Protein AF-0000000083939572 (afdb_homodimer)

pLDDT: mean 73.79, std 24.19, range [16.55, 97.94]

Nearest PDB structures (foldseek):
  4jj7-assembly1_A  TM=8.232E-01  e=5.568E-21  Homo sapiens
  6px9-assembly3_E  TM=8.839E-01  e=2.374E-19  Homo sapiens
  6px9-assembly3_F  TM=8.823E-01  e=1.414E-18  Homo sapiens
  7wr5-assembly1_C  TM=8.223E-01  e=2.100E-12  Homo sapiens
  2p2c-assembly1_A  TM=7.354E-01  e=4.714E-10  Homo sapiens

Organism: Seriola dumerili (NCBI:txid41447)

Solvent-accessible surface area (backbone atoms only — not comparable to full-atom values): 28724 Å² total; per-residue (Å²): 131,83,71,68,81,64,87,84,85,88,82,78,86,68,83,70,71,80,78,74,59,64,48,72,47,68,61,90,84,69,85,72,48,48,11,30,30,41,35,39,43,38,36,62,27,75,87,69,51,67,47,68,27,48,65,56,38,51,49,49,49,50,50,50,42,22,59,41,38,19,38,26,37,34,38,56,48,36,36,36,66,52,48,52,50,53,51,46,58,72,35,47,58,46,67,81,85,72,42,78,68,47,50,62,29,40,36,40,34,41,39,31,40,20,52,87,53,28,37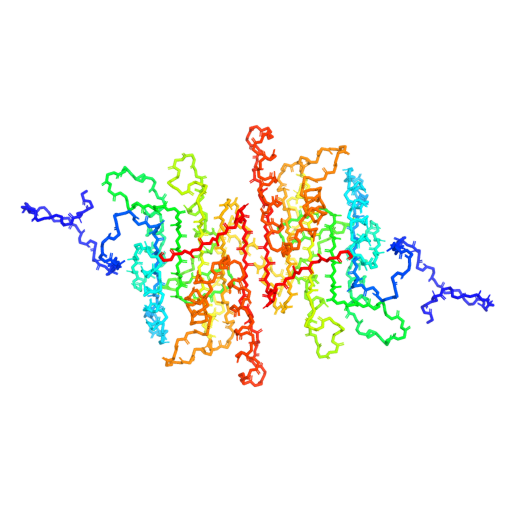,32,17,25,72,66,37,74,41,44,48,54,58,57,56,52,55,55,40,64,40,100,66,28,73,49,49,96,29,44,36,40,34,46,35,44,24,28,28,54,82,72,67,62,88,71,72,64,71,73,74,45,49,82,94,52,45,52,47,42,68,60,71,69,35,72,24,30,36,41,38,38,39,52,29,55,70,50,67,53,70,36,43,63,77,74,16,42,55,61,56,53,35,46,49,51,34,48,62,53,29,29,76,68,65,36,35,55,69,60,36,50,17,48,30,29,38,52,44,46,53,54,49,68,72,37,69,89,85,57,83,67,61,51,40,33,38,34,32,30,34,40,59,89,48,66,58,58,103,132,83,71,68,81,67,86,90,82,88,82,78,87,69,83,74,72,80,79,74,60,62,47,72,46,68,62,90,83,69,86,72,47,49,11,30,29,41,35,38,43,38,36,63,27,75,86,69,51,66,46,70,26,50,63,55,38,51,50,50,50,50,51,52,43,23,59,41,38,18,39,26,38,32,39,55,49,38,36,37,67,52,48,52,49,52,51,47,57,72,36,48,57,46,66,81,86,74,43,79,68,46,50,63,29,39,36,40,34,41,39,31,42,20,53,87,54,28,38,32,17,25,72,67,37,74,41,44,50,54,59,57,58,52,55,55,38,63,40,100,65,28,75,50,50,97,26,44,35,40,35,44,35,44,24,28,28,54,83,71,68,63,87,70,73,64,72,73,74,45,50,82,95,51,46,51,46,42,68,62,71,69,36,73,25,29,35,40,38,37,38,52,29,55,70,49,65,53,73,37,44,63,78,74,16,44,56,60,58,51,35,45,49,51,35,48,63,54,30,29,75,68,64,37,36,56,69,60,36,50,17,48,30,28,37,52,43,46,53,54,47,70,72,39,68,88,84,58,81,68,60,52,40,34,37,35,33,28,32,40,60,89,50,66,58,56,104

Radius of gyration: 24.6 Å; Cα contacts (8 Å, |Δi|>4): 1109; chains: 2; bounding box: 53×97×61 Å

Foldseek 3Di:
DPCPVDDDDDDDCPPDPPCQDFDKDADPPDPAAQFAEEEEAEAAAPVGHGDFPSVVLSVLVNVLVNVLRHTYTYGYQFAPVRVLVVLLLQFDLPDVPDHRQRHQEYEYEYHAADDQQWGGGSPRDTDGPLNSLVSNADDVRTSQVVGAYEYEYEHENPLCPPPPPCPVPLPPVRPSPPRARPHARYKYKYDYQYNDPQVPVSHHHHLLSVQLSVLSVVQLVVQHFSVVSVVVSQVRLQVVQVPPDPPRPRDGIDMHHNYPDTHHGHD/DPCPVDDDDDDDCPPDPPCQDFDKDADPPDPAAQFAEEEEAEAQAPVGHGDFPSVVLSVLVNVLVNVLRHTYTYGYQFAPVRVLVVLLLQFDLPDPPDHRQRHQEYEYEYHAADDQQWGGGSPRDTDGPLNSLVSNADDVRTSQVVGAYEYEYEHENPLCPPPPPPPVPLPPVRPSPPRARPHARYKYKYDYQYNDPLVPVSHHHHLLSVQLSVLLVVVLVVQHFSVVSLVVSQVRLQVVQVPPDPPRDRDGIDMHHNYPDTHHGHD

Sequence (534 aa):
LLAFSQTEDASGERRRMTSRTVQSFRKPGFLSPVGLCLIINNENFTDGTKRSGTNKDAGILAEVFSWLGFRVLMCTDQTQDQMDQVLKYLASPRDHSQAPIHGDAFVCCILSHGKQGVVLGIDRKPLSIKQITRTFKATDKSALTGKPKLFLIQACQGKQIQHGVLLKDLEDDDSPSPFIPEEADVLVAIATVEDYAAIRHKIDGSWFIQSVCQQLKEGCQRHEDITTILQRVNDEVSQKEASSKPGAKKQMPEVRFTLRKRLVLSPLLAFSQTEDASGERRRMTSRTVQSFRKPGFLSPVGLCLIINNENFTDGTKRSGTNKDAGILAEVFSWLGFRVLMCTDQTQDQMDQVLKYLASPRDHSQAPIHGDAFVCCILSHGKQGVVLGIDRKPLSIKQITRTFKATDKSALTGKPKLFLIQACQGKQIQHGVLLKDLEDDDSPSPFIPEEADVLVAIATVEDYAAIRHKIDGSWFIQSVCQQLKEGCQRHEDITTILQRVNDEVSQKEASSKPGAKKQMPEVRFTLRKRLVLSP

InterPro domains:
  IPR001309 Peptidase C14, p20 domain [PS50208] (33-160)
  IPR002138 Peptidase C14, caspase non-catalytic subunit p10 [PS50207] (176-267)
  IPR011600 Peptidase C14, caspase domain [PF00656] (35-263)
  IPR015917 Peptidase C14A, caspase catalytic domain [PR00376] (33-46)
  IPR015917 Peptidase C14A, caspase catalytic domain [PR00376] (51-69)
  IPR015917 Peptidase C14A, caspase catalytic domain [PR00376] (69-87)
  IPR015917 Peptidase C14A, caspase catalytic domain [PR00376] (141-159)
  IPR015917 Peptidase C14A, caspase catalytic domain [PR00376] (198-209)
  IPR015917 Peptidase C14A, caspase catalytic domain [SM00115] (32-267)
  IPR015917 Peptidase C14A, caspase catalytic domain [cd00032] (32-265)
  IPR029030 Caspase-like domain superfamily [SSF52129] (32-267)
  IPR033139 Peptidase family C14A, cysteine active site [PS01122] (147-158)

Secondary structure (DSSP, 8-state):
------S--------------EEEE--TT-SS-SEEEEEEE--B-TTS-B-TTHHHHHHHHHHHHHHTTEEEEEEES--HHHHHHHHHHHHS---TTTS---BTEEEEEEEEEEETTEEE-TT--EEEHHHHHHHT---TT-TTTTS-EEEEEEEE--S---TT--GGGS-GGGS-------SSSEEEEEEEE-SS----BTTTB-HHHHHHHHHHHHHHHTT-BHHHHHHHHHHHHHHHHHHS-TT------EEEE---S--B---/------S--------------EEEE--TT-SS-SEEEEEEE--B-TTS-B-TTHHHHHHHHHHHHHHTTEEEEEEES--HHHHHHHHHHHHS---TTTS---BTEEEEEEEEEEETTEEE-TT--EEEHHHHHHTT---TT-TTTTS-EEEEEEEE--S---TT--GGGS-GGGSS------SSSEEEEEEEE-SS----BTTTB-HHHHHHHHHHHHHHHTT-BHHHHHHHHHHHHHHHHHHS-TT------EEEE---S--B---

Structure (mmCIF, N/CA/C/O backbone):
data_AF-0000000083939572-model_v1
#
loop_
_entity.id
_entity.type
_entity.pdbx_description
1 polymer Caspase-8
#
loop_
_atom_site.group_PDB
_atom_site.id
_atom_site.type_symbol
_atom_site.label_atom_id
_atom_site.label_alt_id
_atom_site.label_comp_id
_atom_site.label_asym_id
_atom_site.label_entity_id
_atom_site.label_seq_id
_atom_site.pdbx_PDB_ins_code
_atom_site.Cartn_x
_atom_site.Cartn_y
_atom_site.Cartn_z
_atom_site.occupancy
_atom_site.B_iso_or_equiv
_atom_site.auth_seq_id
_atom_site.auth_comp_id
_atom_site.auth_asym_id
_atom_site.auth_atom_id
_atom_site.pdbx_PDB_model_num
ATOM 1 N N . LEU A 1 1 ? 9.898 39.75 3.891 1 16.55 1 LEU A N 1
ATOM 2 C CA . LEU A 1 1 ? 9.492 40.031 5.262 1 16.55 1 LEU A CA 1
ATOM 3 C C . LEU A 1 1 ? 8.203 39.312 5.613 1 16.55 1 LEU A C 1
ATOM 5 O O . LEU A 1 1 ? 7.121 39.656 5.145 1 16.55 1 LEU A O 1
ATOM 9 N N . LEU A 1 2 ? 8.141 37.938 5.359 1 18.78 2 LEU A N 1
ATOM 10 C CA . LEU A 1 2 ? 7.137 37 5.855 1 18.78 2 LEU A CA 1
ATOM 11 C C . LEU A 1 2 ? 6.906 37.188 7.348 1 18.78 2 LEU A C 1
ATOM 13 O O . LEU A 1 2 ? 7.816 37 8.156 1 18.78 2 LEU A O 1
ATOM 17 N N . ALA A 1 3 ? 6.203 38.188 7.711 1 22.11 3 ALA A N 1
ATOM 18 C CA . ALA A 1 3 ? 6.105 38.781 9.055 1 22.11 3 ALA A CA 1
ATOM 19 C C . ALA A 1 3 ? 5.594 37.75 10.055 1 22.11 3 ALA A C 1
ATOM 21 O O . ALA A 1 3 ? 4.473 37.25 9.93 1 22.11 3 ALA A O 1
ATOM 22 N N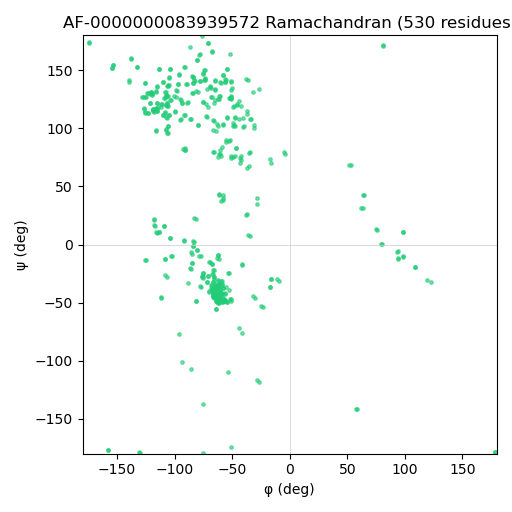 . PHE A 1 4 ? 6.48 36.875 10.414 1 23.61 4 PHE A N 1
ATOM 23 C CA . PHE A 1 4 ? 6.367 36.375 11.781 1 23.61 4 PHE A CA 1
ATOM 24 C C . PHE A 1 4 ? 6.086 37.531 12.75 1 23.61 4 PHE A C 1
ATOM 26 O O . PHE A 1 4 ? 6.875 38.469 12.844 1 23.61 4 PHE A O 1
ATOM 33 N N . SER A 1 5 ? 4.766 38 12.672 1 25.67 5 SER A N 1
ATOM 34 C CA . SER A 1 5 ? 4.492 39.125 13.539 1 25.67 5 SER A CA 1
ATOM 35 C C . SER A 1 5 ? 5.23 39 14.875 1 25.67 5 SER A C 1
ATOM 37 O O . SER A 1 5 ? 4.902 38.125 15.68 1 25.67 5 SER A O 1
ATOM 39 N N . GLN A 1 6 ? 6.559 39.062 14.852 1 22.52 6 GLN A N 1
ATOM 40 C CA . GLN A 1 6 ? 7.094 39.656 16.062 1 22.52 6 GLN A CA 1
ATOM 41 C C . GLN A 1 6 ? 6.426 41 16.375 1 22.52 6 GLN A C 1
ATOM 43 O O . GLN A 1 6 ? 5.848 41.625 15.477 1 22.52 6 GLN A O 1
ATOM 48 N N . THR A 1 7 ? 6.449 41.688 17.578 1 24.14 7 THR A N 1
ATOM 49 C CA . THR A 1 7 ? 5.906 42.906 18.172 1 24.14 7 THR A CA 1
ATOM 50 C C . THR A 1 7 ? 6.191 44.094 17.266 1 24.14 7 THR A C 1
ATOM 52 O O . THR A 1 7 ? 5.395 45.031 17.203 1 24.14 7 THR A O 1
ATOM 55 N N . GLU A 1 8 ? 7.426 44.406 16.703 1 23.33 8 GLU A N 1
ATOM 56 C CA . GLU A 1 8 ? 7.688 45.844 16.844 1 23.33 8 GLU A CA 1
ATOM 57 C C . GLU A 1 8 ? 6.863 46.656 15.844 1 23.33 8 GLU A C 1
ATOM 59 O O . GLU A 1 8 ? 6.246 46.094 14.938 1 23.33 8 GLU A O 1
ATOM 64 N N . ASP A 1 9 ? 7.48 47.781 15.117 1 23.2 9 ASP A N 1
ATOM 65 C CA . ASP A 1 9 ? 7.281 49.188 14.781 1 23.2 9 ASP A CA 1
ATOM 66 C C . ASP A 1 9 ? 6.586 49.312 13.43 1 23.2 9 ASP A C 1
ATOM 68 O O . ASP A 1 9 ? 5.605 50.062 13.305 1 23.2 9 ASP A O 1
ATOM 72 N N . ALA A 1 10 ? 7.316 49.625 12.234 1 25.12 10 ALA A N 1
ATOM 73 C CA . ALA A 1 10 ? 7.141 50.719 11.273 1 25.12 10 ALA A CA 1
ATOM 74 C C . ALA A 1 10 ? 6.125 50.344 10.203 1 25.12 10 ALA A C 1
ATOM 76 O O . ALA A 1 10 ? 5.879 49.156 9.953 1 25.12 10 ALA A O 1
ATOM 77 N N . SER A 1 11 ? 5.492 51.156 9.188 1 26.2 11 SER A N 1
ATOM 78 C CA . SER A 1 11 ? 4.379 51.656 8.383 1 26.2 11 SER A CA 1
ATOM 79 C C . SER A 1 11 ? 4.18 50.812 7.133 1 26.2 11 SER A C 1
ATOM 81 O O . SER A 1 11 ? 3.238 51.031 6.367 1 26.2 11 SER A O 1
ATOM 83 N N . GLY A 1 12 ? 5.215 50.219 6.488 1 27.27 12 GLY A N 1
ATOM 84 C CA . GLY A 1 12 ? 5.055 50.062 5.051 1 27.27 12 GLY A CA 1
ATOM 85 C C . GLY A 1 12 ? 3.992 49.062 4.68 1 27.27 12 GLY A C 1
ATOM 86 O O . GLY A 1 12 ? 3.744 48.094 5.426 1 27.27 12 GLY A O 1
ATOM 87 N N . GLU A 1 13 ? 2.984 49.188 3.721 1 27.08 13 GLU A N 1
ATOM 88 C CA . GLU A 1 13 ? 1.725 48.625 3.268 1 27.08 13 GLU A CA 1
ATOM 89 C C . GLU A 1 13 ? 1.901 47.156 2.873 1 27.08 13 GLU A C 1
ATOM 91 O O . GLU A 1 13 ? 2.334 46.844 1.758 1 27.08 13 GLU A O 1
ATOM 96 N N . ARG A 1 14 ? 2.699 46.281 3.516 1 28.69 14 ARG A N 1
ATOM 97 C CA . ARG A 1 14 ? 2.92 44.906 3.072 1 28.69 14 ARG A CA 1
ATOM 98 C C . ARG A 1 14 ? 1.603 44.125 2.979 1 28.69 14 ARG A C 1
ATOM 100 O O . ARG A 1 14 ? 0.815 44.125 3.926 1 28.69 14 ARG A O 1
ATOM 107 N N . ARG A 1 15 ? 1.094 43.906 1.805 1 29.92 15 ARG A N 1
ATOM 108 C CA . ARG A 1 15 ? -0.158 43.25 1.446 1 29.92 15 ARG A CA 1
ATOM 109 C C . ARG A 1 15 ? -0.391 42.031 2.311 1 29.92 15 ARG A C 1
ATOM 111 O O . ARG A 1 15 ? 0.493 41.156 2.438 1 29.92 15 ARG A O 1
ATOM 118 N N . ARG A 1 16 ? -1.293 41.969 3.236 1 27.81 16 ARG A N 1
ATOM 119 C CA . ARG A 1 16 ? -1.884 41.156 4.297 1 27.81 16 ARG A CA 1
ATOM 120 C C . ARG A 1 16 ? -2.229 39.781 3.795 1 27.81 16 ARG A C 1
ATOM 122 O O . ARG A 1 16 ? -3.043 39.625 2.881 1 27.81 16 ARG A O 1
ATOM 129 N N . MET A 1 17 ? -1.285 38.875 3.602 1 29.48 17 MET A N 1
ATOM 130 C CA . MET A 1 17 ? -1.686 37.5 3.549 1 29.48 17 MET A CA 1
ATOM 131 C C . MET A 1 17 ? -2.842 37.219 4.508 1 29.48 17 MET A C 1
ATOM 133 O O . MET A 1 17 ? -2.715 37.438 5.715 1 29.48 17 MET A O 1
ATOM 137 N N . THR A 1 18 ? -4.062 37.5 4.297 1 30.31 18 THR A N 1
ATOM 138 C CA . THR A 1 18 ? -5.188 37.156 5.16 1 30.31 18 THR A CA 1
ATOM 139 C C . THR A 1 18 ? -4.914 35.844 5.895 1 30.31 18 THR A C 1
ATOM 141 O O . THR A 1 18 ? -4.586 34.812 5.273 1 30.31 18 THR A O 1
ATOM 144 N N . SER A 1 19 ? -4.512 35.656 7.113 1 33.56 19 SER A N 1
ATOM 145 C CA . SER A 1 19 ? -3.941 34.844 8.188 1 33.56 19 SER A CA 1
ATOM 146 C C . SER A 1 19 ? -4.77 33.594 8.422 1 33.56 19 SER A C 1
ATOM 148 O O . SER A 1 19 ? -5.723 33.625 9.203 1 33.56 19 SER A O 1
ATOM 150 N N . ARG A 1 20 ? -5.379 32.781 7.312 1 39.62 20 ARG A N 1
ATOM 151 C CA . ARG A 1 20 ? -6.094 31.547 7.602 1 39.62 20 ARG A CA 1
ATOM 152 C C . ARG A 1 20 ? -5.34 30.703 8.617 1 39.62 20 ARG A C 1
ATOM 154 O O . ARG A 1 20 ? -4.109 30.625 8.586 1 39.62 20 ARG A O 1
ATOM 161 N N . THR A 1 21 ? -6.039 30.344 9.797 1 40.44 21 THR A N 1
ATOM 162 C CA . THR A 1 21 ? -5.73 29.969 11.172 1 40.44 21 THR A CA 1
ATOM 163 C C . THR A 1 21 ? -4.906 28.688 11.211 1 40.44 21 THR A C 1
ATOM 165 O O . THR A 1 21 ? -5.348 27.641 10.734 1 40.44 21 THR A O 1
ATOM 168 N N . VAL A 1 22 ? -3.723 28.703 10.969 1 42.25 22 VAL A N 1
ATOM 169 C CA . VAL A 1 22 ? -2.854 27.609 11.398 1 42.25 22 VAL A CA 1
ATOM 170 C C . VAL A 1 22 ? -2.77 27.578 12.922 1 42.25 22 VAL A C 1
ATOM 172 O O . VAL A 1 22 ? -2.4 28.578 13.547 1 42.25 22 VAL A O 1
ATOM 175 N N . GLN A 1 23 ? -3.541 26.719 13.539 1 43.25 23 GLN A N 1
ATOM 176 C CA . GLN A 1 23 ? -3.414 26.531 14.977 1 43.25 23 GLN A CA 1
ATOM 177 C C . GLN A 1 23 ? -2.383 25.453 15.297 1 43.25 23 GLN A C 1
ATOM 179 O O . GLN A 1 23 ? -2.309 24.438 14.609 1 43.25 23 GLN A O 1
ATOM 184 N N . SER A 1 24 ? -1.363 25.781 16.047 1 45.66 24 SER A N 1
ATOM 185 C CA . SER A 1 24 ? -0.373 24.828 16.531 1 45.66 24 SER A CA 1
ATOM 186 C C . SER A 1 24 ? -0.741 24.312 17.922 1 45.66 24 SER A C 1
ATOM 188 O O . SER A 1 24 ? -1.226 25.062 18.766 1 45.66 24 SER A O 1
ATOM 190 N N . PHE A 1 25 ? -0.915 23.047 18.141 1 44.25 25 PHE A N 1
ATOM 191 C CA . PHE A 1 25 ? -1.184 22.422 19.438 1 44.25 25 PHE A CA 1
ATOM 192 C C . PHE A 1 25 ? 0.03 21.641 19.922 1 44.25 25 PHE A C 1
ATOM 194 O O . PHE A 1 25 ? 0.664 20.922 19.141 1 44.25 25 PHE A O 1
ATOM 201 N N . ARG A 1 26 ? 0.679 22.156 21.109 1 45.16 26 ARG A N 1
ATOM 202 C CA . ARG A 1 26 ? 1.783 21.438 21.734 1 45.16 26 ARG A CA 1
ATOM 203 C C . ARG A 1 26 ? 1.453 21.078 23.188 1 45.16 26 ARG A C 1
ATOM 205 O O . ARG A 1 26 ? 0.783 21.844 23.875 1 45.16 26 ARG A O 1
ATOM 212 N N . LYS A 1 27 ? 1.647 19.781 23.562 1 46.62 27 LYS A N 1
ATOM 213 C CA . LYS A 1 27 ? 1.607 19.531 25 1 46.62 27 LYS A CA 1
ATOM 214 C C . LYS A 1 27 ? 2.688 20.328 25.734 1 46.62 27 LYS A C 1
ATOM 216 O O . LYS A 1 27 ? 3.838 20.359 25.281 1 46.62 27 LYS A O 1
ATOM 221 N N . PRO A 1 28 ? 2.408 20.906 26.875 1 46.59 28 PRO A N 1
ATOM 222 C CA . PRO A 1 28 ? 3.379 21.594 27.734 1 46.59 28 PRO A CA 1
ATOM 223 C C . PRO A 1 28 ? 4.438 20.641 28.297 1 46.59 28 PRO A C 1
ATOM 225 O O . PRO A 1 28 ? 4.137 19.5 28.625 1 46.59 28 PRO A O 1
ATOM 228 N N . GLY A 1 29 ? 5.832 20.891 28.094 1 45.78 29 GLY A N 1
ATOM 229 C CA . GLY A 1 29 ? 6.961 20.281 28.781 1 45.78 29 GLY A CA 1
A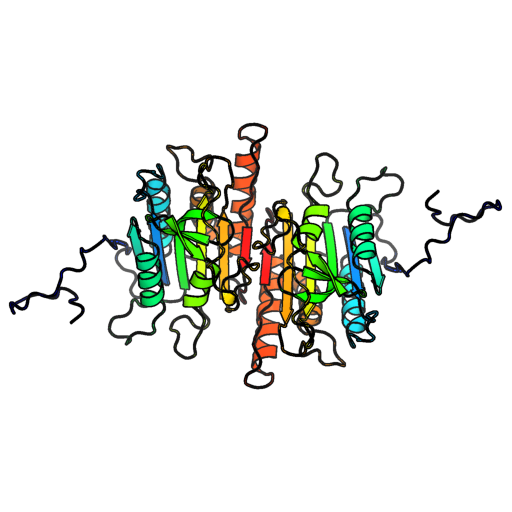TOM 230 C C . GLY A 1 29 ? 7.895 19.531 27.844 1 45.78 29 GLY A C 1
ATOM 231 O O . GLY A 1 29 ? 8.875 18.938 28.281 1 45.78 29 GLY A O 1
ATOM 232 N N . PHE A 1 30 ? 7.367 18.969 26.75 1 47.62 30 PHE A N 1
ATOM 233 C CA . PHE A 1 30 ? 8.305 18.188 25.969 1 47.62 30 PHE A CA 1
ATOM 234 C C . PHE A 1 30 ? 9.281 19.094 25.219 1 47.62 30 PHE A C 1
ATOM 236 O O . PHE A 1 30 ? 8.875 20.078 24.594 1 47.62 30 PHE A O 1
ATOM 243 N N . LEU A 1 31 ? 10.594 19.172 25.531 1 51 31 LEU A N 1
ATOM 244 C CA . LEU A 1 31 ? 11.664 19.953 24.922 1 51 31 LEU A CA 1
ATOM 245 C C . LEU A 1 31 ? 11.586 19.891 23.406 1 51 31 LEU A C 1
ATOM 247 O O . LEU A 1 31 ? 11.539 20.922 22.734 1 51 31 LEU A O 1
ATOM 251 N N . SER A 1 32 ? 11.938 18.672 22.703 1 63.97 32 SER A N 1
ATOM 252 C CA . SER A 1 32 ? 11.984 18.672 21.25 1 63.97 32 SER A CA 1
ATOM 253 C C . SER A 1 32 ? 10.914 17.766 20.656 1 63.97 32 SER A C 1
ATOM 255 O O . SER A 1 32 ? 10.75 16.625 21.094 1 63.97 32 SER A O 1
ATOM 257 N N . PRO A 1 33 ? 10.031 18.375 19.906 1 69.38 33 PRO A N 1
ATOM 258 C CA . PRO A 1 33 ? 8.953 17.562 19.344 1 69.38 33 PRO A CA 1
ATOM 259 C C . PRO A 1 33 ? 9.469 16.312 18.625 1 69.38 33 PRO A C 1
ATOM 261 O O . PRO A 1 33 ? 10.586 16.328 18.094 1 69.38 33 PRO A O 1
ATOM 264 N N . VAL A 1 34 ? 8.664 15.234 18.891 1 83.31 34 VAL A N 1
ATOM 265 C CA . VAL A 1 34 ? 8.922 13.969 18.203 1 83.31 34 VAL A CA 1
ATOM 266 C C . VAL A 1 34 ? 8.828 14.172 16.688 1 83.31 34 VAL A C 1
ATOM 268 O O . VAL A 1 34 ? 9.562 13.531 15.93 1 83.31 34 VAL A O 1
ATOM 271 N N . GLY A 1 35 ? 7.934 15.125 16.312 1 89.25 35 GLY A N 1
ATOM 272 C CA . GLY A 1 35 ? 7.734 15.391 14.891 1 89.25 35 GLY A CA 1
ATOM 273 C C . GLY A 1 35 ? 6.688 16.453 14.625 1 89.25 35 GLY A C 1
ATOM 274 O O . GLY A 1 35 ? 6.262 17.156 15.539 1 89.25 35 GLY A O 1
ATOM 275 N N . LEU A 1 36 ? 6.465 16.688 13.438 1 91.81 36 LEU A N 1
ATOM 276 C CA . LEU A 1 36 ? 5.473 17.656 12.977 1 91.81 36 LEU A CA 1
ATOM 277 C C . LEU A 1 36 ? 4.258 16.938 12.383 1 91.81 36 LEU A C 1
ATOM 279 O O . LEU A 1 36 ? 4.398 15.961 11.648 1 91.81 36 LEU A O 1
ATOM 283 N N . CYS A 1 37 ? 3.029 17.375 12.836 1 95.06 37 CYS A N 1
ATOM 284 C CA . CYS A 1 37 ? 1.781 16.859 12.273 1 95.06 37 CYS A CA 1
ATOM 285 C C . CYS A 1 37 ? 0.979 17.984 11.625 1 95.06 37 CYS A C 1
ATOM 287 O O . CYS A 1 37 ? 0.558 18.922 12.312 1 95.06 37 CYS A O 1
ATOM 289 N N . LEU A 1 38 ? 0.817 17.938 10.328 1 96.06 38 LEU A N 1
ATOM 290 C CA . LEU A 1 38 ? -0.029 18.859 9.586 1 96.06 38 LEU A CA 1
ATOM 291 C C . LEU A 1 38 ? -1.423 18.281 9.375 1 96.06 38 LEU A C 1
ATOM 293 O O . LEU A 1 38 ? -1.562 17.156 8.898 1 96.06 38 LEU A O 1
ATOM 297 N N . ILE A 1 39 ? -2.449 19 9.789 1 97.81 39 ILE A N 1
ATOM 298 C CA . ILE A 1 39 ? -3.832 18.625 9.516 1 97.81 39 ILE A CA 1
ATOM 299 C C . ILE A 1 39 ? -4.484 19.672 8.617 1 97.81 39 ILE A C 1
ATOM 301 O O . ILE A 1 39 ? -4.598 20.844 8.992 1 97.81 39 ILE A O 1
ATOM 305 N N . ILE A 1 40 ? -4.84 19.297 7.43 1 97.69 40 ILE A N 1
ATOM 306 C CA . ILE A 1 40 ? -5.637 20.125 6.543 1 97.69 40 ILE A CA 1
ATOM 307 C C . ILE A 1 40 ? -7.098 19.688 6.594 1 97.69 40 ILE A C 1
ATOM 309 O O . ILE A 1 40 ? -7.434 18.578 6.207 1 97.69 40 ILE A O 1
ATOM 313 N N . ASN A 1 41 ? -7.965 20.531 7.094 1 96.75 41 ASN A N 1
ATOM 314 C CA . ASN A 1 41 ? -9.391 20.25 7.25 1 96.75 41 ASN A CA 1
ATOM 315 C C . ASN A 1 41 ? -10.242 21.172 6.383 1 96.75 41 ASN A C 1
ATOM 317 O O . ASN A 1 41 ? -10.531 22.312 6.773 1 96.75 41 ASN A O 1
ATOM 321 N N . ASN A 1 42 ? -10.641 20.656 5.215 1 95.62 42 ASN A N 1
ATOM 322 C CA . ASN A 1 42 ? -11.516 21.422 4.328 1 95.62 42 ASN A CA 1
ATOM 323 C C . ASN A 1 42 ? -12.992 21.125 4.605 1 95.62 42 ASN A C 1
ATOM 325 O O . ASN A 1 42 ? -13.469 20.016 4.328 1 95.62 42 ASN A O 1
ATOM 329 N N . GLU A 1 43 ? -13.703 22.047 5.113 1 93.38 43 GLU A N 1
ATOM 330 C CA . GLU A 1 43 ? -15.102 21.859 5.496 1 93.38 43 GLU A CA 1
ATOM 331 C C . GLU A 1 43 ? -16.031 22.672 4.59 1 93.38 43 GLU A C 1
ATOM 333 O O . GLU A 1 43 ? -17.031 22.156 4.098 1 93.38 43 GLU A O 1
ATOM 338 N N . ASN A 1 44 ? -15.656 23.906 4.367 1 94.75 44 ASN A N 1
ATOM 339 C CA . ASN A 1 44 ? -16.516 24.797 3.605 1 94.75 44 ASN A CA 1
ATOM 340 C C . ASN A 1 44 ? -15.969 25.062 2.205 1 94.75 44 ASN A C 1
ATOM 342 O O . ASN A 1 44 ? -15.016 25.828 2.035 1 94.75 44 ASN A O 1
ATOM 346 N N . PHE A 1 45 ? -16.641 24.516 1.21 1 93.38 45 PHE A N 1
ATOM 347 C CA . PHE A 1 45 ? -16.188 24.656 -0.168 1 93.38 45 PHE A CA 1
ATOM 348 C C . PHE A 1 45 ? -16.812 25.891 -0.816 1 93.38 45 PHE A C 1
ATOM 350 O O . PHE A 1 45 ? -17.891 26.328 -0.411 1 93.38 45 PHE A O 1
ATOM 357 N N . THR A 1 46 ? -16.156 26.438 -1.744 1 95.75 46 THR A N 1
ATOM 358 C CA . THR A 1 46 ? -16.562 27.703 -2.352 1 95.75 46 THR A CA 1
ATOM 359 C C . THR A 1 46 ? -17.875 27.547 -3.111 1 95.75 46 THR A C 1
ATOM 361 O O . THR A 1 46 ? -18.578 28.531 -3.346 1 95.75 46 THR A O 1
ATOM 364 N N . ASP A 1 47 ? -18.188 26.328 -3.49 1 91.44 47 ASP A N 1
ATOM 365 C CA . ASP A 1 47 ? -19.438 26.094 -4.215 1 91.44 47 ASP A CA 1
ATOM 366 C C . ASP A 1 47 ? -20.625 25.969 -3.256 1 91.44 47 ASP A C 1
ATOM 368 O O . ASP A 1 47 ? -21.734 25.656 -3.676 1 91.44 47 ASP A O 1
ATOM 372 N N . GLY A 1 48 ? -20.391 26.125 -1.979 1 90 48 GLY A N 1
ATOM 373 C CA . GLY A 1 48 ? -21.453 26.109 -0.988 1 90 48 GLY A CA 1
ATOM 374 C C . GLY A 1 48 ? -21.609 24.766 -0.294 1 90 48 GLY A C 1
ATOM 375 O O . GLY A 1 48 ? -22.312 24.656 0.705 1 90 48 GLY A O 1
ATOM 376 N N . THR A 1 49 ? -20.938 23.75 -0.794 1 87.44 49 THR A N 1
ATOM 377 C CA . THR A 1 49 ? -21.016 22.453 -0.151 1 87.44 49 THR A CA 1
ATOM 378 C C . THR A 1 49 ? -20.219 22.438 1.151 1 87.44 49 THR A C 1
ATOM 380 O O . THR A 1 49 ? -19.188 23.109 1.264 1 87.44 49 THR A O 1
ATOM 383 N N . LYS A 1 50 ? -20.812 21.703 2.121 1 88.06 50 LYS A N 1
ATOM 384 C CA . LYS A 1 50 ? -20.203 21.609 3.441 1 88.06 50 LYS A CA 1
ATOM 385 C C . LYS A 1 50 ? -19.953 20.156 3.83 1 88.06 50 LYS A C 1
ATOM 387 O O . LYS A 1 50 ? -20.812 19.297 3.646 1 88.06 50 LYS A O 1
ATOM 392 N N . ARG A 1 51 ? -18.766 19.875 4.262 1 87.75 51 ARG A N 1
ATOM 393 C CA . ARG A 1 51 ? -18.438 18.547 4.797 1 87.75 51 ARG A CA 1
ATOM 394 C C . ARG A 1 51 ? -18.672 18.5 6.305 1 87.75 51 ARG A C 1
ATOM 396 O O . ARG A 1 51 ? -17.719 18.531 7.086 1 87.75 51 ARG A O 1
ATOM 403 N N . SER A 1 52 ? -19.844 18.312 6.664 1 84.06 52 SER A N 1
ATOM 404 C CA . SER A 1 52 ? -20.234 18.328 8.07 1 84.06 52 SER A CA 1
ATOM 405 C C . SER A 1 52 ? -19.578 17.172 8.836 1 84.06 52 SER A C 1
ATOM 407 O O . SER A 1 52 ? -19.453 16.062 8.312 1 84.06 52 SER A O 1
ATOM 409 N N . GLY A 1 53 ? -19.156 17.375 10.023 1 84.69 53 GLY A N 1
ATOM 410 C CA . GLY A 1 53 ? -18.609 16.359 10.898 1 84.69 53 GLY A CA 1
ATOM 411 C C . GLY A 1 53 ? -17.094 16.266 10.82 1 84.69 53 GLY A C 1
ATOM 412 O O . GLY A 1 53 ? -16.469 15.633 11.672 1 84.69 53 GLY A O 1
ATOM 413 N N . THR A 1 54 ? -16.531 16.938 9.805 1 90.19 54 THR A N 1
ATOM 414 C CA . THR A 1 54 ? -15.086 16.812 9.586 1 90.19 54 THR A CA 1
ATOM 415 C C . THR A 1 54 ? -14.312 17.469 10.742 1 90.19 54 THR A C 1
ATOM 417 O O . THR A 1 54 ? -13.195 17.062 11.047 1 90.19 54 THR A O 1
ATOM 420 N N . ASN A 1 55 ? -14.945 18.438 11.422 1 92.12 55 ASN A N 1
ATOM 421 C CA . ASN A 1 55 ? -14.289 19.094 12.547 1 92.12 55 ASN A CA 1
ATOM 422 C C . ASN A 1 55 ? -14.047 18.125 13.695 1 92.12 55 ASN A C 1
ATOM 424 O O . ASN A 1 55 ? -13.062 18.25 14.43 1 92.12 55 ASN A O 1
ATOM 428 N N . LYS A 1 56 ? -14.969 17.203 13.852 1 91.94 56 LYS A N 1
ATOM 429 C CA . LYS A 1 56 ? -14.75 16.188 14.875 1 91.94 56 LYS A CA 1
ATOM 430 C C . LYS A 1 56 ? -13.508 15.352 14.562 1 91.94 56 LYS A C 1
ATOM 432 O O . LYS A 1 56 ? -12.695 15.094 15.453 1 91.94 56 LYS A O 1
ATOM 437 N N . ASP A 1 57 ? -13.367 14.977 13.328 1 93.62 57 ASP A N 1
ATOM 438 C CA . ASP A 1 57 ? -12.203 14.219 12.883 1 93.62 57 ASP A CA 1
ATOM 439 C C . ASP A 1 57 ? -10.922 15.031 13.078 1 93.62 57 ASP A C 1
ATOM 441 O O . ASP A 1 57 ? -9.93 14.516 13.609 1 93.62 57 ASP A O 1
ATOM 445 N N . ALA A 1 58 ? -10.992 16.25 12.648 1 95.56 58 ALA A N 1
ATOM 446 C CA . ALA A 1 58 ? -9.82 17.125 12.789 1 95.56 58 ALA A CA 1
ATOM 447 C C . ALA A 1 58 ? -9.43 17.281 14.258 1 95.56 58 ALA A C 1
ATOM 449 O O . ALA A 1 58 ? -8.242 17.234 14.602 1 95.56 58 ALA A O 1
ATOM 450 N N . GLY A 1 59 ? -10.406 17.453 15.086 1 95.5 59 GLY A N 1
ATOM 451 C CA . GLY A 1 59 ? -10.164 17.625 16.516 1 95.5 59 GLY A CA 1
ATOM 452 C C . GLY A 1 59 ? -9.523 16.422 17.156 1 95.5 59 GLY A C 1
ATOM 453 O O . GLY A 1 59 ? -8.562 16.547 17.922 1 95.5 59 GLY A O 1
ATOM 454 N N . ILE A 1 60 ? -10.055 15.281 16.906 1 95.88 60 ILE A N 1
ATOM 455 C CA . ILE A 1 60 ? -9.539 14.078 17.547 1 95.88 60 ILE A CA 1
ATOM 456 C C . ILE A 1 60 ? -8.141 13.773 17.016 1 95.88 60 ILE A C 1
ATOM 458 O O . ILE A 1 60 ? -7.277 13.297 17.766 1 95.88 60 ILE A O 1
ATOM 462 N N . LEU A 1 61 ? -7.891 14 15.734 1 97.38 61 LEU A N 1
ATOM 463 C CA . LEU A 1 61 ? -6.543 13.859 15.195 1 97.38 61 LEU A CA 1
ATOM 464 C C . LEU A 1 61 ? -5.559 14.75 15.938 1 97.38 61 LEU A C 1
ATOM 466 O O . LEU A 1 61 ? -4.473 14.305 16.312 1 97.38 61 LEU A O 1
ATOM 470 N N . ALA A 1 62 ? -5.945 16 16.109 1 96.81 62 ALA A N 1
ATOM 471 C CA . ALA A 1 62 ? -5.086 16.953 16.812 1 96.81 62 ALA A CA 1
ATOM 472 C C . ALA A 1 62 ? -4.789 16.469 18.234 1 96.81 62 ALA A C 1
ATOM 474 O O . ALA A 1 62 ? -3.645 16.531 18.688 1 96.81 62 ALA A O 1
ATOM 475 N N . GLU A 1 63 ? -5.754 15.984 18.844 1 96.69 63 GLU A N 1
ATOM 476 C CA . GLU A 1 63 ? -5.602 15.484 20.203 1 96.69 63 GLU A CA 1
ATOM 477 C C . GLU A 1 63 ? -4.629 14.305 20.266 1 96.69 63 GLU A C 1
ATOM 479 O O . GLU A 1 63 ? -3.707 14.297 21.078 1 96.69 63 GLU A O 1
ATOM 484 N N . VAL A 1 64 ? -4.82 13.344 19.422 1 97.19 64 VAL A N 1
ATOM 485 C CA . VAL A 1 64 ? -4.051 12.109 19.453 1 97.19 64 VAL A CA 1
ATOM 486 C C . VAL A 1 64 ? -2.596 12.398 19.094 1 97.19 64 VAL A C 1
ATOM 488 O O . VAL A 1 64 ? -1.675 11.93 19.766 1 97.19 64 VAL A O 1
ATOM 491 N N . PHE A 1 65 ? -2.35 13.195 18.062 1 96.38 65 PHE A N 1
ATOM 492 C CA . PHE A 1 65 ? -0.972 13.422 17.656 1 96.38 65 PHE A CA 1
ATOM 493 C C . PHE A 1 65 ? -0.267 14.375 18.609 1 96.38 65 PHE A C 1
ATOM 495 O O . PHE A 1 65 ? 0.951 14.305 18.781 1 96.38 65 PHE A O 1
ATOM 502 N N . SER A 1 66 ? -1.024 15.273 19.266 1 94.38 66 SER A N 1
ATOM 503 C CA . SER A 1 66 ? -0.429 16.016 20.359 1 94.38 66 SER A CA 1
ATOM 504 C C . SER A 1 66 ? -0.019 15.094 21.5 1 94.38 66 SER A C 1
ATOM 506 O O . SER A 1 66 ? 1.069 15.234 22.062 1 94.38 66 SER A O 1
ATOM 508 N N . TRP A 1 67 ? -0.898 14.18 21.812 1 94.56 67 TRP A N 1
ATOM 509 C CA . TRP A 1 67 ? -0.627 13.188 22.844 1 94.56 67 TRP A CA 1
ATOM 510 C C . TRP A 1 67 ? 0.615 12.375 22.5 1 94.56 67 TRP A C 1
ATOM 512 O O . TRP A 1 67 ? 1.393 12.016 23.391 1 94.56 67 TRP A O 1
ATOM 522 N N . LEU A 1 68 ? 0.857 12.125 21.234 1 93.44 68 LEU A N 1
ATOM 523 C CA . LEU A 1 68 ? 1.999 11.352 20.766 1 93.44 68 LEU A CA 1
ATOM 524 C C . LEU A 1 68 ? 3.26 12.211 20.719 1 93.44 68 LEU A C 1
ATOM 526 O O . LEU A 1 68 ? 4.332 11.727 20.344 1 93.44 68 LEU A O 1
ATOM 530 N N . GLY A 1 69 ? 3.164 13.539 21 1 90.94 69 GLY A N 1
ATOM 531 C CA . GLY A 1 69 ? 4.332 14.398 21.125 1 90.94 69 GLY A CA 1
ATOM 532 C C . GLY A 1 69 ? 4.633 15.195 19.875 1 90.94 69 GLY A C 1
ATOM 533 O O . GLY A 1 69 ? 5.691 15.805 19.766 1 90.94 69 GLY A O 1
ATOM 534 N N . PHE A 1 70 ? 3.709 15.195 18.922 1 92.06 70 PHE A N 1
ATOM 535 C CA . PHE A 1 70 ? 3.904 15.969 17.703 1 92.06 70 PHE A CA 1
ATOM 536 C C . PHE A 1 70 ? 3.486 17.422 17.906 1 92.06 70 PHE A C 1
ATOM 538 O O . PHE A 1 70 ? 2.559 17.703 18.672 1 92.06 70 PHE A O 1
ATOM 545 N N . ARG A 1 71 ? 4.215 18.297 17.266 1 91.06 71 ARG A N 1
ATOM 546 C CA . ARG A 1 71 ? 3.666 19.641 17.062 1 91.06 71 ARG A CA 1
ATOM 547 C C . ARG A 1 71 ? 2.604 19.625 15.969 1 91.06 71 ARG A C 1
ATOM 549 O O . ARG A 1 71 ? 2.887 19.266 14.82 1 91.06 71 ARG A O 1
ATOM 556 N N . VAL A 1 72 ? 1.398 20.062 16.328 1 93.81 72 VAL A N 1
ATOM 557 C CA . VAL A 1 72 ? 0.282 19.938 15.391 1 93.81 72 VAL A CA 1
ATOM 558 C C . VAL A 1 72 ? -0.013 21.297 14.758 1 93.81 72 VAL A C 1
ATOM 560 O O . VAL A 1 72 ? -0.185 22.297 15.461 1 93.81 72 VAL A O 1
ATOM 563 N N . LEU A 1 73 ? 0.002 21.344 13.43 1 93.25 73 LEU A N 1
ATOM 564 C CA . LEU A 1 73 ? -0.417 22.5 12.641 1 93.25 73 LEU A CA 1
ATOM 565 C C . LEU A 1 73 ? -1.753 22.234 11.953 1 93.25 73 LEU A C 1
ATOM 567 O O . LEU A 1 73 ? -1.886 21.266 11.203 1 93.25 73 LEU A O 1
ATOM 571 N N . MET A 1 74 ? -2.754 23.047 12.258 1 95.94 74 MET A N 1
ATOM 572 C CA . MET A 1 74 ? -4.09 22.891 11.688 1 95.94 74 MET A CA 1
ATOM 573 C C . MET A 1 74 ? -4.363 23.953 10.641 1 95.94 74 MET A C 1
ATOM 575 O O . MET A 1 74 ? -4.254 25.156 10.914 1 95.94 74 MET A O 1
ATOM 579 N N . CYS A 1 75 ? -4.609 23.562 9.406 1 96 75 CYS A N 1
ATOM 580 C CA . CYS A 1 75 ? -5.027 24.453 8.328 1 96 75 CYS A CA 1
ATOM 581 C C . CYS A 1 75 ? -6.469 24.172 7.922 1 96 75 CYS A C 1
ATOM 583 O O . CYS A 1 75 ? -6.793 23.062 7.496 1 96 75 CYS A O 1
ATOM 585 N N . THR A 1 76 ? -7.316 25.156 8.031 1 96.94 76 THR A N 1
ATOM 586 C CA . THR A 1 76 ? -8.734 24.969 7.73 1 96.94 76 THR A CA 1
ATOM 587 C C . THR A 1 76 ? -9.094 25.625 6.398 1 96.94 76 THR A C 1
ATOM 589 O O . THR A 1 76 ? -8.625 26.734 6.102 1 96.94 76 THR A O 1
ATOM 592 N N . ASP A 1 77 ? -9.859 24.938 5.613 1 97.38 77 ASP A N 1
ATOM 593 C CA . ASP A 1 77 ? -10.445 25.469 4.383 1 97.38 77 ASP A CA 1
ATOM 594 C C . ASP A 1 77 ? -9.383 26.078 3.482 1 97.38 77 ASP A C 1
ATOM 596 O O . ASP A 1 77 ? -9.406 27.281 3.215 1 97.38 77 ASP A O 1
ATOM 600 N N . GLN A 1 78 ? -8.555 25.188 2.977 1 97.88 78 GLN A N 1
ATOM 601 C CA . GLN A 1 78 ? -7.449 25.547 2.094 1 97.88 78 GLN A CA 1
ATOM 602 C C . GLN A 1 78 ? -7.82 25.344 0.629 1 97.88 78 GLN A C 1
ATOM 604 O O . GLN A 1 78 ? -8.414 24.312 0.277 1 97.88 78 GLN A O 1
ATOM 609 N N . THR A 1 79 ? -7.547 26.328 -0.227 1 97.44 79 THR A N 1
ATOM 610 C CA . THR A 1 79 ? -7.602 26.109 -1.667 1 97.44 79 THR A CA 1
ATOM 611 C C . THR A 1 79 ? -6.492 25.156 -2.107 1 97.44 79 THR A C 1
ATOM 613 O O . THR A 1 79 ? -5.602 24.828 -1.32 1 97.44 79 THR A O 1
ATOM 616 N N . GLN A 1 80 ? -6.629 24.672 -3.334 1 97 80 GLN A N 1
ATOM 617 C CA . GLN A 1 80 ? -5.574 23.812 -3.871 1 97 80 GLN A CA 1
ATOM 618 C C . GLN A 1 80 ? -4.207 24.484 -3.74 1 97 80 GLN A C 1
ATOM 620 O O . GLN A 1 80 ? -3.246 23.859 -3.291 1 97 80 GLN A O 1
ATOM 625 N N . ASP A 1 81 ? -4.137 25.781 -4.129 1 97.38 81 ASP A N 1
ATOM 626 C CA . ASP A 1 81 ? -2.881 26.531 -4.082 1 97.38 81 ASP A CA 1
ATOM 627 C C . ASP A 1 81 ? -2.385 26.672 -2.646 1 97.38 81 ASP A C 1
ATOM 629 O O . ASP A 1 81 ? -1.187 26.547 -2.383 1 97.38 81 ASP A O 1
ATOM 633 N N . GLN A 1 82 ? -3.219 26.953 -1.738 1 96.31 82 GLN A N 1
ATOM 634 C CA . GLN A 1 82 ? -2.848 27.109 -0.336 1 96.31 82 GLN A CA 1
ATOM 635 C C . GLN A 1 82 ? -2.334 25.797 0.244 1 96.31 82 GLN A C 1
ATOM 637 O O . GLN A 1 82 ? -1.367 25.781 1.007 1 96.31 82 GLN A O 1
ATOM 642 N N . MET A 1 83 ? -2.973 24.688 -0.083 1 97.38 83 MET A N 1
ATOM 643 C CA . MET A 1 83 ? -2.48 23.375 0.334 1 97.38 83 MET A CA 1
ATOM 644 C C . MET A 1 83 ? -1.062 23.141 -0.171 1 97.38 83 MET A C 1
ATOM 646 O O . MET A 1 83 ? -0.182 22.75 0.596 1 97.38 83 MET A O 1
ATOM 650 N N . ASP A 1 84 ? -0.929 23.422 -1.435 1 95.56 84 ASP A N 1
ATOM 651 C CA . ASP A 1 84 ? 0.375 23.219 -2.059 1 95.56 84 ASP A CA 1
ATOM 652 C C . ASP A 1 84 ? 1.443 24.078 -1.395 1 95.56 84 ASP A C 1
ATOM 654 O O . ASP A 1 84 ? 2.561 23.625 -1.152 1 95.56 84 ASP A O 1
ATOM 658 N N . GLN A 1 85 ? 1.139 25.297 -1.062 1 93.88 85 GLN A N 1
ATOM 659 C CA . GLN A 1 85 ? 2.08 26.219 -0.449 1 93.88 85 GLN A CA 1
ATOM 660 C C . GLN A 1 85 ? 2.49 25.75 0.943 1 93.88 85 GLN A C 1
ATOM 662 O O . GLN A 1 85 ? 3.674 25.781 1.291 1 93.88 85 GLN A O 1
ATOM 667 N N . VAL A 1 86 ? 1.564 25.344 1.742 1 93.31 86 VAL A N 1
ATOM 668 C CA . VAL A 1 86 ? 1.885 24.906 3.1 1 93.31 86 VAL A CA 1
ATOM 669 C C . VAL A 1 86 ? 2.758 23.656 3.053 1 93.31 86 VAL A C 1
ATOM 671 O O . VAL A 1 86 ? 3.709 23.531 3.826 1 93.31 86 VAL A O 1
ATOM 674 N N . LEU A 1 87 ? 2.43 22.75 2.189 1 93.38 87 LEU A N 1
ATOM 675 C CA . LEU A 1 87 ? 3.223 21.547 2.037 1 93.38 87 LEU A CA 1
ATOM 676 C C . LEU A 1 87 ? 4.66 21.875 1.651 1 93.38 87 LEU A C 1
ATOM 678 O O . LEU A 1 87 ? 5.605 21.359 2.25 1 93.38 87 LEU A O 1
ATOM 682 N N . LYS A 1 88 ? 4.812 22.75 0.664 1 89.44 88 LYS A N 1
ATOM 683 C CA . LYS A 1 88 ? 6.141 23.156 0.22 1 89.44 88 LYS A CA 1
ATOM 684 C C . LYS A 1 88 ? 6.898 23.875 1.335 1 89.44 88 LYS A C 1
ATOM 686 O O . LYS A 1 88 ? 8.102 23.672 1.496 1 89.44 88 LYS A O 1
ATOM 691 N N . TYR A 1 89 ? 6.168 24.656 2.031 1 86.94 89 TYR A N 1
ATOM 692 C CA . TYR A 1 89 ? 6.762 25.391 3.148 1 86.94 89 TYR A CA 1
ATOM 693 C C . TYR A 1 89 ? 7.328 24.422 4.184 1 86.94 89 TYR A C 1
ATOM 695 O O . TYR A 1 89 ? 8.453 24.609 4.664 1 86.94 89 TYR A O 1
ATOM 703 N N . LEU A 1 90 ? 6.617 23.391 4.5 1 87.12 90 LEU A N 1
ATOM 704 C CA . LEU A 1 90 ? 7.027 22.438 5.535 1 87.12 90 LEU A CA 1
ATOM 705 C C . LEU A 1 90 ? 8.133 21.516 5.027 1 87.12 90 LEU A C 1
ATOM 707 O O . LEU A 1 90 ? 8.914 20.984 5.816 1 87.12 90 LEU A O 1
ATOM 711 N N . ALA A 1 91 ? 8.156 21.297 3.719 1 85.25 91 ALA A N 1
ATOM 712 C CA . ALA A 1 91 ? 9.172 20.422 3.129 1 85.25 91 ALA A CA 1
ATOM 713 C C . ALA A 1 91 ? 10.508 21.156 3.006 1 85.25 91 ALA A C 1
ATOM 715 O O . ALA A 1 91 ? 11.555 20.516 2.865 1 85.25 91 ALA A O 1
ATOM 716 N N . SER A 1 92 ? 10.531 22.453 2.715 1 76.19 92 SER A N 1
ATOM 717 C CA . SER A 1 92 ? 11.727 23.25 2.459 1 76.19 92 SER A CA 1
ATOM 718 C C . SER A 1 92 ? 12.633 23.297 3.686 1 76.19 92 SER A C 1
ATOM 720 O O . SER A 1 92 ? 12.156 23.453 4.812 1 76.19 92 SER A O 1
ATOM 722 N N . PRO A 1 93 ? 13.992 22.859 3.365 1 61.16 93 PRO A N 1
ATOM 723 C CA . PRO A 1 93 ? 14.977 22.969 4.445 1 61.16 93 PRO A CA 1
ATOM 724 C C . PRO A 1 93 ? 15.18 24.391 4.926 1 61.16 93 PRO A C 1
ATOM 726 O O . PRO A 1 93 ? 15.523 25.281 4.137 1 61.16 93 PRO A O 1
ATOM 729 N N . ARG A 1 94 ? 14.219 25.047 5.059 1 55.56 94 ARG A N 1
ATOM 730 C CA . ARG A 1 94 ? 14.609 26.422 5.348 1 55.56 94 ARG A CA 1
ATOM 731 C C . ARG A 1 94 ? 15.555 26.484 6.543 1 55.56 94 ARG A C 1
ATOM 733 O O . ARG A 1 94 ? 15.633 25.531 7.328 1 55.56 94 ARG A O 1
ATOM 740 N N . ASP A 1 95 ? 16.438 27.516 6.566 1 48.34 95 ASP A N 1
ATOM 741 C CA . ASP A 1 95 ? 17.422 27.875 7.582 1 48.34 95 ASP A CA 1
ATOM 742 C C . ASP A 1 95 ? 16.906 27.562 8.984 1 48.34 95 ASP A C 1
ATOM 744 O O . ASP A 1 95 ? 15.742 27.812 9.297 1 48.34 95 ASP A O 1
ATOM 748 N N . HIS A 1 96 ? 17.547 26.453 9.57 1 46.81 96 HIS A N 1
ATOM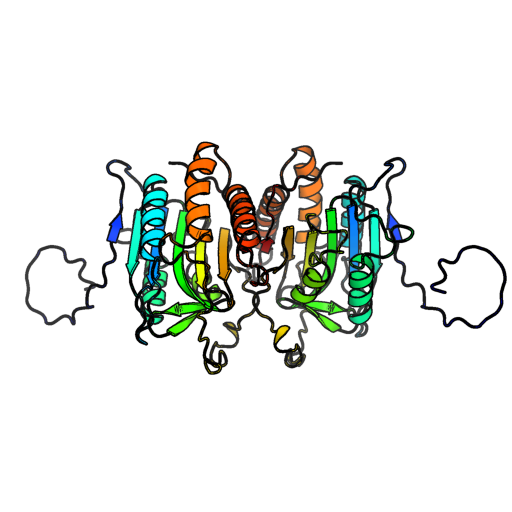 749 C CA . HIS A 1 96 ? 17.406 25.922 10.922 1 46.81 96 HIS A CA 1
ATOM 750 C C . HIS A 1 96 ? 16.734 26.938 11.852 1 46.81 96 HIS A C 1
ATOM 752 O O . HIS A 1 96 ? 16.25 26.562 12.922 1 46.81 96 HIS A O 1
ATOM 758 N N . SER A 1 97 ? 16.953 28.188 11.539 1 47.56 97 SER A N 1
ATOM 759 C CA . SER A 1 97 ? 16.609 29.109 12.609 1 47.56 97 SER A CA 1
ATOM 760 C C . SER A 1 97 ? 15.094 29.281 12.711 1 47.56 97 SER A C 1
ATOM 762 O O . SER A 1 97 ? 14.586 29.719 13.75 1 47.56 97 SER A O 1
ATOM 764 N N . GLN A 1 98 ? 14.352 29.016 11.539 1 47.72 98 GLN A N 1
ATOM 765 C CA . GLN A 1 98 ? 12.938 29.344 11.633 1 47.72 98 GLN A CA 1
ATOM 766 C C . GLN A 1 98 ? 12.07 28.141 11.281 1 47.72 98 GLN A C 1
ATOM 768 O O . GLN A 1 98 ? 10.844 28.188 11.43 1 47.72 98 GLN A O 1
ATOM 773 N N . ALA A 1 99 ? 12.578 27.094 10.703 1 50.75 99 ALA A N 1
ATOM 774 C CA . ALA A 1 99 ? 11.742 26.016 10.203 1 50.75 99 ALA A CA 1
ATOM 775 C C . ALA A 1 99 ? 11.305 25.078 11.336 1 50.75 99 ALA A C 1
ATOM 777 O O . ALA A 1 99 ? 12.039 24.906 12.312 1 50.75 99 ALA A O 1
ATOM 778 N N . PRO A 1 100 ? 9.992 24.844 11.305 1 57.41 100 PRO A N 1
ATOM 779 C CA . PRO A 1 100 ? 9.562 23.906 12.352 1 57.41 100 PRO A CA 1
ATOM 780 C C . PRO A 1 100 ? 10.438 22.656 12.406 1 57.41 100 PRO A C 1
ATOM 782 O O . PRO A 1 100 ? 10.891 22.172 11.367 1 57.41 100 PRO A O 1
ATOM 785 N N . ILE A 1 101 ? 11.055 22.438 13.461 1 61.53 101 ILE A N 1
ATOM 786 C CA . ILE A 1 101 ? 11.828 21.234 13.711 1 61.53 101 ILE A CA 1
ATOM 787 C C . ILE A 1 101 ? 11 20 13.352 1 61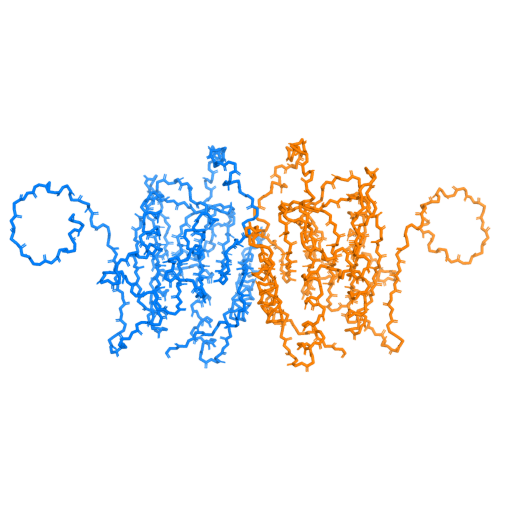.53 101 ILE A C 1
ATOM 789 O O . ILE A 1 101 ? 9.914 19.797 13.906 1 61.53 101 ILE A O 1
ATOM 793 N N . HIS A 1 102 ? 11.266 19.391 12.219 1 66.38 102 HIS A N 1
ATOM 794 C CA . HIS A 1 102 ? 10.523 18.234 11.719 1 66.38 102 HIS A CA 1
ATOM 795 C C . HIS A 1 102 ? 10.625 17.047 12.68 1 66.38 102 HIS A C 1
ATOM 797 O O . HIS A 1 102 ? 9.789 16.141 12.648 1 66.38 102 HIS A O 1
ATOM 803 N N . GLY A 1 103 ? 11.539 17.234 13.586 1 78.94 103 GLY A N 1
ATOM 804 C CA . GLY A 1 103 ? 11.695 16.109 14.5 1 78.94 103 GLY A CA 1
ATOM 805 C C . GLY A 1 103 ? 12.031 14.812 13.797 1 78.94 103 GLY A C 1
ATOM 806 O O . GLY A 1 103 ? 12.781 14.805 12.82 1 78.94 103 GLY A O 1
ATOM 807 N N . ASP A 1 104 ? 11.461 13.664 14.281 1 83.69 104 ASP A N 1
ATOM 808 C CA . ASP A 1 104 ? 11.875 12.344 13.828 1 83.69 104 ASP A CA 1
ATOM 809 C C . ASP A 1 104 ? 10.859 11.758 12.844 1 83.69 104 ASP A C 1
ATOM 811 O O . ASP A 1 104 ? 11.117 10.727 12.219 1 83.69 104 ASP A O 1
ATOM 815 N N . ALA A 1 105 ? 9.75 12.438 12.75 1 89.69 105 ALA A N 1
ATOM 816 C CA . ALA A 1 105 ? 8.711 11.938 11.852 1 89.69 105 ALA A CA 1
ATOM 817 C C . ALA A 1 105 ? 7.805 13.07 11.375 1 89.69 105 ALA A C 1
ATOM 819 O O . ALA A 1 105 ? 7.66 14.086 12.055 1 89.69 105 ALA A O 1
ATOM 820 N N . PHE A 1 106 ? 7.27 12.93 10.258 1 92.81 106 PHE A N 1
ATOM 821 C CA . PHE A 1 106 ? 6.297 13.859 9.703 1 92.81 106 PHE A CA 1
ATOM 822 C C . PHE A 1 106 ? 4.965 13.164 9.438 1 92.81 106 PHE A C 1
ATOM 824 O O . PHE A 1 106 ? 4.934 12.07 8.867 1 92.81 106 PHE A O 1
ATOM 831 N N . VAL A 1 107 ? 3.873 13.75 9.938 1 96.12 107 VAL A N 1
ATOM 832 C CA . VAL A 1 107 ? 2.525 13.242 9.695 1 96.12 107 VAL A CA 1
ATOM 833 C C . VAL A 1 107 ? 1.69 14.312 8.992 1 96.12 107 VAL A C 1
ATOM 835 O O . VAL A 1 107 ? 1.716 15.484 9.375 1 96.12 107 VAL A O 1
ATOM 838 N N . CYS A 1 108 ? 1.024 13.945 7.949 1 96.81 108 CYS A N 1
ATOM 839 C CA . CYS A 1 108 ? 0.131 14.836 7.219 1 96.81 108 CYS A CA 1
ATOM 840 C C . CYS A 1 108 ? -1.256 14.219 7.074 1 96.81 108 CYS A C 1
ATOM 842 O O . CYS A 1 108 ? -1.406 13.156 6.477 1 96.81 108 CYS A O 1
ATOM 844 N N . CYS A 1 109 ? -2.266 14.852 7.648 1 97.5 109 CYS A N 1
ATOM 845 C CA . CYS A 1 109 ? -3.658 14.43 7.539 1 97.5 109 CYS A CA 1
ATOM 846 C C . CYS A 1 109 ? -4.441 15.383 6.641 1 97.5 109 CYS A C 1
ATOM 848 O O . CYS A 1 109 ? -4.422 16.594 6.848 1 97.5 109 CYS A O 1
ATOM 850 N N . ILE A 1 110 ? -5.121 14.828 5.668 1 96.56 110 ILE A N 1
ATOM 851 C CA . ILE A 1 110 ? -5.926 15.656 4.773 1 96.56 110 ILE A CA 1
ATOM 852 C C . ILE A 1 110 ? -7.375 15.18 4.793 1 96.56 110 ILE A C 1
ATOM 854 O O . ILE A 1 110 ? -7.668 14.047 4.402 1 96.56 110 ILE A O 1
ATOM 858 N N . LEU A 1 111 ? -8.219 15.984 5.297 1 94.75 111 LEU A N 1
ATOM 859 C CA . LEU A 1 111 ? -9.664 15.773 5.328 1 94.75 111 LEU A CA 1
ATOM 860 C C . LEU A 1 111 ? -10.367 16.672 4.316 1 94.75 111 LEU A C 1
ATOM 862 O O . LEU A 1 111 ? -10.492 17.875 4.535 1 94.75 111 LEU A O 1
ATOM 866 N N . SER A 1 112 ? -10.773 16.109 3.17 1 93.31 112 SER A N 1
ATOM 867 C CA . SER A 1 112 ? -11.375 16.891 2.094 1 93.31 112 SER A CA 1
ATOM 868 C C . SER A 1 112 ? -12.227 16.016 1.183 1 93.31 112 SER A C 1
ATOM 870 O O . SER A 1 112 ? -12.602 14.898 1.558 1 93.31 112 SER A O 1
ATOM 872 N N . HIS A 1 113 ? -12.766 16.562 0.152 1 88.38 113 HIS A N 1
ATOM 873 C CA . HIS A 1 113 ? -13.281 15.773 -0.961 1 88.38 113 HIS A CA 1
ATOM 874 C C . HIS A 1 113 ? -12.164 15.336 -1.899 1 88.38 113 HIS A C 1
ATOM 876 O O . HIS A 1 113 ? -11.062 15.898 -1.865 1 88.38 113 HIS A O 1
ATOM 882 N N . GLY A 1 114 ? -12.492 14.328 -2.605 1 84.19 114 GLY A N 1
ATOM 883 C CA . GLY A 1 114 ? -11.484 13.82 -3.523 1 84.19 114 GLY A CA 1
ATOM 884 C C . GLY A 1 114 ? -11.992 12.711 -4.418 1 84.19 114 GLY A C 1
ATOM 885 O O . GLY A 1 114 ? -13.188 12.391 -4.402 1 84.19 114 GLY A O 1
ATOM 886 N N . LYS A 1 115 ? -11.117 12.359 -5.312 1 73.12 115 LYS A N 1
ATOM 887 C CA . LYS A 1 115 ? -11.289 11.203 -6.191 1 73.12 115 LYS A CA 1
ATOM 888 C C . LYS A 1 115 ? -10.039 10.32 -6.191 1 73.12 115 LYS A C 1
ATOM 890 O O . LYS A 1 115 ? -9.109 10.555 -5.422 1 73.12 115 LYS A O 1
ATOM 895 N N . GLN A 1 116 ? -10.172 9.336 -6.965 1 71.31 116 GLN A N 1
ATOM 896 C CA . GLN A 1 116 ? -9.047 8.414 -6.965 1 71.31 116 GLN A CA 1
ATOM 897 C C . GLN A 1 116 ? -7.738 9.141 -7.262 1 71.31 116 GLN A C 1
ATOM 899 O O . GLN A 1 116 ? -7.578 9.727 -8.336 1 71.31 116 GLN A O 1
ATOM 904 N N . GLY A 1 117 ? -6.879 9.266 -6.195 1 76.75 117 GLY A N 1
ATOM 905 C CA . GLY A 1 117 ? -5.504 9.727 -6.344 1 76.75 117 GLY A CA 1
ATOM 906 C C . GLY A 1 117 ? -5.355 11.219 -6.133 1 76.75 117 GLY A C 1
ATOM 907 O O . GLY A 1 117 ? -4.25 11.758 -6.227 1 76.75 117 GLY A O 1
ATOM 908 N N . VAL A 1 118 ? -6.527 11.898 -5.969 1 86.69 118 VAL A N 1
ATOM 909 C CA . VAL A 1 118 ? -6.41 13.336 -5.781 1 86.69 118 VAL A CA 1
ATOM 910 C C . VAL A 1 118 ? -7.277 13.773 -4.602 1 86.69 118 VAL A C 1
ATOM 912 O O . VAL A 1 118 ? -8.273 13.133 -4.281 1 86.69 118 VAL A O 1
ATOM 915 N N . VAL A 1 119 ? -6.887 14.852 -3.979 1 91.31 119 VAL A N 1
ATOM 916 C CA . VAL A 1 119 ? -7.699 15.562 -2.996 1 91.31 119 VAL A CA 1
ATOM 917 C C . VAL A 1 119 ? -8.07 16.938 -3.535 1 91.31 119 VAL A C 1
ATOM 919 O O . VAL A 1 119 ? -7.34 17.516 -4.34 1 91.31 119 VAL A O 1
ATOM 922 N N . LEU A 1 120 ? -9.172 17.406 -3.107 1 92.69 120 LEU A N 1
ATOM 923 C CA . LEU A 1 120 ? -9.648 18.688 -3.629 1 92.69 120 LEU A CA 1
ATOM 924 C C . LEU A 1 120 ? -9.461 19.797 -2.6 1 92.69 120 LEU A C 1
ATOM 926 O O . LEU A 1 120 ? -9.688 19.578 -1.405 1 92.69 120 LEU A O 1
ATOM 930 N N . GLY A 1 121 ? -8.992 20.969 -3.104 1 96 121 GLY A N 1
ATOM 931 C CA . GLY A 1 121 ? -9.148 22.156 -2.287 1 96 121 GLY A CA 1
ATOM 932 C C . GLY A 1 121 ? -10.586 22.625 -2.18 1 96 121 GLY A C 1
ATOM 933 O O . GLY A 1 121 ? -11.477 22.094 -2.85 1 96 121 GLY A O 1
ATOM 934 N N . ILE A 1 122 ? -10.805 23.625 -1.333 1 96.56 122 ILE A N 1
ATOM 935 C CA . ILE A 1 122 ? -12.164 24.109 -1.171 1 96.56 122 ILE A CA 1
ATOM 936 C C . ILE A 1 122 ? -12.633 24.781 -2.463 1 96.56 122 ILE A C 1
ATOM 938 O O . ILE A 1 122 ? -13.828 25.031 -2.643 1 96.56 122 ILE A O 1
ATOM 942 N N . ASP A 1 123 ? -11.766 25.141 -3.371 1 96.62 123 ASP A N 1
ATOM 943 C CA . ASP A 1 123 ? -12.078 25.688 -4.691 1 96.62 123 ASP A CA 1
ATOM 944 C C . ASP A 1 123 ? -12.359 24.562 -5.691 1 96.62 123 ASP A C 1
ATOM 946 O O . ASP A 1 123 ? -12.5 24.812 -6.891 1 96.62 123 ASP A O 1
ATOM 950 N N . ARG A 1 124 ? -12.289 23.344 -5.336 1 92.25 124 ARG A N 1
ATOM 951 C CA . ARG A 1 124 ? -12.594 22.125 -6.098 1 92.25 124 ARG A CA 1
ATOM 952 C C . ARG A 1 124 ? -11.492 21.828 -7.105 1 92.25 124 ARG A C 1
ATOM 954 O O . ARG A 1 124 ? -11.688 21.031 -8.031 1 92.25 124 ARG A O 1
ATOM 961 N N . LYS A 1 125 ? -10.445 22.484 -6.938 1 94 125 LYS A N 1
ATOM 962 C CA . LYS A 1 125 ? -9.305 22.141 -7.777 1 94 125 LYS A CA 1
ATOM 963 C C . LYS A 1 125 ? -8.523 20.969 -7.195 1 94 125 LYS A C 1
ATOM 965 O O . LYS A 1 125 ? -8.328 20.891 -5.98 1 94 125 LYS A O 1
ATOM 970 N N . PRO A 1 126 ? -8.102 20.062 -8.047 1 92.25 126 PRO A N 1
ATOM 971 C CA . PRO A 1 126 ? -7.461 18.828 -7.582 1 92.25 126 PRO A CA 1
ATOM 972 C C . PRO A 1 126 ? -5.977 19.016 -7.273 1 92.25 126 PRO A C 1
ATOM 974 O O . PRO A 1 126 ? -5.289 19.781 -7.965 1 92.25 126 PRO A O 1
ATOM 977 N N . LEU A 1 127 ? -5.477 18.406 -6.238 1 92.75 127 LEU A N 1
ATOM 978 C CA . LEU A 1 127 ? -4.074 18.172 -5.91 1 92.75 127 LEU A CA 1
ATOM 979 C C . LEU A 1 127 ? -3.787 16.672 -5.777 1 92.75 127 LEU A C 1
ATOM 981 O O . LEU A 1 127 ? -4.391 15.992 -4.945 1 92.75 127 LEU A O 1
ATOM 985 N N . SER A 1 128 ? -2.859 16.172 -6.586 1 89.19 128 SER A N 1
ATOM 986 C CA . SER A 1 128 ? -2.635 14.734 -6.594 1 89.19 128 SER A CA 1
ATOM 987 C C . SER A 1 128 ? -1.896 14.289 -5.34 1 89.19 128 SER A C 1
ATOM 989 O O . SER A 1 128 ? -1.002 14.984 -4.855 1 89.19 128 SER A O 1
ATOM 991 N N . ILE A 1 129 ? -2.27 13.172 -4.84 1 88.25 129 ILE A N 1
ATOM 992 C CA . ILE A 1 129 ? -1.61 12.578 -3.682 1 88.25 129 ILE A CA 1
ATOM 993 C C . ILE A 1 129 ? -0.146 12.297 -4.008 1 88.25 129 ILE A C 1
ATOM 995 O O . ILE A 1 129 ? 0.73 12.461 -3.158 1 88.25 129 ILE A O 1
ATOM 999 N N . LYS A 1 130 ? 0.062 11.938 -5.23 1 84.44 130 LYS A N 1
ATOM 1000 C CA . LYS A 1 130 ? 1.431 11.742 -5.699 1 84.44 130 LYS A CA 1
ATOM 1001 C C . LYS A 1 130 ? 2.258 13.016 -5.523 1 84.44 130 LYS A C 1
ATOM 1003 O O . LYS A 1 130 ? 3.379 12.969 -5.016 1 84.44 130 LYS A O 1
ATOM 1008 N N . GLN A 1 131 ? 1.713 14.109 -5.984 1 87 131 GLN A N 1
ATOM 1009 C CA . GLN A 1 131 ? 2.408 15.391 -5.844 1 87 131 GLN A CA 1
ATOM 1010 C C . GLN A 1 131 ? 2.629 15.734 -4.375 1 87 131 GLN A C 1
ATOM 1012 O O . GLN A 1 131 ? 3.686 16.25 -4.008 1 87 131 GLN A O 1
ATOM 1017 N N . ILE A 1 132 ? 1.725 15.453 -3.58 1 92 132 ILE A N 1
ATOM 1018 C CA . ILE A 1 132 ? 1.816 15.734 -2.152 1 92 132 ILE A CA 1
ATOM 1019 C C . ILE A 1 132 ? 2.986 14.969 -1.545 1 92 132 ILE A C 1
ATOM 1021 O O . ILE A 1 132 ? 3.834 15.547 -0.864 1 92 132 ILE A O 1
ATOM 1025 N N . THR A 1 133 ? 3.074 13.703 -1.786 1 89.75 133 THR A N 1
ATOM 1026 C CA . THR A 1 133 ? 4.133 12.883 -1.215 1 89.75 133 THR A CA 1
ATOM 1027 C C . THR A 1 133 ? 5.492 13.266 -1.796 1 89.75 133 THR A C 1
ATOM 1029 O O . THR A 1 133 ? 6.496 13.281 -1.082 1 89.75 133 THR A O 1
ATOM 1032 N N . ARG A 1 134 ? 5.477 13.633 -3.045 1 85.81 134 ARG A N 1
ATOM 1033 C CA . ARG A 1 134 ? 6.715 14.008 -3.721 1 85.81 134 ARG A CA 1
ATOM 1034 C C . ARG A 1 134 ? 7.293 15.289 -3.133 1 85.81 134 ARG A C 1
ATOM 1036 O O . ARG A 1 134 ? 8.508 15.5 -3.174 1 85.81 134 ARG A O 1
ATOM 1043 N N . THR A 1 135 ? 6.449 16.141 -2.697 1 88.06 135 THR A N 1
ATOM 1044 C CA . THR A 1 135 ? 6.891 17.391 -2.084 1 88.06 135 THR A CA 1
ATOM 1045 C C . THR A 1 135 ? 7.879 17.125 -0.952 1 88.06 135 THR A C 1
ATOM 1047 O O . THR A 1 135 ? 8.773 17.922 -0.692 1 88.06 135 THR A O 1
ATOM 1050 N N . PHE A 1 136 ? 7.824 15.953 -0.354 1 85.75 136 PHE A N 1
ATOM 1051 C CA . PHE A 1 136 ? 8.664 15.633 0.794 1 85.75 136 PHE A CA 1
ATOM 1052 C C . PHE A 1 136 ? 9.742 14.625 0.415 1 85.75 136 PHE A C 1
ATOM 1054 O O . PHE A 1 136 ? 10.297 13.945 1.281 1 85.75 136 PHE A O 1
ATOM 1061 N N . LYS A 1 137 ? 9.93 14.492 -0.821 1 77.81 137 LYS A N 1
ATOM 1062 C CA . LYS A 1 137 ? 11 13.617 -1.294 1 77.81 137 LYS A CA 1
ATOM 1063 C C . LYS A 1 137 ? 12.344 14.023 -0.708 1 77.81 137 LYS A C 1
ATOM 1065 O O . LYS A 1 137 ? 12.633 15.219 -0.562 1 77.81 137 LYS A O 1
ATOM 1070 N N . ALA A 1 138 ? 13.055 13.047 -0.374 1 61.56 138 ALA A N 1
ATOM 1071 C CA . ALA A 1 138 ? 14.391 13.266 0.184 1 61.56 138 ALA A CA 1
ATOM 1072 C C . ALA A 1 138 ? 15.32 13.883 -0.854 1 61.56 138 ALA A C 1
ATOM 1074 O O . ALA A 1 138 ? 15.422 13.391 -1.98 1 61.56 138 ALA A O 1
ATOM 1075 N N . THR A 1 139 ? 15.523 15.023 -0.633 1 60.5 139 THR A N 1
ATOM 1076 C CA . THR A 1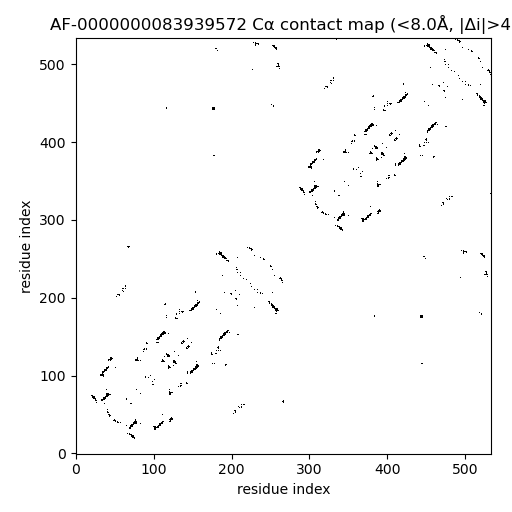 139 ? 16.656 15.617 -1.327 1 60.5 139 THR A CA 1
ATOM 1077 C C . THR A 1 139 ? 17.844 15.789 -0.379 1 60.5 139 THR A C 1
ATOM 1079 O O . THR A 1 139 ? 17.703 15.641 0.836 1 60.5 139 THR A O 1
ATOM 1082 N N . ASP A 1 140 ? 19.016 15.75 -0.906 1 58.94 140 ASP A N 1
ATOM 1083 C CA . ASP A 1 140 ? 20.219 15.898 -0.098 1 58.94 140 ASP A CA 1
ATOM 1084 C C . ASP A 1 140 ? 20.047 17 0.946 1 58.94 140 ASP A C 1
ATOM 1086 O O . ASP A 1 140 ? 20.734 17 1.977 1 58.94 140 ASP A O 1
ATOM 1090 N N . LYS A 1 141 ? 19.094 17.781 0.724 1 61.69 141 LYS A N 1
ATOM 1091 C CA . LYS A 1 141 ? 19 18.906 1.642 1 61.69 141 LYS A CA 1
ATOM 1092 C C . LYS A 1 141 ? 17.703 18.844 2.453 1 61.69 141 LYS A C 1
ATOM 1094 O O . LYS A 1 141 ? 17.422 19.734 3.248 1 61.69 141 LYS A O 1
ATOM 1099 N N . SER A 1 142 ? 17.047 17.625 2.295 1 72 142 SER A N 1
ATOM 1100 C CA . SER A 1 142 ? 15.742 17.594 2.947 1 72 142 SER A CA 1
ATOM 1101 C C . SER A 1 142 ? 15.867 17.234 4.422 1 72 142 SER A C 1
ATOM 1103 O O . SER A 1 142 ? 16.625 16.344 4.781 1 72 142 SER A O 1
ATOM 1105 N N . ALA A 1 143 ? 15.234 18.031 5.281 1 71.88 143 ALA A N 1
ATOM 1106 C CA . ALA A 1 143 ? 15.219 17.781 6.719 1 71.88 143 ALA A CA 1
ATOM 1107 C C . ALA A 1 143 ? 14.531 16.453 7.035 1 71.88 143 ALA A C 1
ATOM 1109 O O . ALA A 1 143 ? 14.688 15.922 8.141 1 71.88 143 ALA A O 1
ATOM 1110 N N . LEU A 1 144 ? 13.938 15.867 6.078 1 79.12 144 LEU A N 1
ATOM 1111 C CA . LEU A 1 144 ? 13.141 14.672 6.344 1 79.12 144 LEU A CA 1
ATOM 1112 C C . LEU A 1 144 ? 13.773 13.445 5.695 1 79.12 144 LEU A C 1
ATOM 1114 O O . LEU A 1 144 ? 13.172 12.367 5.668 1 79.12 144 LEU A O 1
ATOM 1118 N N . THR A 1 145 ? 14.953 13.633 5.246 1 77.44 145 THR A N 1
ATOM 1119 C CA . THR A 1 145 ? 15.641 12.477 4.676 1 77.44 145 THR A CA 1
ATOM 1120 C C . THR A 1 145 ? 15.82 11.383 5.723 1 77.44 145 THR A C 1
ATOM 1122 O O . THR A 1 145 ? 16.25 11.656 6.848 1 77.44 145 THR A O 1
ATOM 1125 N N . GLY A 1 146 ? 15.398 10.18 5.371 1 80.19 146 GLY A N 1
ATOM 1126 C CA . GLY A 1 146 ? 15.555 9.031 6.25 1 80.19 146 GLY A CA 1
ATOM 1127 C C . GLY A 1 146 ? 14.5 8.969 7.344 1 80.19 146 GLY A C 1
ATOM 1128 O O . GLY A 1 146 ? 14.531 8.078 8.195 1 80.19 146 GLY A O 1
ATOM 1129 N N . LYS A 1 147 ? 13.656 9.961 7.277 1 87.06 147 LYS A N 1
ATOM 1130 C CA . LYS A 1 147 ? 12.609 10 8.297 1 87.06 147 LYS A CA 1
ATOM 1131 C C . LYS A 1 147 ? 11.266 9.562 7.723 1 87.06 147 LYS A C 1
ATOM 1133 O O . LYS A 1 147 ? 10.938 9.883 6.578 1 87.06 147 LYS A O 1
ATOM 1138 N N . PRO A 1 148 ? 10.5 8.859 8.562 1 92.31 148 PRO A N 1
ATOM 1139 C CA . PRO A 1 148 ? 9.211 8.383 8.07 1 92.31 148 PRO A CA 1
ATOM 1140 C C . PRO A 1 148 ? 8.211 9.516 7.852 1 92.31 148 PRO A C 1
ATOM 1142 O O . PRO A 1 148 ? 8.164 10.469 8.641 1 92.31 148 PRO A O 1
ATOM 1145 N N . LYS A 1 149 ? 7.574 9.469 6.816 1 93.5 149 LYS A N 1
ATOM 1146 C CA . LYS A 1 149 ? 6.484 10.375 6.461 1 93.5 149 LYS A CA 1
ATOM 1147 C C . LYS A 1 149 ? 5.16 9.625 6.344 1 93.5 149 LYS A C 1
ATOM 1149 O O . LYS A 1 149 ? 5.016 8.734 5.496 1 93.5 149 LYS A O 1
ATOM 1154 N N . LEU A 1 150 ? 4.191 9.953 7.199 1 95.75 150 LEU A N 1
ATOM 1155 C CA . LEU A 1 150 ? 2.887 9.297 7.246 1 95.75 150 LEU A CA 1
ATOM 1156 C C . LEU A 1 150 ? 1.796 10.219 6.715 1 95.75 150 LEU A C 1
ATOM 1158 O O . LEU A 1 150 ? 1.654 11.352 7.18 1 95.75 150 LEU A O 1
ATOM 1162 N N . PHE A 1 151 ? 1.036 9.742 5.738 1 96 151 PHE A N 1
ATOM 1163 C CA . PHE A 1 151 ? -0.083 10.492 5.184 1 96 151 PHE A CA 1
ATOM 1164 C C . PHE A 1 151 ? -1.401 9.773 5.445 1 96 151 PHE A C 1
ATOM 1166 O O . PHE A 1 151 ? -1.588 8.633 5.023 1 96 151 PHE A O 1
ATOM 1173 N N . LEU A 1 152 ? -2.287 10.359 6.188 1 96.19 152 LEU A N 1
ATOM 1174 C CA . LEU A 1 152 ? -3.646 9.891 6.422 1 96.19 152 LEU A CA 1
ATOM 1175 C C . LEU A 1 152 ? -4.656 10.711 5.637 1 96.19 152 LEU A C 1
ATOM 1177 O O . LEU A 1 152 ? -4.879 11.891 5.945 1 96.19 152 LEU A O 1
ATOM 1181 N N . ILE A 1 153 ? -5.266 10.102 4.668 1 93.31 153 ILE A N 1
ATOM 1182 C CA . ILE A 1 153 ? -6.098 10.859 3.74 1 93.31 153 ILE A CA 1
ATOM 1183 C C . ILE A 1 153 ? -7.539 10.359 3.812 1 93.31 153 ILE A C 1
ATOM 1185 O O . ILE A 1 153 ? -7.812 9.188 3.557 1 93.31 153 ILE A O 1
ATOM 1189 N N . GLN A 1 154 ? -8.406 11.164 4.227 1 89.5 154 GLN A N 1
ATOM 1190 C CA . GLN A 1 154 ? -9.852 10.969 4.152 1 89.5 154 GLN A CA 1
ATOM 1191 C C . GLN A 1 154 ? -10.477 11.867 3.084 1 89.5 154 GLN A C 1
ATOM 1193 O O . GLN A 1 154 ? -10.633 13.07 3.295 1 89.5 154 GLN A O 1
ATOM 1198 N N . ALA A 1 155 ? -10.641 11.25 1.912 1 83.25 155 ALA A N 1
ATOM 1199 C CA . ALA A 1 155 ? -11.195 12.031 0.811 1 83.25 155 ALA A CA 1
ATOM 1200 C C . ALA A 1 155 ? -12.422 11.352 0.221 1 83.25 155 ALA A C 1
ATOM 1202 O O . ALA A 1 155 ? -12.391 10.156 -0.091 1 83.25 155 ALA A O 1
ATOM 1203 N N . CYS A 1 156 ? -13.555 11.812 0.294 1 67.88 156 CYS A N 1
ATOM 1204 C CA . CYS A 1 156 ? -14.82 11.242 -0.171 1 67.88 156 CYS A CA 1
ATOM 1205 C C . CYS A 1 156 ? -15.219 11.836 -1.518 1 67.88 156 CYS A C 1
ATOM 1207 O O . CYS A 1 156 ? -14.93 13 -1.799 1 67.88 156 CYS A O 1
ATOM 1209 N N . GLN A 1 157 ? -15.531 10.797 -2.633 1 55.81 157 GLN A N 1
ATOM 1210 C CA . GLN A 1 157 ? -16.062 11.297 -3.896 1 55.81 157 GLN A CA 1
ATOM 1211 C C . GLN A 1 157 ? -17.359 12.055 -3.688 1 55.81 157 GLN A C 1
ATOM 1213 O O . GLN A 1 157 ? -18.219 11.625 -2.908 1 55.81 157 GLN A O 1
ATOM 1218 N N . GLY A 1 158 ? -17.328 13.289 -3.352 1 47.56 158 GLY A N 1
ATOM 1219 C CA . GLY A 1 158 ? -18.625 13.945 -3.275 1 47.56 158 GLY A CA 1
ATOM 1220 C C . GLY A 1 158 ? -19.641 13.398 -4.262 1 47.56 158 GLY A C 1
ATOM 1221 O O . GLY A 1 158 ? -19.266 12.758 -5.25 1 47.56 158 GLY A O 1
ATOM 1222 N N . LYS A 1 159 ? -20.906 13.062 -3.785 1 44.72 159 LYS A N 1
ATOM 1223 C CA . LYS A 1 159 ? -22 12.711 -4.688 1 44.72 159 LYS A CA 1
ATOM 1224 C C . LYS A 1 159 ? -21.766 13.305 -6.074 1 44.72 159 LYS A C 1
ATOM 1226 O O . LYS A 1 159 ? -22.156 12.719 -7.082 1 44.72 159 LYS A O 1
ATOM 1231 N N . GLN A 1 160 ? -21.547 14.602 -6.184 1 39.81 160 GLN A N 1
ATOM 1232 C CA . GLN A 1 160 ? -21.609 15.438 -7.375 1 39.81 160 GLN A CA 1
ATOM 1233 C C . GLN A 1 160 ? -20.328 15.336 -8.195 1 39.81 160 GLN A C 1
ATOM 1235 O O . GLN A 1 160 ? -19.578 16.312 -8.312 1 39.81 160 GLN A O 1
ATOM 1240 N N . ILE A 1 161 ? -19.594 14.32 -8.039 1 39.72 161 ILE A N 1
ATOM 1241 C CA . ILE A 1 161 ? -18.531 14.5 -9.016 1 39.72 161 ILE A CA 1
ATOM 1242 C C . ILE A 1 161 ? -19.125 14.898 -10.359 1 39.72 161 ILE A C 1
ATOM 1244 O O . ILE A 1 161 ? -19.844 14.117 -10.984 1 39.72 161 ILE A O 1
ATOM 1248 N N . GLN A 1 162 ? -19.406 16.016 -10.617 1 36.78 162 GLN A N 1
ATOM 1249 C CA . GLN A 1 162 ? -19.641 16.578 -11.945 1 36.78 162 GLN A CA 1
ATOM 1250 C C . GLN A 1 162 ? -18.688 15.977 -12.977 1 36.78 162 GLN A C 1
ATOM 1252 O O . GLN A 1 162 ? -17.5 15.789 -12.703 1 36.78 162 GLN A O 1
ATOM 1257 N N . HIS A 1 163 ? -19.203 15.234 -13.961 1 35.16 163 HIS A N 1
ATOM 1258 C CA . HIS A 1 163 ? -18.703 14.734 -15.234 1 35.16 163 HIS A CA 1
ATOM 1259 C C . HIS A 1 163 ? -17.453 15.5 -15.672 1 35.16 163 HIS A C 1
ATOM 1261 O O . HIS A 1 163 ? -16.672 15 -16.484 1 35.16 163 HIS A O 1
ATOM 1267 N N . GLY A 1 164 ? -17.406 16.859 -15.391 1 33.03 164 GLY A N 1
ATOM 1268 C CA . GLY A 1 164 ? -16.562 17.766 -16.156 1 33.03 164 GLY A CA 1
ATOM 1269 C C . GLY A 1 164 ? -15.148 17.859 -15.633 1 33.03 164 GLY A C 1
ATOM 1270 O O . GLY A 1 164 ? -14.383 18.734 -16.047 1 33.03 164 GLY A O 1
ATOM 1271 N N . VAL A 1 165 ? -14.906 17.516 -14.469 1 35.88 165 VAL A N 1
ATOM 1272 C CA . VAL A 1 165 ? -13.508 17.828 -14.211 1 35.88 165 VAL A CA 1
ATOM 1273 C C . VAL A 1 165 ? -12.609 16.953 -15.094 1 35.88 165 VAL A C 1
ATOM 1275 O O . VAL A 1 165 ? -12.586 15.734 -14.945 1 35.88 165 VAL A O 1
ATOM 1278 N N . LEU A 1 166 ? -12.406 17.219 -16.266 1 34.53 166 LEU A N 1
ATOM 1279 C CA . LEU A 1 166 ? -11.422 16.703 -17.219 1 34.53 166 LEU A CA 1
ATOM 1280 C C . LEU A 1 166 ? -10.047 16.578 -16.562 1 34.53 166 LEU A C 1
ATOM 1282 O O . LEU A 1 166 ? -9.438 17.594 -16.203 1 34.53 166 LEU A O 1
ATOM 1286 N N . LEU A 1 167 ? -9.898 15.695 -15.711 1 38.16 167 LEU A N 1
ATOM 1287 C CA . LEU A 1 167 ? -8.555 15.312 -15.297 1 38.16 167 LEU A CA 1
ATOM 1288 C C . LEU A 1 167 ? -7.574 15.391 -16.469 1 38.16 167 LEU A C 1
ATOM 1290 O O . LEU A 1 167 ? -6.465 14.859 -16.391 1 38.16 167 LEU A O 1
ATOM 1294 N N . LYS A 1 168 ? -8.008 15.914 -17.594 1 37.62 168 LYS A N 1
ATOM 1295 C CA . LYS A 1 168 ? -7.141 16.031 -18.766 1 37.62 168 LYS A CA 1
ATOM 1296 C C . LYS A 1 168 ? -5.859 16.797 -18.422 1 37.62 168 LYS A C 1
ATOM 1298 O O . LYS A 1 168 ? -4.84 16.625 -19.094 1 37.62 168 LYS A O 1
ATOM 1303 N N . ASP A 1 169 ? -6.004 17.828 -17.531 1 35.53 169 ASP A N 1
ATOM 1304 C CA . ASP A 1 169 ? -4.891 18.766 -17.406 1 35.53 169 ASP A CA 1
ATOM 1305 C C . ASP A 1 169 ? -3.846 18.25 -16.422 1 35.53 169 ASP A C 1
ATOM 1307 O O . ASP A 1 169 ? -2.98 19.016 -15.977 1 35.53 169 ASP A O 1
ATOM 1311 N N . LEU A 1 170 ? -4.117 17.219 -15.734 1 40.66 170 LEU A N 1
ATOM 1312 C CA . LEU A 1 170 ? -2.969 16.781 -14.953 1 40.66 170 LEU A CA 1
ATOM 1313 C C . LEU A 1 170 ? -1.817 16.359 -15.859 1 40.66 170 LEU A C 1
ATOM 1315 O O . LEU A 1 170 ? -2.025 15.656 -16.844 1 40.66 170 LEU A O 1
ATOM 1319 N N . GLU A 1 171 ? -0.856 17.141 -15.984 1 39.38 171 GLU A N 1
ATOM 1320 C CA . GLU A 1 171 ? 0.314 16.906 -16.828 1 39.38 171 GLU A CA 1
ATOM 1321 C C . GLU A 1 171 ? 0.733 15.438 -16.781 1 39.38 171 GLU A C 1
ATOM 1323 O O . GLU A 1 171 ? 0.452 14.734 -15.805 1 39.38 171 GLU A O 1
ATOM 1328 N N . ASP A 1 172 ? 1.137 14.977 -17.875 1 40.44 172 ASP A N 1
ATOM 1329 C CA . ASP A 1 172 ? 1.6 13.625 -18.172 1 40.44 172 ASP A CA 1
ATOM 1330 C C . ASP A 1 172 ? 2.279 12.992 -16.969 1 40.44 172 ASP A C 1
ATOM 1332 O O . ASP A 1 172 ? 2.086 11.805 -16.688 1 40.44 172 ASP A O 1
ATOM 1336 N N . ASP A 1 173 ? 3.16 13.797 -16.297 1 39.69 173 ASP A N 1
ATOM 1337 C CA . ASP A 1 173 ? 3.861 13.336 -15.102 1 39.69 173 ASP A CA 1
ATOM 1338 C C . ASP A 1 173 ? 2.9 13.188 -13.93 1 39.69 173 ASP A C 1
ATOM 1340 O O . ASP A 1 173 ? 3.264 12.625 -12.891 1 39.69 173 ASP A O 1
ATOM 1344 N N . ASP A 1 174 ? 1.723 13.727 -13.977 1 38.72 174 ASP A N 1
ATOM 1345 C CA . ASP A 1 174 ? 0.684 13.773 -12.953 1 38.72 174 ASP A CA 1
ATOM 1346 C C . ASP A 1 174 ? -0.439 12.781 -13.266 1 38.72 174 ASP A C 1
ATOM 1348 O O . ASP A 1 174 ? -1.558 12.93 -12.773 1 38.72 174 ASP A O 1
ATOM 1352 N N . SER A 1 175 ? -0.302 12.023 -14.227 1 40.31 175 SER A N 1
ATOM 1353 C CA . SER A 1 175 ? -1.344 11.078 -14.602 1 40.31 175 SER A CA 1
ATOM 1354 C C . SER A 1 175 ? -1.762 10.219 -13.406 1 40.31 175 SER A C 1
ATOM 1356 O O . SER A 1 175 ? -0.96 9.969 -12.508 1 40.31 175 SER A O 1
ATOM 1358 N N . PRO A 1 176 ? -3.021 10.227 -13.164 1 40.97 176 PRO A N 1
ATOM 1359 C CA . PRO A 1 176 ? -3.549 9.359 -12.109 1 40.97 176 PRO A CA 1
ATOM 1360 C C . PRO A 1 176 ? -2.857 7.996 -12.062 1 40.97 176 PRO A C 1
ATOM 1362 O O . PRO A 1 176 ? -3.518 6.969 -11.883 1 40.97 176 PRO A O 1
ATOM 1365 N N . SER A 1 177 ? -1.586 7.941 -12.547 1 42.16 177 SER A N 1
ATOM 1366 C CA . SER A 1 177 ? -0.812 6.711 -12.445 1 42.16 177 SER A CA 1
ATOM 1367 C C . SER A 1 177 ? -0.839 6.16 -11.023 1 42.16 177 SER A C 1
ATOM 1369 O O . SER A 1 177 ? -1.006 6.914 -10.062 1 42.16 177 SER A O 1
ATOM 1371 N N . PRO A 1 178 ? -1.057 4.902 -10.969 1 47.44 178 PRO A N 1
ATOM 1372 C CA . PRO A 1 178 ? -0.958 4.285 -9.641 1 47.44 178 PRO A CA 1
ATOM 1373 C C . PRO A 1 178 ? 0.214 4.82 -8.828 1 47.44 178 PRO A C 1
ATOM 1375 O O . PRO A 1 178 ? 1.335 4.914 -9.336 1 47.44 178 PRO A O 1
ATOM 1378 N N . PHE A 1 179 ? -0.208 5.746 -7.902 1 51.28 179 PHE A N 1
ATOM 1379 C CA . PHE A 1 179 ? 0.74 6.469 -7.062 1 51.28 179 PHE A CA 1
ATOM 1380 C C . PHE A 1 179 ? 1.635 5.504 -6.297 1 51.28 179 PHE A C 1
ATOM 1382 O O . PHE A 1 179 ? 1.148 4.691 -5.508 1 51.28 179 PHE A O 1
ATOM 1389 N N . ILE A 1 180 ? 2.812 5.051 -6.848 1 55.81 180 ILE A N 1
ATOM 1390 C CA . ILE A 1 180 ? 3.863 4.445 -6.039 1 55.81 180 ILE A CA 1
ATOM 1391 C C . ILE A 1 180 ? 4.77 5.535 -5.469 1 55.81 180 ILE A C 1
ATOM 1393 O O . ILE A 1 180 ? 5.367 6.309 -6.219 1 55.81 180 ILE A O 1
ATOM 1397 N N . PRO A 1 181 ? 4.684 5.797 -4.168 1 57.44 181 PRO A N 1
ATOM 1398 C CA . PRO A 1 181 ? 5.688 6.73 -3.646 1 57.44 181 PRO A CA 1
ATOM 1399 C C . PRO A 1 181 ? 7.098 6.418 -4.145 1 57.44 181 PRO A C 1
ATOM 1401 O O . PRO A 1 181 ? 7.504 5.254 -4.172 1 57.44 181 PRO A O 1
ATOM 1404 N N . GLU A 1 182 ? 7.711 7.328 -4.824 1 66.44 182 GLU A N 1
ATOM 1405 C CA . GLU A 1 182 ? 9.094 7.191 -5.273 1 66.44 182 GLU A CA 1
ATOM 1406 C C . GLU A 1 182 ? 10.07 7.43 -4.129 1 66.44 182 GLU A C 1
ATOM 1408 O O . GLU A 1 182 ? 11.227 6.992 -4.191 1 66.44 182 GLU A O 1
ATOM 1413 N N . GLU A 1 183 ? 9.469 7.895 -3.09 1 72.94 183 GLU A N 1
ATOM 1414 C CA . GLU A 1 183 ? 10.297 8.305 -1.961 1 72.94 183 GLU A CA 1
ATOM 1415 C C . GLU A 1 183 ? 10.398 7.191 -0.922 1 72.94 183 GLU A C 1
ATOM 1417 O O . GLU A 1 183 ? 9.469 6.402 -0.753 1 72.94 183 GLU A O 1
ATOM 1422 N N . ALA A 1 184 ? 11.508 7.188 -0.359 1 81.75 184 ALA A N 1
ATOM 1423 C CA . ALA A 1 184 ? 11.727 6.23 0.723 1 81.75 184 ALA A CA 1
ATOM 1424 C C . ALA A 1 184 ? 10.992 6.66 1.989 1 81.75 184 ALA A C 1
ATOM 1426 O O . ALA A 1 184 ? 10.719 7.848 2.188 1 81.75 184 ALA A O 1
ATOM 1427 N N . ASP A 1 185 ? 10.578 5.727 2.814 1 89.94 185 ASP A N 1
ATOM 1428 C CA . ASP A 1 185 ? 10.055 5.91 4.164 1 89.94 185 ASP A CA 1
ATOM 1429 C C . ASP A 1 185 ? 8.75 6.703 4.148 1 89.94 185 ASP A C 1
ATOM 1431 O O . ASP A 1 185 ? 8.578 7.637 4.934 1 89.94 185 ASP A O 1
ATOM 1435 N N . VAL A 1 186 ? 7.926 6.359 3.223 1 92.69 186 VAL A N 1
ATOM 1436 C CA . VAL A 1 186 ? 6.609 6.977 3.096 1 92.69 186 VAL A CA 1
ATOM 1437 C C . VAL A 1 186 ? 5.523 5.934 3.338 1 92.69 186 VAL A C 1
ATOM 1439 O O . VAL A 1 186 ? 5.625 4.801 2.859 1 92.69 186 VAL A O 1
ATOM 1442 N N . LEU A 1 187 ? 4.508 6.27 4.098 1 94.88 187 LEU A N 1
ATOM 1443 C CA . LEU A 1 187 ? 3.289 5.48 4.246 1 94.88 187 LEU A CA 1
ATOM 1444 C C . LEU A 1 187 ? 2.055 6.336 3.986 1 94.88 187 LEU A C 1
ATOM 1446 O O . LEU A 1 187 ? 1.923 7.43 4.543 1 94.88 187 LEU A O 1
ATOM 1450 N N . VAL A 1 188 ? 1.21 5.871 3.102 1 93.56 188 VAL A N 1
ATOM 1451 C CA . VAL A 1 188 ? -0.039 6.555 2.779 1 93.56 188 VAL A CA 1
ATOM 1452 C C . VAL A 1 188 ? -1.223 5.648 3.105 1 93.56 188 VAL A C 1
ATOM 1454 O O . VAL A 1 188 ? -1.317 4.531 2.594 1 93.56 188 VAL A O 1
ATOM 1457 N N . ALA A 1 189 ? -2.059 6.027 4.016 1 93.94 189 ALA A N 1
ATOM 1458 C CA . ALA A 1 189 ? -3.334 5.371 4.281 1 93.94 189 ALA A CA 1
ATOM 1459 C C . ALA A 1 189 ? -4.5 6.207 3.771 1 93.94 189 ALA A C 1
ATOM 1461 O O . ALA A 1 189 ? -4.652 7.371 4.152 1 93.94 189 ALA A O 1
ATOM 1462 N N . ILE A 1 190 ? -5.289 5.621 2.885 1 89.25 190 ILE A N 1
ATOM 1463 C CA . ILE A 1 190 ? -6.32 6.398 2.207 1 89.25 190 ILE A CA 1
ATOM 1464 C C . ILE A 1 190 ? -7.68 5.734 2.406 1 89.25 190 ILE A C 1
ATOM 1466 O O . ILE A 1 190 ? -7.82 4.523 2.221 1 89.25 190 ILE A O 1
ATOM 1470 N N . ALA A 1 191 ? -8.586 6.41 2.84 1 82.81 191 ALA A N 1
ATOM 1471 C CA . ALA A 1 191 ? -9.992 6 2.812 1 82.81 191 ALA A CA 1
ATOM 1472 C C . ALA A 1 191 ? -10.773 6.797 1.774 1 82.81 191 ALA A C 1
ATOM 1474 O O . ALA A 1 191 ? -10.797 8.031 1.813 1 82.81 191 ALA A O 1
ATOM 1475 N N . THR A 1 192 ? -10.961 6.062 0.476 1 61.41 192 THR A N 1
ATOM 1476 C CA . THR A 1 192 ? -11.836 6.711 -0.492 1 61.41 192 THR A CA 1
ATOM 1477 C C . THR A 1 192 ? -13.266 6.172 -0.378 1 61.41 192 THR A C 1
ATOM 1479 O O . THR A 1 192 ? -13.461 4.98 -0.134 1 61.41 192 THR A O 1
ATOM 1482 N N . VAL A 1 193 ? -14.18 6.781 0.066 1 48.41 193 VAL A N 1
ATOM 1483 C CA . VAL A 1 193 ? -15.57 6.324 0.045 1 48.41 193 VAL A CA 1
ATOM 1484 C C . VAL A 1 193 ? -16.266 6.859 -1.204 1 48.41 193 VAL A C 1
ATOM 1486 O O . VAL A 1 193 ? -16.281 8.07 -1.442 1 48.41 193 VAL A O 1
ATOM 1489 N N . GLU A 1 194 ? -16.016 6.059 -2.434 1 45.72 194 GLU A N 1
ATOM 1490 C CA . GLU A 1 194 ? -16.672 6.57 -3.629 1 45.72 194 GLU A CA 1
ATOM 1491 C C . GLU A 1 194 ? -17.953 7.324 -3.271 1 45.72 194 GLU A C 1
ATOM 1493 O O . GLU A 1 194 ? -18.109 8.484 -3.645 1 45.72 194 GLU A O 1
ATOM 1498 N N . ASP A 1 195 ? -19.078 6.566 -3.883 1 40.88 195 ASP A N 1
ATOM 1499 C CA . ASP A 1 195 ? -20.438 7.078 -3.988 1 40.88 195 ASP A CA 1
ATOM 1500 C C . ASP A 1 195 ? -21.031 7.371 -2.609 1 40.88 195 ASP A C 1
ATOM 1502 O O . ASP A 1 195 ? -22.125 7.91 -2.5 1 40.88 195 ASP A O 1
ATOM 1506 N N . TYR A 1 196 ? -20.812 6.375 -1.828 1 37.25 196 TYR A N 1
ATOM 1507 C CA . TYR A 1 196 ? -21.703 6.48 -0.67 1 37.25 196 TYR A CA 1
ATOM 1508 C C . TYR A 1 196 ? -21.25 7.605 0.256 1 37.25 196 TYR A C 1
ATOM 1510 O O . TYR A 1 196 ? -20.047 7.883 0.368 1 37.25 196 TYR A O 1
ATOM 1518 N N . ALA A 1 197 ? -22.047 8.484 0.453 1 36.91 197 ALA A N 1
ATOM 1519 C CA . ALA A 1 197 ? -22.016 9.383 1.602 1 36.91 197 ALA A CA 1
ATOM 1520 C C . ALA A 1 197 ? -21.109 8.836 2.707 1 36.91 197 ALA A C 1
ATOM 1522 O O . ALA A 1 197 ? -21.312 7.719 3.188 1 36.91 197 ALA A O 1
ATOM 1523 N N . ALA A 1 198 ? -19.766 8.891 2.354 1 40.91 198 ALA A N 1
ATOM 1524 C CA . ALA A 1 198 ? -18.984 8.586 3.559 1 40.91 198 ALA A CA 1
ATOM 1525 C C . ALA A 1 198 ? -19.906 8.453 4.773 1 40.91 198 ALA A C 1
ATOM 1527 O O . ALA A 1 198 ? -20.656 9.375 5.105 1 40.91 198 ALA A O 1
ATOM 1528 N N . ILE A 1 199 ? -20.547 7.27 4.875 1 37.5 199 ILE A N 1
ATOM 1529 C CA . ILE A 1 199 ? -21.359 7.125 6.07 1 37.5 199 ILE A CA 1
ATOM 1530 C C . ILE A 1 199 ? -20.781 7.957 7.207 1 37.5 199 ILE A C 1
ATOM 1532 O O . ILE A 1 199 ? -19.844 7.52 7.883 1 37.5 199 ILE A O 1
ATOM 1536 N N . ARG A 1 200 ? -20.266 9.07 6.734 1 43.31 200 ARG A N 1
ATOM 1537 C CA . ARG A 1 200 ? -20.109 9.945 7.891 1 43.31 200 ARG A CA 1
ATOM 1538 C C . ARG A 1 200 ? -21.391 9.969 8.734 1 43.31 200 ARG A C 1
ATOM 1540 O O . ARG A 1 200 ? -22.484 9.977 8.188 1 43.31 200 ARG A O 1
ATOM 1547 N N . HIS A 1 201 ? -21.234 9.289 9.656 1 43.62 201 HIS A N 1
ATOM 1548 C CA . HIS A 1 201 ? -22.344 9.742 10.492 1 43.62 201 HIS A CA 1
ATOM 1549 C C . HIS A 1 201 ? -22.328 11.266 10.648 1 43.62 201 HIS A C 1
ATOM 1551 O O . HIS A 1 201 ? -21.359 11.82 11.164 1 43.62 201 HIS A O 1
ATOM 1557 N N . LYS A 1 202 ? -22.969 12.016 9.805 1 45.09 202 LYS A N 1
ATOM 1558 C CA . LYS A 1 202 ? -23.141 13.469 9.836 1 45.09 202 LYS A CA 1
ATOM 1559 C C . LYS A 1 202 ? -22.688 14.047 11.172 1 45.09 202 LYS A C 1
ATOM 1561 O O . LYS A 1 202 ? -22.156 15.164 11.219 1 45.09 202 LYS A O 1
ATOM 1566 N N . ILE A 1 203 ? -22.828 13.18 12.234 1 45.47 203 ILE A N 1
ATOM 1567 C CA . ILE A 1 203 ? -22.656 13.688 13.586 1 45.47 203 ILE A CA 1
ATOM 1568 C C . ILE A 1 203 ? -21.344 13.156 14.172 1 45.47 203 ILE A C 1
ATOM 1570 O O . ILE A 1 203 ? -20.609 13.898 14.828 1 45.47 203 ILE A O 1
ATOM 1574 N N . ASP A 1 204 ? -20.891 11.992 13.68 1 59.56 204 ASP A N 1
ATOM 1575 C CA . ASP A 1 204 ? -19.922 11.367 14.57 1 59.56 204 ASP A CA 1
ATOM 1576 C C . ASP A 1 204 ? -18.562 11.227 13.883 1 59.56 204 ASP A C 1
ATOM 1578 O O . ASP A 1 204 ? -17.641 10.594 14.422 1 59.56 204 ASP A O 1
ATOM 1582 N N . GLY A 1 205 ? -18.312 11.984 12.734 1 68.44 205 GLY A N 1
ATOM 1583 C CA . GLY A 1 205 ? -17.016 11.867 12.094 1 68.44 205 GLY A CA 1
ATOM 1584 C C . GLY A 1 205 ? -16.891 10.648 11.203 1 68.44 205 GLY A C 1
ATOM 1585 O O . GLY A 1 205 ? -17.812 9.836 11.117 1 68.44 205 GLY A O 1
ATOM 1586 N N . SER A 1 206 ? -15.844 10.539 10.461 1 83.81 206 SER A N 1
ATOM 1587 C CA . SER A 1 206 ? -15.625 9.43 9.539 1 83.81 206 SER A CA 1
ATOM 1588 C C . SER A 1 206 ? -15.156 8.18 10.273 1 83.81 206 SER A C 1
ATOM 1590 O O . SER A 1 206 ? -14.414 8.273 11.258 1 83.81 206 SER A O 1
ATOM 1592 N N . TRP A 1 207 ? -15.625 7.043 9.883 1 84.62 207 TRP A N 1
ATOM 1593 C CA . TRP A 1 207 ? -15.242 5.773 10.492 1 84.62 207 TRP A CA 1
ATOM 1594 C C . TRP A 1 207 ? -13.734 5.562 10.406 1 84.62 207 TRP A C 1
ATOM 1596 O O . TRP A 1 207 ? -13.117 5.074 11.359 1 84.62 207 TRP A O 1
ATOM 1606 N N . PHE A 1 208 ? -13.203 5.973 9.328 1 90.31 208 PHE A N 1
ATOM 1607 C CA . PHE A 1 208 ? -11.773 5.762 9.109 1 90.31 208 PHE A CA 1
ATOM 1608 C C . PHE A 1 208 ? -10.953 6.539 10.133 1 90.31 208 PHE A C 1
ATOM 1610 O O . PHE A 1 208 ? -10.18 5.953 10.883 1 90.31 208 PHE A O 1
ATOM 1617 N N . ILE A 1 209 ? -11.141 7.863 10.242 1 93.5 209 ILE A N 1
ATOM 1618 C CA . ILE A 1 209 ? -10.336 8.711 11.117 1 93.5 209 ILE A CA 1
ATOM 1619 C C . ILE A 1 209 ? -10.594 8.328 12.57 1 93.5 209 ILE A C 1
ATOM 1621 O O . ILE A 1 209 ? -9.656 8.266 13.375 1 93.5 209 ILE A O 1
ATOM 1625 N N . GLN A 1 210 ? -11.852 8.078 12.891 1 91.81 210 GLN A N 1
ATOM 1626 C CA . GLN A 1 210 ? -12.172 7.68 14.258 1 91.81 210 GLN A CA 1
ATOM 1627 C C . GLN A 1 210 ? -11.484 6.371 14.633 1 91.81 210 GLN A C 1
ATOM 1629 O O . GLN A 1 210 ? -10.938 6.234 15.727 1 91.81 210 GLN A O 1
ATOM 1634 N N . SER A 1 211 ? -11.508 5.465 13.727 1 93.5 211 SER A N 1
ATOM 1635 C CA . SER A 1 211 ? -10.844 4.188 13.969 1 93.5 211 SER A CA 1
ATOM 1636 C C . SER A 1 211 ? -9.328 4.359 14.07 1 93.5 211 SER A C 1
ATOM 1638 O O . SER A 1 211 ? -8.688 3.744 14.922 1 93.5 211 SER A O 1
ATOM 1640 N N . VAL A 1 212 ? -8.734 5.168 13.172 1 96.81 212 VAL A N 1
ATOM 1641 C CA . VAL A 1 212 ? -7.301 5.438 13.219 1 96.81 212 VAL A CA 1
ATOM 1642 C C . VAL A 1 212 ? -6.922 5.965 14.602 1 96.81 212 VAL A C 1
ATOM 1644 O O . VAL A 1 212 ? -6 5.449 15.234 1 96.81 212 VAL A O 1
ATOM 1647 N N . CYS A 1 213 ? -7.656 6.949 15.07 1 97 213 CYS A N 1
ATOM 1648 C CA . CYS A 1 213 ? -7.316 7.598 16.328 1 97 213 CYS A CA 1
ATOM 1649 C C . CYS A 1 213 ? -7.492 6.633 17.5 1 97 213 CYS A C 1
ATOM 1651 O O . CYS A 1 213 ? -6.648 6.578 18.406 1 97 213 CYS A O 1
ATOM 1653 N N . GLN A 1 214 ? -8.562 5.844 17.453 1 96.38 214 GLN A N 1
ATOM 1654 C CA . GLN A 1 214 ? -8.781 4.848 18.5 1 96.38 214 GLN A CA 1
ATOM 1655 C C . GLN A 1 214 ? -7.66 3.812 18.516 1 96.38 214 GLN A C 1
ATOM 1657 O O . GLN A 1 214 ? -7.113 3.492 19.578 1 96.38 214 GLN A O 1
ATOM 1662 N N . GLN A 1 215 ? -7.316 3.334 17.406 1 97.38 215 GLN A N 1
ATOM 1663 C CA . GLN A 1 215 ? -6.309 2.279 17.312 1 97.38 215 GLN A CA 1
ATOM 1664 C C . GLN A 1 215 ? -4.914 2.822 17.609 1 97.38 215 GLN A C 1
ATOM 1666 O O . GLN A 1 215 ? -4.07 2.113 18.156 1 97.38 215 GLN A O 1
ATOM 1671 N N . LEU A 1 216 ? -4.633 4.082 17.266 1 97.25 216 LEU A N 1
ATOM 1672 C CA . LEU A 1 216 ? -3.371 4.695 17.672 1 97.25 216 LEU A CA 1
ATOM 1673 C C . LEU A 1 216 ? -3.254 4.766 19.188 1 97.25 216 LEU A C 1
ATOM 1675 O O . LEU A 1 216 ? -2.23 4.379 19.75 1 97.25 216 LEU A O 1
ATOM 1679 N N . LYS A 1 217 ? -4.34 5.227 19.844 1 96.81 217 LYS A N 1
ATOM 1680 C CA . LYS A 1 217 ? -4.32 5.348 21.297 1 96.81 217 LYS A CA 1
ATOM 1681 C C . LYS A 1 217 ? -4.078 3.996 21.953 1 96.81 217 LYS A C 1
ATOM 1683 O O . LYS A 1 217 ? -3.268 3.885 22.875 1 96.81 217 LYS A O 1
ATOM 1688 N N . GLU A 1 218 ? -4.691 2.988 21.438 1 96.5 218 GLU A N 1
ATOM 1689 C CA . GLU A 1 218 ? -4.586 1.659 22.031 1 96.5 218 GLU A CA 1
ATOM 1690 C C . GLU A 1 218 ? -3.303 0.96 21.594 1 96.5 218 GLU A C 1
ATOM 1692 O O . GLU A 1 218 ? -2.566 0.419 22.422 1 96.5 218 GLU A O 1
ATOM 1697 N N . GLY A 1 219 ? -3.057 0.981 20.344 1 95 219 GLY A N 1
ATOM 1698 C CA . GLY A 1 219 ? -1.937 0.25 19.781 1 95 219 GLY A CA 1
ATOM 1699 C C . GLY A 1 219 ? -0.588 0.792 20.219 1 95 219 GLY A C 1
ATOM 1700 O O . GLY A 1 219 ? 0.352 0.026 20.438 1 95 219 GLY A O 1
ATOM 1701 N N . CYS A 1 220 ? -0.47 2.125 20.266 1 91.69 220 CYS A N 1
ATOM 1702 C CA . CYS A 1 220 ? 0.796 2.713 20.688 1 91.69 220 CYS A CA 1
ATOM 1703 C C . CYS A 1 220 ? 1.127 2.318 22.109 1 91.69 220 CYS A C 1
ATOM 1705 O O . CYS A 1 220 ? 2.293 2.115 22.453 1 91.69 220 CYS A O 1
ATOM 1707 N N . GLN A 1 221 ? 0.15 2.176 22.953 1 92.81 221 GLN A N 1
ATOM 1708 C CA . GLN A 1 221 ? 0.361 1.729 24.328 1 92.81 221 GLN A CA 1
ATOM 1709 C C . GLN A 1 221 ? 0.867 0.291 24.359 1 92.81 221 GLN A C 1
ATOM 1711 O O . GLN A 1 221 ? 1.611 -0.086 25.266 1 92.81 221 GLN A O 1
ATOM 1716 N N . ARG A 1 222 ? 0.519 -0.473 23.359 1 93.31 222 ARG A N 1
ATOM 1717 C CA . ARG A 1 222 ? 0.963 -1.859 23.25 1 93.31 222 ARG A CA 1
ATOM 1718 C C . ARG A 1 222 ? 2.254 -1.961 22.453 1 93.31 222 ARG A C 1
ATOM 1720 O O . ARG A 1 222 ? 2.662 -3.057 22.047 1 93.31 222 ARG A O 1
ATOM 1727 N N . HIS A 1 223 ? 2.797 -0.832 22.047 1 91.62 223 HIS A N 1
ATOM 1728 C CA . HIS A 1 223 ? 4.039 -0.729 21.297 1 91.62 223 HIS A CA 1
ATOM 1729 C C . HIS A 1 223 ? 3.916 -1.407 19.938 1 91.62 223 HIS A C 1
ATOM 1731 O O . HIS A 1 223 ? 4.871 -2.02 19.453 1 91.62 223 HIS A O 1
ATOM 1737 N N . GLU A 1 224 ? 2.732 -1.384 19.406 1 93.56 224 GLU A N 1
ATOM 1738 C CA . GLU A 1 224 ? 2.508 -1.911 18.062 1 93.56 224 GLU A CA 1
ATOM 1739 C C . GLU A 1 224 ? 3.035 -0.954 17 1 93.56 224 GLU A C 1
ATOM 1741 O O . GLU A 1 224 ? 3.018 0.264 17.188 1 93.56 224 GLU A O 1
ATOM 1746 N N . ASP A 1 225 ? 3.516 -1.55 15.875 1 92.44 225 ASP A N 1
ATOM 1747 C CA . ASP A 1 225 ? 3.971 -0.694 14.789 1 92.44 225 ASP A CA 1
ATOM 1748 C C . ASP A 1 225 ? 2.791 -0.151 13.984 1 92.44 225 ASP A C 1
ATOM 1750 O O . ASP A 1 225 ? 1.693 -0.71 14.031 1 92.44 225 ASP A O 1
ATOM 1754 N N . ILE A 1 226 ? 2.979 0.852 13.211 1 95.88 226 ILE A N 1
ATOM 1755 C CA . ILE A 1 226 ? 1.93 1.613 12.547 1 95.88 226 ILE A CA 1
ATOM 1756 C C . ILE A 1 226 ? 1.195 0.718 11.547 1 95.88 226 ILE A C 1
ATOM 1758 O O . ILE A 1 226 ? -0.017 0.848 11.367 1 95.88 226 ILE A O 1
ATOM 1762 N N . THR A 1 227 ? 1.895 -0.222 10.844 1 95.38 227 THR A N 1
ATOM 1763 C CA . THR A 1 227 ? 1.242 -1.087 9.867 1 95.38 227 THR A CA 1
ATOM 1764 C C . THR A 1 227 ? 0.265 -2.037 10.555 1 95.38 227 THR A C 1
ATOM 1766 O O . THR A 1 227 ? -0.825 -2.295 10.039 1 95.38 227 THR A O 1
ATOM 1769 N N . THR A 1 228 ? 0.635 -2.559 11.719 1 94.12 228 THR A N 1
ATOM 1770 C CA . THR A 1 228 ? -0.265 -3.391 12.508 1 94.12 228 THR A CA 1
ATOM 1771 C C . THR A 1 228 ? -1.497 -2.598 12.938 1 94.12 228 THR A C 1
ATOM 1773 O O . THR A 1 228 ? -2.623 -3.092 12.844 1 94.12 228 THR A O 1
ATOM 1776 N N . ILE A 1 229 ? -1.243 -1.438 13.398 1 96.5 229 ILE A N 1
ATOM 1777 C CA . ILE A 1 229 ? -2.334 -0.568 13.828 1 96.5 229 ILE A CA 1
ATOM 1778 C C . ILE A 1 229 ? -3.297 -0.335 12.672 1 96.5 229 ILE A C 1
ATOM 1780 O O . ILE A 1 229 ? -4.516 -0.426 12.836 1 96.5 229 ILE A O 1
ATOM 1784 N N . LEU A 1 230 ? -2.779 -0.042 11.484 1 96.81 230 LEU A N 1
ATOM 1785 C CA . LEU A 1 230 ? -3.611 0.267 10.328 1 96.81 230 LEU A CA 1
ATOM 1786 C C . LEU A 1 230 ? -4.328 -0.983 9.82 1 96.81 230 LEU A C 1
ATOM 1788 O O . LEU A 1 230 ? -5.414 -0.892 9.242 1 96.81 230 LEU A O 1
ATOM 1792 N N . GLN A 1 231 ? -3.775 -2.205 10.031 1 95 231 GLN A N 1
ATOM 1793 C CA . GLN A 1 231 ? -4.5 -3.439 9.75 1 95 231 GLN A CA 1
ATOM 1794 C C . GLN A 1 231 ? -5.738 -3.562 10.633 1 95 231 GLN A C 1
ATOM 1796 O O . GLN A 1 231 ? -6.809 -3.953 10.164 1 95 231 GLN A O 1
ATOM 1801 N N . ARG A 1 232 ? -5.613 -3.221 11.867 1 95.06 232 ARG A N 1
ATOM 1802 C CA . ARG A 1 232 ? -6.75 -3.242 12.773 1 95.06 232 ARG A CA 1
ATOM 1803 C C . ARG A 1 232 ? -7.809 -2.223 12.359 1 95.06 232 ARG A C 1
ATOM 1805 O O . ARG A 1 232 ? -9.008 -2.479 12.484 1 95.06 232 ARG A O 1
ATOM 1812 N N . VAL A 1 233 ? -7.34 -1.054 11.938 1 95.06 233 VAL A N 1
ATOM 1813 C CA . VAL A 1 233 ? -8.25 -0.042 11.414 1 95.06 233 VAL A CA 1
ATOM 1814 C C . VAL A 1 233 ? -9.055 -0.621 10.25 1 95.06 233 VAL A C 1
ATOM 1816 O O . VAL A 1 233 ? -10.273 -0.464 10.188 1 95.06 233 VAL A O 1
ATOM 1819 N N . ASN A 1 234 ? -8.367 -1.285 9.297 1 91.75 234 ASN A N 1
ATOM 1820 C CA . ASN A 1 234 ? -9.047 -1.922 8.164 1 91.75 234 ASN A CA 1
ATOM 1821 C C . ASN A 1 234 ? -10.102 -2.918 8.633 1 91.75 234 ASN A C 1
ATOM 1823 O O . ASN A 1 234 ? -11.195 -2.979 8.07 1 91.75 234 ASN A O 1
ATOM 1827 N N . ASP A 1 235 ? -9.789 -3.686 9.633 1 91.12 235 ASP A N 1
ATOM 1828 C CA . ASP A 1 235 ? -10.727 -4.664 10.18 1 91.12 235 ASP A CA 1
ATOM 1829 C C . ASP A 1 235 ? -11.961 -3.977 10.758 1 91.12 235 ASP A C 1
ATOM 1831 O O . ASP A 1 235 ? -13.094 -4.363 10.461 1 91.12 235 ASP A O 1
ATOM 1835 N N . GLU A 1 236 ? -11.742 -2.945 11.547 1 90.56 236 GLU A N 1
ATOM 1836 C CA . GLU A 1 236 ? -12.828 -2.215 12.188 1 90.56 236 GLU A CA 1
ATOM 1837 C C . GLU A 1 236 ? -13.727 -1.54 11.156 1 90.56 236 GLU A C 1
ATOM 1839 O O . GLU A 1 236 ? -14.953 -1.646 11.227 1 90.56 236 GLU A O 1
ATOM 1844 N N . VAL A 1 237 ? -13.125 -0.843 10.219 1 88.25 237 VAL A N 1
ATOM 1845 C CA . VAL A 1 237 ? -13.891 -0.125 9.203 1 88.25 237 VAL A CA 1
ATOM 1846 C C . VAL A 1 237 ? -14.68 -1.117 8.352 1 88.25 237 VAL A C 1
ATOM 1848 O O . VAL A 1 237 ? -15.828 -0.856 7.984 1 88.25 237 VAL A O 1
ATOM 1851 N N . SER A 1 238 ? -14.07 -2.291 8.023 1 84.19 238 SER A N 1
ATOM 1852 C CA . SER A 1 238 ? -14.75 -3.305 7.23 1 84.19 238 SER A CA 1
ATOM 1853 C C . SER A 1 238 ? -15.992 -3.832 7.949 1 84.19 238 SER A C 1
ATOM 1855 O O . SER A 1 238 ? -17.016 -4.117 7.316 1 84.19 238 SER A O 1
ATOM 1857 N N . GLN A 1 239 ? -15.922 -3.963 9.234 1 83.94 239 GLN A N 1
ATOM 1858 C CA . GLN A 1 239 ? -17.047 -4.441 10.031 1 83.94 239 GLN A CA 1
ATOM 1859 C C . GLN A 1 239 ? -18.172 -3.402 10.078 1 83.94 239 GLN A C 1
ATOM 1861 O O . GLN A 1 239 ? -19.344 -3.752 10.008 1 83.94 239 GLN A O 1
ATOM 1866 N N . LYS A 1 240 ? -17.812 -2.188 10.203 1 77.31 240 LYS A N 1
ATOM 1867 C CA . LYS A 1 240 ? -18.797 -1.112 10.242 1 77.31 240 LYS A CA 1
ATOM 1868 C C . LYS A 1 240 ? -19.5 -0.966 8.906 1 77.31 240 LYS A C 1
ATOM 1870 O O . LYS A 1 240 ? -20.719 -0.729 8.859 1 77.31 240 LYS A O 1
ATOM 1875 N N . GLU A 1 241 ? -18.766 -1.133 7.852 1 71.88 241 GLU A N 1
ATOM 1876 C CA . GLU A 1 241 ? -19.344 -1.065 6.516 1 71.88 241 GLU A CA 1
ATOM 1877 C C . GLU A 1 241 ? -20.297 -2.223 6.273 1 71.88 241 GLU A C 1
ATOM 1879 O O . GLU A 1 241 ? -21.344 -2.049 5.625 1 71.88 241 GLU A O 1
ATOM 1884 N N . ALA A 1 242 ? -19.969 -3.361 6.707 1 66 242 ALA A N 1
ATOM 1885 C CA . ALA A 1 242 ? -20.797 -4.551 6.527 1 66 242 ALA A CA 1
ATOM 1886 C C . ALA A 1 242 ? -22.141 -4.395 7.23 1 66 242 ALA A C 1
ATOM 1888 O O . ALA A 1 242 ? -23.141 -4.934 6.777 1 66 242 ALA A O 1
ATOM 1889 N N . SER A 1 243 ? -22.109 -3.641 8.32 1 65.31 243 SER A N 1
ATOM 1890 C CA . SER A 1 243 ? -23.328 -3.465 9.109 1 65.31 243 SER A CA 1
ATOM 1891 C C . SER A 1 243 ? -24.188 -2.334 8.555 1 65.31 243 SER A C 1
ATOM 1893 O O . SER A 1 243 ? -25.344 -2.186 8.93 1 65.31 243 SER A O 1
ATOM 1895 N N . SER A 1 244 ? -23.484 -1.601 7.742 1 60.03 244 SER A N 1
ATOM 1896 C CA . SER A 1 244 ? -24.234 -0.476 7.191 1 60.03 244 SER A CA 1
ATOM 1897 C C . SER A 1 244 ? -25.203 -0.936 6.105 1 60.03 244 SER A C 1
ATOM 1899 O O . SER A 1 244 ? -25.188 -2.102 5.707 1 60.03 244 SER A O 1
ATOM 1901 N N . LYS A 1 245 ? -25.984 -0.077 5.449 1 56.03 245 LYS A N 1
ATOM 1902 C CA . LYS A 1 245 ? -27.078 -0.37 4.535 1 56.03 245 LYS A CA 1
ATOM 1903 C C . LYS A 1 245 ? -26.656 -1.357 3.453 1 56.03 245 LYS A C 1
ATOM 1905 O O . LYS A 1 245 ? -25.594 -1.202 2.852 1 56.03 245 LYS A O 1
ATOM 1910 N N . PRO A 1 246 ? -27.469 -2.422 3.361 1 53.56 246 PRO A N 1
ATOM 1911 C CA . PRO A 1 246 ? -27.25 -3.416 2.305 1 53.56 246 PRO A CA 1
ATOM 1912 C C . PRO A 1 246 ? -27.125 -2.787 0.92 1 53.56 246 PRO A C 1
ATOM 1914 O O . PRO A 1 246 ? -27.875 -1.863 0.585 1 53.56 246 PRO A O 1
ATOM 1917 N N . GLY A 1 247 ? -25.984 -3.047 0.106 1 52.28 247 GLY A N 1
ATOM 1918 C CA . GLY A 1 247 ? -25.812 -2.576 -1.26 1 52.28 247 GLY A CA 1
ATOM 1919 C C . GLY A 1 247 ? -24.766 -1.494 -1.395 1 52.28 247 GLY A C 1
ATOM 1920 O O . GLY A 1 247 ? -24.406 -1.108 -2.508 1 52.28 247 GLY A O 1
ATOM 1921 N N . ALA A 1 248 ? -24.5 -0.879 -0.201 1 52.53 248 ALA A N 1
ATOM 1922 C CA . ALA A 1 248 ? -23.547 0.22 -0.315 1 52.53 248 ALA A CA 1
ATOM 1923 C C . ALA A 1 248 ? -22.156 -0.295 -0.673 1 52.53 248 ALA A C 1
ATOM 1925 O O . ALA A 1 248 ? -21.766 -1.397 -0.271 1 52.53 248 ALA A O 1
ATOM 1926 N N . LYS A 1 249 ? -21.688 0.31 -1.726 1 56.22 249 LYS A N 1
ATOM 1927 C CA . LYS A 1 249 ? -20.312 -0.043 -2.084 1 56.22 249 LYS A CA 1
ATOM 1928 C C . LYS A 1 249 ? -19.391 0 -0.863 1 56.22 249 LYS A C 1
ATOM 1930 O O . LYS A 1 249 ? -19.406 0.971 -0.103 1 56.22 249 LYS A O 1
ATOM 1935 N N . LYS A 1 250 ? -18.969 -1.199 -0.438 1 61.09 250 LYS A N 1
ATOM 1936 C CA . LYS A 1 250 ? -18.062 -1.374 0.695 1 61.09 250 LYS A CA 1
ATOM 1937 C C . LYS A 1 250 ? -16.609 -1.103 0.291 1 61.09 250 LYS A C 1
ATOM 1939 O O . LYS A 1 250 ? -16.141 -1.641 -0.708 1 61.09 250 LYS A O 1
ATOM 1944 N N . GLN A 1 251 ? -16.094 0.165 0.696 1 64.75 251 GLN A N 1
ATOM 1945 C CA . GLN A 1 251 ? -14.695 0.419 0.374 1 64.75 251 GLN A CA 1
ATOM 1946 C C . GLN A 1 251 ? -13.82 0.332 1.62 1 64.75 251 GLN A C 1
ATOM 1948 O O . GLN A 1 251 ? -14.188 0.837 2.682 1 64.75 251 GLN A O 1
ATOM 1953 N N . MET A 1 252 ? -12.797 -0.42 1.594 1 76.81 252 MET A N 1
ATOM 1954 C CA . MET A 1 252 ? -11.781 -0.569 2.627 1 76.81 252 MET A CA 1
ATOM 1955 C C . MET A 1 252 ? -10.648 0.43 2.422 1 76.81 252 MET A C 1
ATOM 1957 O O . MET A 1 252 ? -10.281 0.737 1.286 1 76.81 252 MET A O 1
ATOM 1961 N N . PRO A 1 253 ? -10.242 0.99 3.639 1 86.88 253 PRO A N 1
ATOM 1962 C CA . PRO A 1 253 ? -9.047 1.816 3.477 1 86.88 253 PRO A CA 1
ATOM 1963 C C . PRO A 1 253 ? -7.871 1.039 2.891 1 86.88 253 PRO A C 1
ATOM 1965 O O . PRO A 1 253 ? -7.746 -0.167 3.119 1 86.88 253 PRO A O 1
ATOM 1968 N N . GLU A 1 254 ? -7.117 1.682 2.148 1 89.25 254 GLU A N 1
ATOM 1969 C CA . GLU A 1 254 ? -5.898 1.107 1.582 1 89.25 254 GLU A CA 1
ATOM 1970 C C . GLU A 1 254 ? -4.652 1.736 2.197 1 89.25 254 GLU A C 1
ATOM 1972 O O . GLU A 1 254 ? -4.594 2.953 2.389 1 89.25 254 GLU A O 1
ATOM 1977 N N . VAL A 1 255 ? -3.666 0.879 2.445 1 92.69 255 VAL A N 1
ATOM 1978 C CA . VAL A 1 255 ? -2.383 1.353 2.953 1 92.69 255 VAL A CA 1
ATOM 1979 C C . VAL A 1 255 ? -1.284 1.062 1.933 1 92.69 255 VAL A C 1
ATOM 1981 O O . VAL A 1 255 ? -1.218 -0.037 1.379 1 92.69 255 VAL A O 1
ATOM 1984 N N . ARG A 1 256 ? -0.51 2.078 1.683 1 91.5 256 ARG A N 1
ATOM 1985 C CA . ARG A 1 256 ? 0.665 1.95 0.827 1 91.5 256 ARG A CA 1
ATOM 1986 C C . ARG A 1 256 ? 1.917 2.455 1.537 1 91.5 256 ARG A C 1
ATOM 1988 O O . ARG A 1 256 ? 1.879 3.479 2.221 1 91.5 256 ARG A O 1
ATOM 1995 N N . PHE A 1 257 ? 3.074 1.633 1.309 1 91.81 257 PHE A N 1
ATOM 1996 C CA . PHE A 1 257 ? 4.25 2.184 1.971 1 91.81 257 PHE A CA 1
ATOM 1997 C C . PHE A 1 257 ? 5.527 1.756 1.255 1 91.81 257 PHE A C 1
ATOM 1999 O O . PHE A 1 257 ? 5.531 0.762 0.525 1 91.81 257 PHE A O 1
ATOM 2006 N N . THR A 1 258 ? 6.535 2.578 1.433 1 92 258 THR A N 1
ATOM 2007 C CA . THR A 1 258 ? 7.926 2.283 1.091 1 92 258 THR A CA 1
ATOM 2008 C C . THR A 1 258 ? 8.805 2.297 2.338 1 92 258 THR A C 1
ATOM 2010 O O . THR A 1 258 ? 10.008 2.537 2.252 1 92 258 THR A O 1
ATOM 2013 N N . LEU A 1 259 ? 8.188 2.119 3.512 1 92.75 259 LEU A N 1
ATOM 2014 C CA . LEU A 1 259 ? 8.922 2.098 4.773 1 92.75 259 LEU A CA 1
ATOM 2015 C C . LEU A 1 259 ? 10.023 1.043 4.742 1 92.75 259 LEU A C 1
ATOM 2017 O O . LEU A 1 259 ? 9.82 -0.064 4.242 1 92.75 259 LEU A O 1
ATOM 2021 N N . ARG A 1 260 ? 11.094 1.401 5.316 1 91.56 260 ARG A N 1
ATOM 2022 C CA . ARG A 1 260 ? 12.227 0.483 5.348 1 91.56 260 ARG A CA 1
ATOM 2023 C C . ARG A 1 260 ? 12.438 -0.078 6.75 1 91.56 260 ARG A C 1
ATOM 2025 O O . ARG A 1 260 ? 13.219 -1.019 6.934 1 91.56 260 ARG A O 1
ATOM 2032 N N . LYS A 1 261 ? 11.758 0.556 7.672 1 90.19 261 LYS A N 1
ATOM 2033 C CA . LYS A 1 261 ? 11.836 0.12 9.062 1 90.19 261 LYS A CA 1
ATOM 2034 C C . LYS A 1 261 ? 10.461 0.141 9.719 1 90.19 261 LYS A C 1
ATOM 2036 O O . LYS A 1 261 ? 9.547 0.825 9.25 1 90.19 261 LYS A O 1
ATOM 2041 N N . ARG A 1 262 ? 10.445 -0.646 10.812 1 90.44 262 ARG A N 1
ATOM 2042 C CA . ARG A 1 262 ? 9.242 -0.598 11.633 1 90.44 262 ARG A CA 1
ATOM 2043 C C . ARG A 1 262 ? 9.062 0.781 12.258 1 90.44 262 ARG A C 1
ATOM 2045 O O . ARG A 1 262 ? 10.023 1.37 12.766 1 90.44 262 ARG A O 1
ATOM 2052 N N . LEU A 1 263 ? 7.879 1.297 12.18 1 92.56 263 LEU A N 1
ATOM 2053 C CA . LEU A 1 263 ? 7.57 2.59 12.781 1 92.56 263 LEU A CA 1
ATOM 2054 C C . LEU A 1 263 ? 6.656 2.422 13.984 1 92.56 263 LEU A C 1
ATOM 2056 O O . LEU A 1 263 ? 5.504 2.006 13.852 1 92.56 263 LEU A O 1
ATOM 2060 N N . VAL A 1 264 ? 7.223 2.693 15.102 1 92.62 264 VAL A N 1
ATOM 2061 C CA . VAL A 1 264 ? 6.473 2.639 16.344 1 92.62 264 VAL A CA 1
ATOM 2062 C C . VAL A 1 264 ? 6.379 4.035 16.953 1 92.62 264 VAL A C 1
ATOM 2064 O O . VAL A 1 264 ? 7.398 4.703 17.156 1 92.62 264 VAL A O 1
ATOM 2067 N N . LEU A 1 265 ? 5.164 4.496 17.156 1 91.62 265 LEU A N 1
ATOM 2068 C CA . LEU A 1 265 ? 4.938 5.777 17.828 1 91.62 265 LEU A CA 1
ATOM 2069 C C . LEU A 1 265 ? 4.637 5.578 19.297 1 91.62 265 LEU A C 1
ATOM 2071 O O . LEU A 1 265 ? 3.961 4.617 19.672 1 91.62 265 LEU A O 1
ATOM 2075 N N . SER A 1 266 ? 5.223 6.43 20.062 1 87.31 266 SER A N 1
ATOM 2076 C CA . SER A 1 266 ? 5.02 6.332 21.516 1 87.31 266 SER A CA 1
ATOM 2077 C C . SER A 1 266 ? 4.852 7.711 22.141 1 87.31 266 SER A C 1
ATOM 2079 O O . SER A 1 266 ? 5.512 8.672 21.734 1 87.31 266 SER A O 1
ATOM 2081 N N . PRO A 1 267 ? 3.912 7.828 23.109 1 84.81 267 PRO A N 1
ATOM 2082 C CA . PRO A 1 267 ? 3.709 9.102 23.797 1 84.81 267 PRO A CA 1
ATOM 2083 C C . PRO A 1 267 ? 4.895 9.492 24.688 1 84.81 267 PRO A C 1
ATOM 2085 O O . PRO A 1 267 ? 5.672 8.633 25.094 1 84.81 267 PRO A O 1
ATOM 2088 N N . LEU B 1 1 ? -15.281 -31.859 -21.859 1 16.55 1 LEU B N 1
ATOM 2089 C CA . LEU B 1 1 ? -14.375 -32.969 -21.578 1 16.55 1 LEU B CA 1
ATOM 2090 C C . LEU B 1 1 ? -12.945 -32.469 -21.406 1 16.55 1 LEU B C 1
ATOM 2092 O O . LEU B 1 1 ? -12.297 -32.094 -22.391 1 16.55 1 LEU B O 1
ATOM 2096 N N . LEU B 1 2 ? -12.719 -31.375 -20.609 1 18.44 2 LEU B N 1
ATOM 2097 C CA . LEU B 1 2 ? -11.43 -30.844 -20.203 1 18.44 2 LEU B CA 1
ATOM 2098 C C . LEU B 1 2 ? -10.523 -31.938 -19.656 1 18.44 2 LEU B C 1
ATOM 2100 O O . LEU B 1 2 ? -10.828 -32.531 -18.625 1 18.44 2 LEU B O 1
ATOM 2104 N N . ALA B 1 3 ? -10 -32.719 -20.516 1 21.84 3 ALA B N 1
ATOM 2105 C CA . ALA B 1 3 ? -9.398 -34.031 -20.281 1 21.84 3 ALA B CA 1
ATOM 2106 C C . ALA B 1 3 ? -8.211 -33.906 -19.328 1 21.84 3 ALA B C 1
ATOM 2108 O O . ALA B 1 3 ? -7.227 -33.219 -19.625 1 21.84 3 ALA B O 1
ATOM 2109 N N . PHE B 1 4 ? -8.547 -33.781 -18.078 1 23.45 4 PHE B N 1
ATOM 2110 C CA . PHE B 1 4 ? -7.625 -34.375 -17.125 1 23.45 4 PHE B CA 1
ATOM 2111 C C . PHE B 1 4 ? -7.156 -35.75 -17.609 1 23.45 4 PHE B C 1
ATOM 2113 O O . PHE B 1 4 ? -7.977 -36.625 -17.859 1 23.45 4 PHE B O 1
ATOM 2120 N N . SER B 1 5 ? -6.211 -35.688 -18.625 1 25.62 5 SER B N 1
ATOM 2121 C CA . SER B 1 5 ? -5.801 -37 -19.125 1 25.62 5 SER B CA 1
ATOM 2122 C C . SER B 1 5 ? -5.766 -38.031 -18 1 25.62 5 SER B C 1
ATOM 2124 O O . SER B 1 5 ? -4.918 -37.969 -17.109 1 25.62 5 SER B O 1
ATOM 2126 N N . GLN B 1 6 ? -6.965 -38.375 -17.453 1 22.34 6 GLN B N 1
ATOM 2127 C CA . GLN B 1 6 ? -6.992 -39.75 -16.984 1 22.34 6 GLN B CA 1
ATOM 2128 C C . GLN B 1 6 ? -6.516 -40.719 -18.078 1 22.34 6 GLN B C 1
ATOM 2130 O O . GLN B 1 6 ? -6.484 -40.375 -19.25 1 22.34 6 GLN B O 1
ATOM 2135 N N . THR B 1 7 ? -6.551 -42.125 -17.938 1 23.16 7 THR B N 1
ATOM 2136 C CA . THR B 1 7 ? -6.129 -43.281 -18.703 1 23.16 7 THR B CA 1
ATOM 2137 C C . THR B 1 7 ? -6.707 -43.219 -20.109 1 23.16 7 THR B C 1
ATOM 2139 O O . THR B 1 7 ? -5.977 -43.375 -21.094 1 23.16 7 THR B O 1
ATOM 2142 N N . GLU B 1 8 ? -7.734 -44.125 -20.547 1 22.33 8 GLU B N 1
ATOM 2143 C CA . GLU B 1 8 ? -7.738 -45.094 -21.625 1 22.33 8 GLU B CA 1
ATOM 2144 C C . GLU B 1 8 ? -8.141 -44.469 -22.953 1 22.33 8 GLU B C 1
ATOM 2146 O O . GLU B 1 8 ? -7.426 -44.625 -23.953 1 22.33 8 GLU B O 1
ATOM 2151 N N . ASP B 1 9 ? -9.438 -44.719 -23.578 1 22.69 9 ASP B N 1
ATOM 2152 C CA . ASP B 1 9 ? -9.82 -45.312 -24.859 1 22.69 9 ASP B CA 1
ATOM 2153 C C . ASP B 1 9 ? -10.055 -44.219 -25.906 1 22.69 9 ASP B C 1
ATOM 2155 O O . ASP B 1 9 ? -9.633 -44.344 -27.062 1 22.69 9 ASP B O 1
ATOM 2159 N N . ALA B 1 10 ? -11.227 -43.438 -25.938 1 26.39 10 ALA B N 1
ATOM 2160 C CA . ALA B 1 10 ? -11.984 -43.281 -27.188 1 26.39 10 ALA B CA 1
ATOM 2161 C C . ALA B 1 10 ? -11.422 -42.156 -28.047 1 26.39 10 ALA B C 1
ATOM 2163 O O . ALA B 1 10 ? -10.852 -41.188 -27.516 1 26.39 10 ALA B O 1
ATOM 2164 N N . SER B 1 11 ? -11.312 -42 -29.422 1 26.52 11 SER B N 1
ATOM 2165 C CA . SER B 1 11 ? -10.781 -41.5 -30.703 1 26.52 11 SER B CA 1
ATOM 2166 C C . SER B 1 11 ? -11 -40 -30.859 1 26.52 11 SER B C 1
ATOM 2168 O O . SER B 1 11 ? -10.578 -39.406 -31.859 1 26.52 11 SER B O 1
ATOM 2170 N N . GLY B 1 12 ? -12.055 -39.344 -30.281 1 27.94 12 GLY B N 1
ATOM 2171 C CA . GLY B 1 12 ? -12.531 -38.188 -31.016 1 27.94 12 GLY B CA 1
ATOM 2172 C C . GLY B 1 12 ? -11.562 -37 -30.953 1 27.94 12 GLY B C 1
ATOM 2173 O O . GLY B 1 12 ? -10.805 -36.875 -29.984 1 27.94 12 GLY B O 1
ATOM 2174 N N . GLU B 1 13 ? -11.125 -36.188 -32 1 26.77 13 GLU B N 1
ATOM 2175 C CA . GLU B 1 13 ? -10.109 -35.219 -32.406 1 26.77 13 GLU B CA 1
ATOM 2176 C C . GLU B 1 13 ? -10.117 -34.031 -31.469 1 26.77 13 GLU B C 1
ATOM 2178 O O . GLU B 1 13 ? -10.961 -33.125 -31.625 1 26.77 13 GLU B O 1
ATOM 2183 N N . ARG B 1 14 ? -10.227 -34.094 -30.125 1 28.64 14 ARG B N 1
ATOM 2184 C CA . ARG B 1 14 ? -10.289 -32.938 -29.219 1 28.64 14 ARG B CA 1
ATOM 2185 C C . ARG B 1 14 ? -9.055 -32.062 -29.375 1 28.64 14 ARG B C 1
ATOM 2187 O O . ARG B 1 14 ? -7.922 -32.531 -29.281 1 28.64 14 ARG B O 1
ATOM 2194 N N . ARG B 1 15 ? -9.133 -30.938 -30.047 1 29.59 15 ARG B N 1
ATOM 2195 C CA . ARG B 1 15 ? -8.086 -29.969 -30.359 1 29.59 15 ARG B CA 1
ATOM 2196 C C . ARG B 1 15 ? -7.207 -29.703 -29.141 1 29.59 15 ARG B C 1
ATOM 2198 O O . ARG B 1 15 ? -7.711 -29.422 -28.062 1 29.59 15 ARG B O 1
ATOM 2205 N N . ARG B 1 16 ? -5.98 -30.141 -29.047 1 27.5 16 ARG B N 1
ATOM 2206 C CA . ARG B 1 16 ? -4.801 -30.234 -28.188 1 27.5 16 ARG B CA 1
ATOM 2207 C C . ARG B 1 16 ? -4.43 -28.859 -27.625 1 27.5 16 ARG B C 1
ATOM 2209 O O . ARG B 1 16 ? -4.121 -27.938 -28.391 1 27.5 16 ARG B O 1
ATOM 2216 N N . MET B 1 17 ? -5.125 -28.312 -26.672 1 29.47 17 MET B N 1
ATOM 2217 C CA . MET B 1 17 ? -4.52 -27.234 -25.891 1 29.47 17 MET B CA 1
ATOM 2218 C C . MET B 1 17 ? -3.021 -27.469 -25.719 1 29.47 17 MET B C 1
ATOM 2220 O O . MET B 1 17 ? -2.607 -28.5 -25.172 1 29.47 17 MET B O 1
ATOM 2224 N N . THR B 1 18 ? -2.125 -27.234 -26.578 1 30.28 18 THR B N 1
ATOM 2225 C CA . THR B 1 18 ? -0.683 -27.359 -26.406 1 30.28 18 THR B CA 1
ATOM 2226 C C . THR B 1 18 ? -0.295 -27.062 -24.953 1 30.28 18 THR B C 1
ATOM 2228 O O . THR B 1 18 ? -0.692 -26.031 -24.406 1 30.28 18 THR B O 1
ATOM 2231 N N . SER B 1 19 ? 0.011 -27.891 -24.016 1 33.19 19 SER B N 1
ATOM 2232 C CA . SER B 1 19 ? 0.208 -28.234 -22.609 1 33.19 19 SER B CA 1
ATOM 2233 C C . SER B 1 19 ? 1.256 -27.328 -21.953 1 33.19 19 SER B C 1
ATOM 2235 O O . SER B 1 19 ? 2.457 -27.547 -22.109 1 33.19 19 SER B O 1
ATOM 2237 N N . ARG B 1 20 ? 1.388 -25.859 -22.25 1 38.97 20 ARG B N 1
ATOM 2238 C CA . ARG B 1 20 ? 2.336 -25.016 -21.531 1 38.97 20 ARG B CA 1
ATOM 2239 C C . ARG B 1 20 ? 2.346 -25.328 -20.047 1 38.97 20 ARG B C 1
ATOM 2241 O O . ARG B 1 20 ? 1.292 -25.547 -19.438 1 38.97 20 ARG B O 1
ATOM 2248 N N . THR B 1 21 ? 3.576 -25.781 -19.484 1 39.66 21 THR B N 1
ATOM 2249 C CA . THR B 1 21 ? 4.047 -26.578 -18.359 1 39.66 21 THR B CA 1
ATOM 2250 C C . THR B 1 21 ? 3.646 -25.938 -17.031 1 39.66 21 THR B C 1
ATOM 2252 O O . THR B 1 21 ? 4.035 -24.797 -16.75 1 39.66 21 THR B O 1
ATOM 2255 N N . VAL B 1 22 ? 2.531 -26 -16.625 1 41.5 22 VAL B N 1
ATOM 2256 C CA . VAL B 1 22 ? 2.227 -25.766 -15.211 1 41.5 22 VAL B CA 1
ATOM 2257 C C . VAL B 1 22 ? 2.887 -26.859 -14.352 1 41.5 22 VAL B C 1
ATOM 2259 O O . VAL B 1 22 ? 2.65 -28.047 -14.562 1 41.5 22 VAL B O 1
ATOM 2262 N N . GLN B 1 23 ? 4.023 -26.562 -13.812 1 42.03 23 GLN B N 1
ATOM 2263 C CA . GLN B 1 23 ? 4.645 -27.484 -12.867 1 42.03 23 GLN B CA 1
ATOM 2264 C C . GLN B 1 23 ? 4.168 -27.219 -11.445 1 42.03 23 GLN B C 1
ATOM 2266 O O . GLN B 1 23 ? 3.998 -26.062 -11.047 1 42.03 23 GLN B O 1
ATOM 2271 N N . SER B 1 24 ? 3.598 -28.188 -10.789 1 44.66 24 SER B N 1
ATOM 2272 C CA . SER B 1 24 ? 3.207 -28.125 -9.383 1 44.66 24 SER B CA 1
ATOM 2273 C C . SER B 1 24 ? 4.301 -28.688 -8.484 1 44.66 24 SER B C 1
ATOM 2275 O O . SER B 1 24 ? 4.938 -29.688 -8.82 1 44.66 24 SER B O 1
ATOM 2277 N N . PHE B 1 25 ? 4.844 -27.969 -7.555 1 42.56 25 PHE B N 1
ATOM 2278 C CA . PHE B 1 25 ? 5.828 -28.422 -6.578 1 42.56 25 PHE B CA 1
ATOM 2279 C C . PHE B 1 25 ? 5.207 -28.516 -5.191 1 42.56 25 PHE B C 1
ATOM 2281 O O . PHE B 1 25 ? 4.469 -27.625 -4.773 1 42.56 25 PHE B O 1
ATOM 2288 N N . ARG B 1 26 ? 5.086 -29.859 -4.648 1 43.94 26 ARG B N 1
ATOM 2289 C CA . ARG B 1 26 ? 4.617 -30.062 -3.283 1 43.94 26 ARG B CA 1
ATOM 2290 C C . ARG B 1 26 ? 5.668 -30.781 -2.447 1 43.94 26 ARG B C 1
ATOM 2292 O O . ARG B 1 26 ? 6.395 -31.641 -2.955 1 43.94 26 ARG B O 1
ATOM 2299 N N . LYS B 1 27 ? 5.996 -30.25 -1.227 1 45.72 27 LYS B N 1
ATOM 2300 C CA . LYS B 1 27 ? 6.773 -31.109 -0.334 1 45.72 27 LYS B CA 1
ATOM 2301 C C . LYS B 1 27 ? 6.012 -32.375 -0.006 1 45.72 27 LYS B C 1
ATOM 2303 O O . LYS B 1 27 ? 4.816 -32.344 0.29 1 45.72 27 LYS B O 1
ATOM 2308 N N . PRO B 1 28 ? 6.66 -33.531 0.05 1 45.59 28 PRO B N 1
ATOM 2309 C CA . PRO B 1 28 ? 6.086 -34.812 0.469 1 45.59 28 PRO B CA 1
ATOM 2310 C C . PRO B 1 28 ? 5.672 -34.844 1.938 1 45.59 28 PRO B C 1
ATOM 2312 O O . PRO B 1 28 ? 6.352 -34.219 2.777 1 45.59 28 PRO B O 1
ATOM 2315 N N . GLY B 1 29 ? 4.324 -35.125 2.338 1 45.41 29 GLY B N 1
ATOM 2316 C CA . GLY B 1 29 ? 3.816 -35.469 3.658 1 45.41 29 GLY B CA 1
ATOM 2317 C C . GLY B 1 29 ? 2.744 -34.531 4.148 1 45.41 29 GLY B C 1
ATOM 2318 O O . GLY B 1 29 ? 2.258 -34.656 5.273 1 45.41 29 GLY B O 1
ATOM 2319 N N . PHE B 1 30 ? 2.795 -33.219 3.77 1 46.84 30 PHE B N 1
ATOM 2320 C CA . PHE B 1 30 ? 1.802 -32.344 4.383 1 46.84 30 PHE B CA 1
ATOM 2321 C C . PHE B 1 30 ? 0.414 -32.625 3.814 1 46.84 30 PHE B C 1
ATOM 2323 O O . PHE B 1 30 ? 0.245 -32.75 2.6 1 46.84 30 PHE B O 1
ATOM 2330 N N . LEU B 1 31 ? -0.577 -33.219 4.543 1 50.53 31 LEU B N 1
ATOM 2331 C CA . LEU B 1 31 ? -1.956 -33.531 4.18 1 50.53 31 LEU B CA 1
ATOM 2332 C C . LEU B 1 31 ? -2.576 -32.375 3.387 1 50.53 31 LEU B C 1
ATOM 2334 O O . LEU B 1 31 ? -3.074 -32.594 2.277 1 50.53 31 LEU B O 1
ATOM 2338 N N . SER B 1 32 ? -3 -31.172 4.051 1 63.12 32 SER B N 1
ATOM 2339 C CA . SER B 1 32 ? -3.727 -30.141 3.311 1 63.12 32 SER B CA 1
ATOM 2340 C C . SER B 1 32 ? -2.889 -28.891 3.146 1 63.12 32 SER B C 1
ATOM 2342 O O . SER B 1 32 ? -2.289 -28.406 4.109 1 63.12 32 SER B O 1
ATOM 2344 N N . PRO B 1 33 ? -2.617 -28.562 1.897 1 68.5 33 PRO B N 1
ATOM 2345 C CA . PRO B 1 33 ? -1.783 -27.375 1.676 1 68.5 33 PRO B CA 1
ATOM 2346 C C . PRO B 1 33 ? -2.285 -26.141 2.434 1 68.5 33 PRO B C 1
ATOM 2348 O O . PRO B 1 33 ? -3.486 -26.016 2.68 1 68.5 33 PRO B O 1
ATOM 2351 N N . VAL B 1 34 ? -1.228 -25.422 2.949 1 83.12 34 VAL B N 1
ATOM 2352 C CA . VAL B 1 34 ? -1.487 -24.156 3.621 1 83.12 34 VAL B CA 1
ATOM 2353 C C . VAL B 1 34 ? -2.168 -23.188 2.654 1 83.12 34 VAL B C 1
ATOM 2355 O O . VAL B 1 34 ? -3.002 -22.375 3.061 1 83.12 34 VAL B O 1
ATOM 2358 N N . GLY B 1 35 ? -1.797 -23.375 1.331 1 89.25 35 GLY B N 1
ATOM 2359 C CA . GLY B 1 35 ? -2.357 -22.484 0.32 1 89.25 35 GLY B CA 1
ATOM 2360 C C . GLY B 1 35 ? -1.837 -22.766 -1.076 1 89.25 35 GLY B C 1
ATOM 2361 O O . GLY B 1 35 ? -1.204 -23.797 -1.309 1 89.25 35 GLY B O 1
ATOM 2362 N N . LEU B 1 36 ? -2.256 -22.031 -1.954 1 91.81 36 LEU B N 1
ATOM 2363 C CA . LEU B 1 36 ? -1.854 -22.125 -3.352 1 91.81 36 LEU B CA 1
ATOM 2364 C C . LEU B 1 36 ? -0.945 -20.953 -3.736 1 91.81 36 LEU B C 1
ATOM 2366 O O . LEU B 1 36 ? -1.199 -19.812 -3.355 1 91.81 36 LEU B O 1
ATOM 2370 N N . CYS B 1 37 ? 0.214 -21.281 -4.398 1 95.06 37 CYS B N 1
ATOM 2371 C CA . CYS B 1 37 ? 1.119 -20.266 -4.926 1 95.06 37 CYS B CA 1
ATOM 2372 C C . CYS B 1 37 ? 1.243 -20.391 -6.441 1 95.06 37 CYS B C 1
ATOM 2374 O O . CYS B 1 37 ? 1.717 -21.406 -6.953 1 95.06 37 CYS B O 1
ATOM 2376 N N . LEU B 1 38 ? 0.775 -19.391 -7.148 1 96.06 38 LEU B N 1
ATOM 2377 C CA . LEU B 1 38 ? 0.936 -19.297 -8.594 1 96.06 38 LEU B CA 1
ATOM 2378 C C . LEU B 1 38 ? 2.148 -18.453 -8.961 1 96.06 38 LEU B C 1
ATOM 2380 O O . LEU B 1 38 ? 2.291 -17.328 -8.469 1 96.06 38 LEU B O 1
ATOM 2384 N N . ILE B 1 39 ? 3.055 -18.984 -9.75 1 97.81 39 ILE B N 1
ATOM 2385 C CA . ILE B 1 39 ? 4.184 -18.234 -10.281 1 97.81 39 ILE B CA 1
ATOM 2386 C C . ILE B 1 39 ? 4.074 -18.141 -11.797 1 97.81 39 ILE B C 1
ATOM 2388 O O . ILE B 1 39 ? 4.082 -19.172 -12.492 1 97.81 39 ILE B O 1
ATOM 2392 N N . ILE B 1 40 ? 3.9 -16.969 -12.312 1 97.75 40 ILE B N 1
ATOM 2393 C CA . ILE B 1 40 ? 3.969 -16.719 -13.75 1 97.75 40 ILE B CA 1
ATOM 2394 C C . ILE B 1 40 ? 5.336 -16.141 -14.109 1 97.75 40 ILE B C 1
ATOM 2396 O O . ILE B 1 40 ? 5.688 -15.039 -13.664 1 97.75 40 ILE B O 1
ATOM 2400 N N . ASN B 1 41 ? 6.113 -16.859 -14.867 1 96.81 41 ASN B N 1
ATOM 2401 C CA . ASN B 1 41 ? 7.457 -16.453 -15.266 1 96.81 41 ASN B CA 1
ATOM 2402 C C . ASN B 1 41 ? 7.562 -16.266 -16.766 1 96.81 41 ASN B C 1
ATOM 2404 O O . ASN B 1 41 ? 7.727 -17.234 -17.516 1 96.81 41 ASN B O 1
ATOM 2408 N N . ASN B 1 42 ? 7.469 -15 -17.203 1 95.62 42 ASN B N 1
ATOM 2409 C CA . ASN B 1 42 ? 7.613 -14.68 -18.625 1 95.62 42 ASN B CA 1
ATOM 2410 C C . ASN B 1 42 ? 9.062 -14.352 -18.969 1 95.62 42 ASN B C 1
ATOM 2412 O O . ASN B 1 42 ? 9.578 -13.305 -18.562 1 95.62 42 ASN B O 1
ATOM 2416 N N . GLU B 1 43 ? 9.711 -15.172 -19.703 1 93.44 43 GLU B N 1
ATOM 2417 C CA . GLU B 1 43 ? 11.117 -15.016 -20.047 1 93.44 43 GLU B CA 1
ATOM 2418 C C . GLU B 1 43 ? 11.289 -14.703 -21.531 1 93.44 43 GLU B C 1
ATOM 2420 O O . GLU B 1 43 ? 12.023 -13.789 -21.906 1 93.44 43 GLU B O 1
ATOM 2425 N N . ASN B 1 44 ? 10.594 -15.453 -22.344 1 94.81 44 ASN B N 1
ATOM 2426 C CA . ASN B 1 44 ? 10.758 -15.328 -23.797 1 94.81 44 ASN B CA 1
ATOM 2427 C C . ASN B 1 44 ? 9.57 -14.625 -24.438 1 94.81 44 ASN B C 1
ATOM 2429 O O . ASN B 1 44 ? 8.508 -15.227 -24.609 1 94.81 44 ASN B O 1
ATOM 2433 N N . PHE B 1 45 ? 9.797 -13.391 -24.891 1 93.38 45 PHE B N 1
ATOM 2434 C CA . PHE B 1 45 ? 8.719 -12.609 -25.484 1 93.38 45 PHE B CA 1
ATOM 2435 C C . PHE B 1 45 ? 8.672 -12.828 -27 1 93.38 45 PHE B C 1
ATOM 2437 O O . PHE B 1 45 ? 9.68 -13.172 -27.609 1 93.38 45 PHE B O 1
ATOM 2444 N N . THR B 1 46 ? 7.555 -12.68 -27.547 1 95.81 46 THR B N 1
ATOM 2445 C CA . THR B 1 46 ? 7.316 -13.016 -28.953 1 95.81 46 THR B CA 1
ATOM 2446 C C . THR B 1 46 ? 8.102 -12.078 -29.859 1 95.81 46 THR B C 1
ATOM 2448 O O . THR B 1 46 ? 8.375 -12.414 -31.016 1 95.81 46 THR B O 1
ATOM 2451 N N . ASP B 1 47 ? 8.469 -10.93 -29.344 1 91.5 47 ASP B N 1
ATOM 2452 C CA . ASP B 1 47 ? 9.227 -9.984 -30.156 1 91.5 47 ASP B CA 1
ATOM 2453 C C . ASP B 1 47 ? 10.719 -10.312 -30.125 1 91.5 47 ASP B C 1
ATOM 2455 O O . ASP B 1 47 ? 11.539 -9.562 -30.656 1 91.5 47 ASP B O 1
ATOM 2459 N N . GLY B 1 48 ? 11.109 -11.383 -29.469 1 90 48 GLY B N 1
ATOM 2460 C CA . GLY B 1 48 ? 12.492 -11.836 -29.453 1 90 48 GLY B CA 1
ATOM 2461 C C . GLY B 1 48 ? 13.242 -11.398 -28.203 1 90 48 GLY B C 1
ATOM 2462 O O . GLY B 1 48 ? 14.352 -11.875 -27.953 1 90 48 GLY B O 1
ATOM 2463 N N . THR B 1 49 ? 12.656 -10.516 -27.422 1 87.5 49 THR B N 1
ATOM 2464 C CA . THR B 1 49 ? 13.32 -10.078 -26.203 1 87.5 49 THR B CA 1
ATOM 2465 C C . THR B 1 49 ? 13.273 -11.18 -25.141 1 87.5 49 THR B C 1
ATOM 2467 O 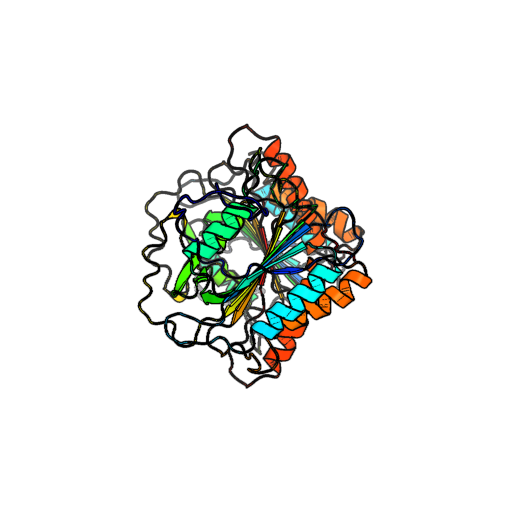O . THR B 1 49 ? 12.297 -11.93 -25.062 1 87.5 49 THR B O 1
ATOM 2470 N N . LYS B 1 50 ? 14.406 -11.242 -24.406 1 88.12 50 LYS B N 1
ATOM 2471 C CA . LYS B 1 50 ? 14.531 -12.258 -23.359 1 88.12 50 LYS B CA 1
ATOM 2472 C C . LYS B 1 50 ? 14.828 -11.617 -22 1 88.12 50 LYS B C 1
ATOM 2474 O O . LYS B 1 50 ? 15.672 -10.727 -21.906 1 88.12 50 LYS B O 1
ATOM 2479 N N . ARG B 1 51 ? 14.086 -12 -21.016 1 87.75 51 ARG B N 1
ATOM 2480 C CA . ARG B 1 51 ? 14.352 -11.57 -19.656 1 87.75 51 ARG B CA 1
ATOM 2481 C C . ARG B 1 51 ? 15.281 -12.562 -18.938 1 87.75 51 ARG B C 1
ATOM 2483 O O . ARG B 1 51 ? 14.836 -13.344 -18.109 1 87.75 51 ARG B O 1
ATOM 2490 N N . SER B 1 52 ? 16.484 -12.422 -19.188 1 84.06 52 SER B N 1
ATOM 2491 C CA . SER B 1 52 ? 17.484 -13.344 -18.656 1 84.06 52 SER B CA 1
ATOM 2492 C C . SER B 1 52 ? 17.562 -13.273 -17.125 1 84.06 52 SER B C 1
ATOM 2494 O O . SER B 1 52 ? 17.438 -12.195 -16.547 1 84.06 52 SER B O 1
ATOM 2496 N N . GLY B 1 53 ? 17.719 -14.352 -16.453 1 84.69 53 GLY B N 1
ATOM 2497 C CA . GLY B 1 53 ? 17.906 -14.414 -15.016 1 84.69 53 GLY B CA 1
ATOM 2498 C C . GLY B 1 53 ? 16.594 -14.633 -14.266 1 84.69 53 GLY B C 1
ATOM 2499 O O . GLY B 1 53 ? 16.609 -14.977 -13.078 1 84.69 53 GLY B O 1
ATOM 2500 N N . THR B 1 54 ? 15.484 -14.484 -14.984 1 90.12 54 THR B N 1
ATOM 2501 C CA . THR B 1 54 ? 14.18 -14.578 -14.328 1 90.12 54 THR B CA 1
ATOM 2502 C C . THR B 1 54 ? 13.93 -15.992 -13.82 1 90.12 54 THR B C 1
ATOM 2504 O O . THR B 1 54 ? 13.211 -16.188 -12.844 1 90.12 54 THR B O 1
ATOM 2507 N N . ASN B 1 55 ? 14.578 -16.984 -14.453 1 92.19 55 ASN B N 1
ATOM 2508 C CA . ASN B 1 55 ? 14.414 -18.375 -14.031 1 92.19 55 ASN B CA 1
ATOM 2509 C C . ASN B 1 55 ? 14.969 -18.594 -12.625 1 92.19 55 ASN B C 1
ATOM 2511 O O . ASN B 1 55 ? 14.453 -19.422 -11.875 1 92.19 55 ASN B O 1
ATOM 2515 N N . LYS B 1 56 ? 16.031 -17.891 -12.336 1 91.81 56 LYS B N 1
ATOM 2516 C CA . LYS B 1 56 ? 16.562 -17.969 -10.984 1 91.81 56 LYS B CA 1
ATOM 2517 C C . LYS B 1 56 ? 15.547 -17.484 -9.953 1 91.81 56 LYS B C 1
ATOM 2519 O O . LYS B 1 56 ? 15.336 -18.109 -8.922 1 91.81 56 LYS B O 1
ATOM 2524 N N . ASP B 1 57 ? 14.914 -16.375 -10.266 1 93.56 57 ASP B N 1
ATOM 2525 C CA . ASP B 1 57 ? 13.875 -15.82 -9.406 1 93.56 57 ASP B CA 1
ATOM 2526 C C . ASP B 1 57 ? 12.703 -16.781 -9.266 1 93.56 57 ASP B C 1
ATOM 2528 O O . ASP B 1 57 ? 12.234 -17.047 -8.148 1 93.56 57 ASP B O 1
ATOM 2532 N N . ALA B 1 58 ? 12.289 -17.281 -10.383 1 95.56 58 ALA B N 1
ATOM 2533 C CA . ALA B 1 58 ? 11.172 -18.219 -10.367 1 95.56 58 ALA B CA 1
ATOM 2534 C C . ALA B 1 58 ? 11.508 -19.453 -9.531 1 95.56 58 ALA B C 1
ATOM 2536 O O . ALA B 1 58 ? 10.68 -19.922 -8.758 1 95.56 58 ALA B O 1
ATOM 2537 N N . GLY B 1 59 ? 12.688 -19.938 -9.703 1 95.5 59 GLY B N 1
ATOM 2538 C CA . GLY B 1 59 ? 13.125 -21.125 -8.977 1 95.5 59 GLY B CA 1
ATOM 2539 C C . GLY B 1 59 ? 13.156 -20.922 -7.473 1 95.5 59 GLY B C 1
ATOM 2540 O O . GLY B 1 59 ? 12.68 -21.766 -6.715 1 95.5 59 GLY B O 1
ATOM 2541 N N . ILE B 1 60 ? 13.742 -19.875 -7.047 1 95.81 60 ILE B N 1
ATOM 2542 C CA . ILE B 1 60 ? 13.875 -19.641 -5.613 1 95.81 60 ILE B CA 1
ATOM 2543 C C . ILE B 1 60 ? 12.5 -19.375 -5.004 1 95.81 60 ILE B C 1
ATOM 2545 O O . ILE B 1 60 ? 12.227 -19.766 -3.869 1 95.81 60 ILE B O 1
ATOM 2549 N N . LEU B 1 61 ? 11.633 -18.656 -5.715 1 97.38 61 LEU B N 1
ATOM 2550 C CA . LEU B 1 61 ? 10.258 -18.484 -5.254 1 97.38 61 LEU B CA 1
ATOM 2551 C C . LEU B 1 61 ? 9.578 -19.828 -5.035 1 97.38 61 LEU B C 1
ATOM 2553 O O . LEU B 1 61 ? 8.938 -20.047 -4 1 97.38 61 LEU B O 1
ATOM 2557 N N . ALA B 1 62 ? 9.711 -20.688 -6.02 1 96.81 62 ALA B N 1
ATOM 2558 C CA . ALA B 1 62 ? 9.109 -22.016 -5.918 1 96.81 62 ALA B CA 1
ATOM 2559 C C . ALA B 1 62 ? 9.633 -22.766 -4.703 1 96.81 62 ALA B C 1
ATOM 2561 O O . ALA B 1 62 ? 8.867 -23.391 -3.963 1 96.81 62 ALA B O 1
ATOM 2562 N N . GLU B 1 63 ? 10.859 -22.672 -4.5 1 96.69 63 GLU B N 1
ATOM 2563 C CA . GLU B 1 63 ? 11.492 -23.344 -3.367 1 96.69 63 GLU B CA 1
ATOM 2564 C C . GLU B 1 63 ? 10.945 -22.812 -2.041 1 96.69 63 GLU B C 1
ATOM 2566 O O . GLU B 1 63 ? 10.562 -23.594 -1.17 1 96.69 63 GLU B O 1
ATOM 2571 N N . VAL B 1 64 ? 10.922 -21.531 -1.88 1 97.12 64 VAL B N 1
ATOM 2572 C CA . VAL B 1 64 ? 10.555 -20.906 -0.615 1 97.12 64 VAL B CA 1
ATOM 2573 C C . VAL B 1 64 ? 9.078 -21.172 -0.317 1 97.12 64 VAL B C 1
ATOM 2575 O O . VAL B 1 64 ? 8.727 -21.547 0.803 1 97.12 64 VAL B O 1
ATOM 2578 N N . PHE B 1 65 ? 8.211 -21.031 -1.291 1 96.31 65 PHE B N 1
ATOM 2579 C CA . PHE B 1 65 ? 6.785 -21.188 -1.012 1 96.31 65 PHE B CA 1
ATOM 2580 C C . PHE B 1 65 ? 6.434 -22.672 -0.855 1 96.31 65 PHE B C 1
ATOM 2582 O O . PHE B 1 65 ? 5.496 -23.016 -0.134 1 96.31 65 PHE B O 1
ATOM 2589 N N . SER B 1 66 ? 7.188 -23.562 -1.519 1 94.38 66 SER B N 1
ATOM 2590 C CA . SER B 1 66 ? 7.043 -24.969 -1.199 1 94.38 66 SER B CA 1
ATOM 2591 C C . SER B 1 66 ? 7.445 -25.266 0.244 1 94.38 66 SER B C 1
ATOM 2593 O O . SER B 1 66 ? 6.758 -26 0.951 1 94.38 66 SER B O 1
ATOM 2595 N N . TRP B 1 67 ? 8.539 -24.672 0.633 1 94.62 67 TRP B N 1
ATOM 2596 C CA . TRP B 1 67 ? 9.023 -24.797 2.002 1 94.62 67 TRP B CA 1
ATOM 2597 C C . TRP B 1 67 ? 7.988 -24.297 3 1 94.62 67 TRP B C 1
ATOM 2599 O O . TRP B 1 67 ? 7.832 -24.859 4.086 1 94.62 67 TRP B O 1
ATOM 2609 N N . LEU B 1 68 ? 7.242 -23.281 2.633 1 93.38 68 LEU B N 1
ATOM 2610 C CA . LEU B 1 68 ? 6.219 -22.688 3.488 1 93.38 68 LEU B CA 1
ATOM 2611 C C . LEU B 1 68 ? 4.938 -23.516 3.455 1 93.38 68 LEU B C 1
ATOM 2613 O O . LEU B 1 68 ? 3.953 -23.156 4.113 1 93.38 68 LEU B O 1
ATOM 2617 N N . GLY B 1 69 ? 4.855 -24.578 2.615 1 90.94 69 GLY B N 1
ATOM 2618 C CA . GLY B 1 69 ? 3.736 -25.5 2.629 1 90.94 69 GLY B CA 1
ATOM 2619 C C . GLY B 1 69 ? 2.705 -25.203 1.556 1 90.94 69 GLY B C 1
ATOM 2620 O O . GLY B 1 69 ? 1.614 -25.781 1.56 1 90.94 69 GLY B O 1
ATOM 2621 N N . PHE B 1 70 ? 3.027 -24.328 0.621 1 92.06 70 PHE B N 1
ATOM 2622 C CA . PHE B 1 70 ? 2.105 -24.016 -0.466 1 92.06 70 PHE B CA 1
ATOM 2623 C C . PHE B 1 70 ? 2.236 -25.031 -1.592 1 92.06 70 PHE B C 1
ATOM 2625 O O . PHE B 1 70 ? 3.324 -25.562 -1.843 1 92.06 70 PHE B O 1
ATOM 2632 N N . ARG B 1 71 ? 1.115 -25.328 -2.207 1 91.06 71 ARG B N 1
ATOM 2633 C CA . ARG B 1 71 ? 1.182 -25.953 -3.525 1 91.06 71 ARG B CA 1
ATOM 2634 C C . ARG B 1 71 ? 1.569 -24.938 -4.59 1 91.06 71 ARG B C 1
ATOM 2636 O O . ARG B 1 71 ? 0.866 -23.938 -4.793 1 91.06 71 ARG B O 1
ATOM 2643 N N . VAL B 1 72 ? 2.66 -25.219 -5.297 1 93.88 72 VAL B N 1
ATOM 2644 C CA . VAL B 1 72 ? 3.195 -24.219 -6.219 1 93.88 72 VAL B CA 1
ATOM 2645 C C . VAL B 1 72 ? 2.838 -24.609 -7.652 1 93.88 72 VAL B C 1
ATOM 2647 O O . VAL B 1 72 ? 3.096 -25.734 -8.086 1 93.88 72 VAL B O 1
ATOM 2650 N N . LEU B 1 73 ? 2.174 -23.688 -8.367 1 93.31 73 LEU B N 1
ATOM 2651 C CA . LEU B 1 73 ? 1.895 -23.797 -9.797 1 93.31 73 LEU B CA 1
ATOM 2652 C C . LEU B 1 73 ? 2.764 -22.828 -10.594 1 93.31 73 LEU B C 1
ATOM 2654 O O . LEU B 1 73 ? 2.736 -21.625 -10.352 1 93.31 73 LEU B O 1
ATOM 2658 N N . MET B 1 74 ? 3.572 -23.375 -11.492 1 96 74 MET B N 1
ATOM 2659 C CA . MET B 1 74 ? 4.473 -22.562 -12.312 1 96 74 MET B CA 1
ATOM 2660 C C . MET B 1 74 ? 3.963 -22.469 -13.75 1 96 74 MET B C 1
ATOM 2662 O O . MET B 1 74 ? 3.732 -23.484 -14.398 1 96 74 MET B O 1
ATOM 2666 N N . CYS B 1 75 ? 3.68 -21.281 -14.219 1 96.06 75 CYS B N 1
ATOM 2667 C CA . CYS B 1 75 ? 3.322 -21.016 -15.609 1 96.06 75 CYS B CA 1
ATOM 2668 C C . CYS B 1 75 ? 4.414 -20.203 -16.312 1 96.06 75 CYS B C 1
ATOM 2670 O O . CYS B 1 75 ? 4.738 -19.094 -15.891 1 96.06 75 CYS B O 1
ATOM 2672 N N . THR B 1 76 ? 4.961 -20.734 -17.359 1 97 76 THR B N 1
ATOM 2673 C CA . THR B 1 76 ? 6.066 -20.094 -18.047 1 97 76 THR B CA 1
ATOM 2674 C C . THR B 1 76 ? 5.59 -19.5 -19.375 1 97 76 THR B C 1
ATOM 2676 O O . THR B 1 76 ? 4.801 -20.125 -20.094 1 97 76 THR B O 1
ATOM 2679 N N . ASP B 1 77 ? 6.02 -18.312 -19.672 1 97.38 77 ASP B N 1
ATOM 2680 C CA . ASP B 1 77 ? 5.816 -17.656 -20.953 1 97.38 77 ASP B CA 1
ATOM 2681 C C . ASP B 1 77 ? 4.344 -17.672 -21.359 1 97.38 77 ASP B C 1
ATOM 2683 O O . ASP B 1 77 ? 3.971 -18.266 -22.359 1 97.38 77 ASP B O 1
ATOM 2687 N N . GLN B 1 78 ? 3.6 -16.891 -20.578 1 97.94 78 GLN B N 1
ATOM 2688 C CA . GLN B 1 78 ? 2.16 -16.766 -20.766 1 97.94 78 GLN B CA 1
ATOM 2689 C C . GLN B 1 78 ? 1.826 -15.492 -21.562 1 97.94 78 GLN B C 1
ATOM 2691 O O . GLN B 1 78 ? 2.389 -14.43 -21.297 1 97.94 78 GLN B O 1
ATOM 2696 N N . THR B 1 79 ? 0.963 -15.609 -22.578 1 97.5 79 THR B N 1
ATOM 2697 C CA . THR B 1 79 ? 0.374 -14.422 -23.188 1 97.5 79 THR B CA 1
ATOM 2698 C C . THR B 1 79 ? -0.568 -13.727 -22.219 1 97.5 79 THR B C 1
ATOM 2700 O O . THR B 1 79 ? -0.876 -14.266 -21.141 1 97.5 79 THR B O 1
ATOM 2703 N N . GLN B 1 80 ? -0.922 -12.508 -22.562 1 97.06 80 GLN B N 1
ATOM 2704 C CA . GLN B 1 80 ? -1.885 -11.789 -21.734 1 97.06 80 GLN B CA 1
ATOM 2705 C C . GLN B 1 80 ? -3.133 -12.633 -21.484 1 97.06 80 GLN B C 1
ATOM 2707 O O . GLN B 1 80 ? -3.596 -12.75 -20.344 1 97.06 80 GLN B O 1
ATOM 2712 N N . ASP B 1 81 ? -3.668 -13.234 -22.578 1 97.38 81 ASP B N 1
ATOM 2713 C CA . ASP B 1 81 ? -4.879 -14.047 -22.484 1 97.38 81 ASP B CA 1
ATOM 2714 C C . ASP B 1 81 ? -4.648 -15.281 -21.609 1 97.38 81 ASP B C 1
ATOM 2716 O O . ASP B 1 81 ? -5.516 -15.656 -20.812 1 97.38 81 ASP B O 1
ATOM 2720 N N . GLN B 1 82 ? -3.57 -15.93 -21.734 1 96.38 82 GLN B N 1
ATOM 2721 C CA . GLN B 1 82 ? -3.252 -17.109 -20.953 1 96.38 82 GLN B CA 1
ATOM 2722 C C . GLN B 1 82 ? -3.119 -16.766 -19.469 1 96.38 82 GLN B C 1
ATOM 2724 O O . GLN B 1 82 ? -3.576 -17.516 -18.609 1 96.38 82 GLN B O 1
ATOM 2729 N N . MET B 1 83 ? -2.486 -15.641 -19.141 1 97.38 83 MET B N 1
ATOM 2730 C CA . MET B 1 83 ? -2.414 -15.172 -17.766 1 97.38 83 MET B CA 1
ATOM 2731 C C . MET B 1 83 ? -3.809 -14.977 -17.188 1 97.38 83 MET B C 1
ATOM 2733 O O . MET B 1 83 ? -4.102 -15.453 -16.078 1 97.38 83 MET B O 1
ATOM 2737 N N . ASP B 1 84 ? -4.586 -14.297 -17.969 1 95.5 84 ASP B N 1
ATOM 2738 C CA . ASP B 1 84 ? -5.945 -14.008 -17.531 1 95.5 84 ASP B CA 1
ATOM 2739 C C . ASP B 1 84 ? -6.73 -15.297 -17.281 1 95.5 84 ASP B C 1
ATOM 2741 O O . ASP B 1 84 ? -7.461 -15.414 -16.297 1 95.5 84 ASP B O 1
ATOM 2745 N N . GLN B 1 85 ? -6.582 -16.266 -18.125 1 93.94 85 GLN B N 1
ATOM 2746 C CA . GLN B 1 85 ? -7.297 -17.547 -18.031 1 93.94 85 GLN B CA 1
ATOM 2747 C C . GLN B 1 85 ? -6.879 -18.312 -16.781 1 93.94 85 GLN B C 1
ATOM 2749 O O . GLN B 1 85 ? -7.723 -18.844 -16.062 1 93.94 85 GLN B O 1
ATOM 2754 N N . VAL B 1 86 ? -5.617 -18.391 -16.516 1 93.38 86 VAL B N 1
ATOM 2755 C CA . VAL B 1 86 ? -5.148 -19.141 -15.352 1 93.38 86 VAL B CA 1
ATOM 2756 C C . VAL B 1 86 ? -5.633 -18.469 -14.062 1 93.38 86 VAL B C 1
ATOM 2758 O O . VAL B 1 86 ? -6.047 -19.141 -13.125 1 93.38 86 VAL B O 1
ATOM 2761 N N . LEU B 1 87 ? -5.566 -17.188 -14.031 1 93.44 87 LEU B N 1
ATOM 2762 C CA . LEU B 1 87 ? -6.039 -16.438 -12.867 1 93.44 87 LEU B CA 1
ATOM 2763 C C . LEU B 1 87 ? -7.52 -16.703 -12.617 1 93.44 87 LEU B C 1
ATOM 2765 O O . LEU B 1 87 ? -7.922 -17 -11.492 1 93.44 87 LEU B O 1
ATOM 2769 N N . LYS B 1 88 ? -8.312 -16.625 -13.672 1 89.62 88 LYS B N 1
ATOM 2770 C CA . LYS B 1 88 ? -9.75 -16.875 -13.555 1 89.62 88 LYS B CA 1
ATOM 2771 C C . LYS B 1 88 ? -10.023 -18.312 -13.133 1 89.62 88 LYS B C 1
ATOM 2773 O O . LYS B 1 88 ? -10.93 -18.578 -12.344 1 89.62 88 LYS B O 1
ATOM 2778 N N . TYR B 1 89 ? -9.234 -19.172 -13.68 1 87 89 TYR B N 1
ATOM 2779 C CA . TYR B 1 89 ? -9.375 -20.578 -13.336 1 87 89 TYR B CA 1
ATOM 2780 C C . TYR B 1 89 ? -9.148 -20.797 -11.852 1 87 89 TYR B C 1
ATOM 2782 O O . TYR B 1 89 ? -9.914 -21.516 -11.203 1 87 89 TYR B O 1
ATOM 2790 N N . LEU B 1 90 ? -8.18 -20.188 -11.289 1 87.12 90 LEU B N 1
ATOM 2791 C CA . LEU B 1 90 ? -7.82 -20.375 -9.883 1 87.12 90 LEU B CA 1
ATOM 2792 C C . LEU B 1 90 ? -8.797 -19.656 -8.969 1 87.12 90 LEU B C 1
ATOM 2794 O O . LEU B 1 90 ? -8.961 -20.031 -7.805 1 87.12 90 LEU B O 1
ATOM 2798 N N . ALA B 1 91 ? -9.383 -18.578 -9.469 1 85.31 91 ALA B N 1
ATOM 2799 C CA . ALA B 1 91 ? -10.336 -17.797 -8.672 1 85.31 91 ALA B CA 1
ATOM 2800 C C . ALA B 1 91 ? -11.695 -18.5 -8.617 1 85.31 91 ALA B C 1
ATOM 2802 O O . ALA B 1 91 ? -12.508 -18.219 -7.738 1 85.31 91 ALA B O 1
ATOM 2803 N N . SER B 1 92 ? -12.141 -19.156 -9.688 1 76.19 92 SER B N 1
ATOM 2804 C CA . SER B 1 92 ? -13.453 -19.781 -9.82 1 76.19 92 SER B CA 1
ATOM 2805 C C . SER B 1 92 ? -13.648 -20.875 -8.789 1 76.19 92 SER B C 1
ATOM 2807 O O . SER B 1 92 ? -12.742 -21.672 -8.547 1 76.19 92 SER B O 1
ATOM 2809 N N . PRO B 1 93 ? -14.867 -20.672 -7.988 1 61.19 93 PRO B N 1
ATOM 2810 C CA . PRO B 1 93 ? -15.211 -21.719 -7.031 1 61.19 93 PRO B CA 1
ATOM 2811 C C . PRO B 1 93 ? -15.469 -23.062 -7.703 1 61.19 93 PRO B C 1
ATOM 2813 O O . PRO B 1 93 ? -16.328 -23.172 -8.578 1 61.19 93 PRO B O 1
ATOM 2816 N N . ARG B 1 94 ? -14.734 -23.375 -8.539 1 55.44 94 ARG B N 1
ATOM 2817 C CA . ARG B 1 94 ? -15.234 -24.594 -9.18 1 55.44 94 ARG B CA 1
ATOM 2818 C C . ARG B 1 94 ? -15.477 -25.703 -8.156 1 55.44 94 ARG B C 1
ATOM 2820 O O . ARG B 1 94 ? -14.945 -25.641 -7.043 1 55.44 94 ARG B O 1
ATOM 2827 N N . ASP B 1 95 ? -16.453 -26.594 -8.453 1 48.34 95 ASP B N 1
ATOM 2828 C CA . ASP B 1 95 ? -16.875 -27.781 -7.727 1 48.34 95 ASP B CA 1
ATOM 2829 C C . ASP B 1 95 ? -15.688 -28.453 -7.035 1 48.34 95 ASP B C 1
ATOM 2831 O O . ASP B 1 95 ? -14.609 -28.578 -7.621 1 48.34 95 ASP B O 1
ATOM 2835 N N . HIS B 1 96 ? -15.695 -28.297 -5.648 1 47.06 96 HIS B N 1
ATOM 2836 C CA . HIS B 1 96 ? -14.812 -28.875 -4.645 1 47.06 96 HIS B CA 1
ATOM 2837 C C . HIS B 1 96 ? -14.023 -30.047 -5.215 1 47.06 96 HIS B C 1
ATOM 2839 O O . HIS B 1 96 ? -13.016 -30.469 -4.645 1 47.06 96 HIS B O 1
ATOM 2845 N N . SER B 1 97 ? -14.633 -30.703 -6.156 1 47.56 97 SER B N 1
ATOM 2846 C CA . SER B 1 97 ? -14.047 -32 -6.438 1 47.56 97 SER B CA 1
ATOM 2847 C C . SER B 1 97 ? -12.75 -31.859 -7.238 1 47.56 97 SER B C 1
ATOM 2849 O O . SER B 1 97 ? -11.922 -32.781 -7.242 1 47.56 97 SER B O 1
ATOM 2851 N N . GLN B 1 98 ? -12.617 -30.672 -8 1 47.59 98 GLN B N 1
ATOM 2852 C CA . GLN B 1 98 ? -11.438 -30.656 -8.867 1 47.59 98 GLN B CA 1
ATOM 2853 C C . GLN B 1 98 ? -10.586 -29.422 -8.617 1 47.59 98 GLN B C 1
ATOM 2855 O O . GLN B 1 98 ? -9.484 -29.297 -9.156 1 47.59 98 GLN B O 1
ATOM 2860 N N . ALA B 1 99 ? -11.055 -28.422 -7.93 1 51.09 99 ALA B N 1
ATOM 2861 C CA . ALA B 1 99 ? -10.328 -27.156 -7.828 1 51.09 99 ALA B CA 1
ATOM 2862 C C . ALA B 1 99 ? -9.234 -27.234 -6.766 1 51.09 99 ALA B C 1
ATOM 2864 O O . ALA B 1 99 ? -9.383 -27.953 -5.77 1 51.09 99 ALA B O 1
ATOM 2865 N N . PRO B 1 100 ? -8.062 -26.766 -7.223 1 57.34 100 PRO B N 1
ATOM 2866 C CA . PRO B 1 100 ? -7.008 -26.781 -6.207 1 57.34 100 PRO B CA 1
ATOM 2867 C C . PRO B 1 100 ? -7.449 -26.156 -4.887 1 57.34 100 PRO B C 1
ATOM 2869 O O . PRO B 1 100 ? -8.211 -25.188 -4.879 1 57.34 100 PRO B O 1
ATOM 2872 N N . ILE B 1 101 ? -7.438 -26.906 -3.889 1 61.94 101 ILE B N 1
ATOM 2873 C CA . ILE B 1 101 ? -7.719 -26.438 -2.535 1 61.94 101 ILE B CA 1
ATOM 2874 C C . ILE B 1 101 ? -6.895 -25.188 -2.238 1 61.94 101 ILE B C 1
ATOM 2876 O O . ILE B 1 101 ? -5.664 -25.219 -2.328 1 61.94 101 ILE B O 1
ATOM 2880 N N . HIS B 1 102 ? -7.512 -24.031 -2.242 1 66.75 102 HIS B N 1
ATOM 2881 C CA . HIS B 1 102 ? -6.852 -22.75 -2.033 1 66.75 102 HIS B CA 1
ATOM 2882 C C . HIS B 1 102 ? -6.23 -22.672 -0.643 1 66.75 102 HIS B C 1
ATOM 2884 O O . HIS B 1 102 ? -5.336 -21.859 -0.403 1 66.75 102 HIS B O 1
ATOM 2890 N N . GLY B 1 103 ? -6.621 -23.641 0.135 1 78.81 103 GLY B N 1
ATOM 2891 C CA . GLY B 1 103 ? -6.074 -23.578 1.48 1 78.81 103 GLY B CA 1
ATOM 2892 C C . GLY B 1 103 ? -6.406 -22.297 2.203 1 78.81 103 GLY B C 1
ATOM 2893 O O . GLY B 1 103 ? -7.508 -21.75 2.057 1 78.81 103 GLY B O 1
ATOM 2894 N N . ASP B 1 104 ? -5.441 -21.75 3.002 1 83.75 104 ASP B N 1
ATOM 2895 C CA . ASP B 1 104 ? -5.719 -20.625 3.902 1 83.75 104 ASP B CA 1
ATOM 2896 C C . ASP B 1 104 ? -5.195 -19.312 3.324 1 83.75 104 ASP B C 1
ATOM 2898 O O . ASP B 1 104 ? -5.488 -18.234 3.852 1 83.75 104 ASP B O 1
ATOM 2902 N N . ALA B 1 105 ? -4.438 -19.453 2.258 1 89.75 105 ALA B N 1
ATOM 2903 C CA . ALA B 1 105 ? -3.873 -18.25 1.655 1 89.75 105 ALA B CA 1
ATOM 2904 C C . ALA B 1 105 ? -3.584 -18.469 0.173 1 89.75 105 ALA B C 1
ATOM 2906 O O . ALA B 1 105 ? -3.357 -19.594 -0.266 1 89.75 105 ALA B O 1
ATOM 2907 N N . PHE B 1 106 ? -3.629 -17.453 -0.555 1 92.75 106 PHE B N 1
ATOM 2908 C CA . PHE B 1 106 ? -3.273 -17.469 -1.969 1 92.75 106 PHE B CA 1
ATOM 2909 C C . PHE B 1 106 ? -2.115 -16.516 -2.244 1 92.75 106 PHE B C 1
ATOM 2911 O O . PHE B 1 106 ? -2.121 -15.367 -1.782 1 92.75 106 PHE B O 1
ATOM 2918 N N . VAL B 1 107 ? -1.079 -17 -2.928 1 96.06 107 VAL B N 1
ATOM 2919 C CA . VAL B 1 107 ? 0.062 -16.188 -3.336 1 96.06 107 VAL B CA 1
ATOM 2920 C C . VAL B 1 107 ? 0.198 -16.219 -4.855 1 96.06 107 VAL B C 1
ATOM 2922 O O . VAL B 1 107 ? 0.103 -17.281 -5.477 1 96.06 107 VAL B O 1
ATOM 2925 N N . CYS B 1 108 ? 0.346 -15.086 -5.453 1 96.81 108 CYS B N 1
ATOM 2926 C CA . CYS B 1 108 ? 0.558 -14.961 -6.891 1 96.81 108 CYS B CA 1
ATOM 2927 C C . CYS B 1 108 ? 1.805 -14.141 -7.191 1 96.81 108 CYS B C 1
ATOM 2929 O O . CYS B 1 108 ? 1.884 -12.969 -6.816 1 96.81 108 CYS B O 1
ATOM 2931 N N . CYS B 1 109 ? 2.793 -14.742 -7.82 1 97.5 109 CYS B N 1
ATOM 2932 C CA . CYS B 1 109 ? 4.016 -14.07 -8.242 1 97.5 109 CYS B CA 1
ATOM 2933 C C . CYS B 1 109 ? 4.047 -13.891 -9.758 1 97.5 109 CYS B C 1
ATOM 2935 O O . CYS B 1 109 ? 3.854 -14.852 -10.5 1 97.5 109 CYS B O 1
ATOM 2937 N N . ILE B 1 110 ? 4.289 -12.68 -10.195 1 96.5 110 ILE B N 1
ATOM 2938 C CA . ILE B 1 110 ? 4.363 -12.414 -11.625 1 96.5 110 ILE B CA 1
ATOM 2939 C C . ILE B 1 110 ? 5.711 -11.781 -11.969 1 96.5 110 ILE B C 1
ATOM 2941 O O . ILE B 1 110 ? 6.027 -10.688 -11.508 1 96.5 110 ILE B O 1
ATOM 2945 N N . LEU B 1 111 ? 6.492 -12.492 -12.68 1 94.69 111 LEU B N 1
ATOM 2946 C CA . LEU B 1 111 ? 7.781 -12.055 -13.203 1 94.69 111 LEU B CA 1
ATOM 2947 C C . LEU B 1 111 ? 7.699 -11.773 -14.695 1 94.69 111 LEU B C 1
ATOM 2949 O O . LEU B 1 111 ? 7.641 -12.703 -15.508 1 94.69 111 LEU B O 1
ATOM 2953 N N . SER B 1 112 ? 7.629 -10.484 -15.086 1 93.25 112 SER B N 1
ATOM 2954 C CA . SER B 1 112 ? 7.453 -10.109 -16.484 1 93.25 112 SER B CA 1
ATOM 2955 C C . SER B 1 112 ? 7.938 -8.68 -16.734 1 93.25 112 SER B C 1
ATOM 2957 O O . SER B 1 112 ? 8.68 -8.125 -15.93 1 93.25 112 SER B O 1
ATOM 2959 N N . HIS B 1 113 ? 7.773 -8.195 -17.922 1 88.25 113 HIS B N 1
ATOM 2960 C CA . HIS B 1 113 ? 7.859 -6.766 -18.188 1 88.25 113 HIS B CA 1
ATOM 2961 C C . HIS B 1 113 ? 6.555 -6.059 -17.828 1 88.25 113 HIS B C 1
ATOM 2963 O O . HIS B 1 113 ? 5.512 -6.703 -17.688 1 88.25 113 HIS B O 1
ATOM 2969 N N . GLY B 1 114 ? 6.723 -4.809 -17.641 1 84.12 114 GLY B N 1
ATOM 2970 C CA . GLY B 1 114 ? 5.539 -4.047 -17.266 1 84.12 114 GLY B CA 1
ATOM 2971 C C . GLY B 1 114 ? 5.797 -2.553 -17.188 1 84.12 114 GLY B C 1
ATOM 2972 O O . GLY B 1 114 ? 6.895 -2.088 -17.5 1 84.12 114 GLY B O 1
ATOM 2973 N N . LYS B 1 115 ? 4.688 -1.881 -16.984 1 72.88 115 LYS B N 1
ATOM 2974 C CA . LYS B 1 115 ? 4.672 -0.449 -16.703 1 72.88 115 LYS B CA 1
ATOM 2975 C C . LYS B 1 115 ? 3.814 -0.14 -15.477 1 72.88 115 LYS B C 1
ATOM 2977 O O . LYS B 1 115 ? 3.334 -1.054 -14.805 1 72.88 115 LYS B O 1
ATOM 2982 N N . GLN B 1 116 ? 3.791 1.081 -15.234 1 70.94 116 GLN B N 1
ATOM 2983 C CA . GLN B 1 116 ? 3.041 1.442 -14.039 1 70.94 116 GLN B CA 1
ATOM 2984 C C . GLN B 1 116 ? 1.622 0.881 -14.094 1 70.94 116 GLN B C 1
ATOM 2986 O O . GLN B 1 116 ? 0.85 1.212 -14.992 1 70.94 116 GLN B O 1
ATOM 2991 N N . GLY B 1 117 ? 1.354 -0.152 -13.211 1 76.62 117 GLY B N 1
ATOM 2992 C CA . GLY B 1 117 ? 0.014 -0.662 -12.969 1 76.62 117 GLY B CA 1
ATOM 2993 C C . GLY B 1 117 ? -0.349 -1.841 -13.852 1 76.62 117 GLY B C 1
ATOM 2994 O O . GLY B 1 117 ? -1.451 -2.383 -13.75 1 76.62 117 GLY B O 1
ATOM 2995 N N . VAL B 1 118 ? 0.579 -2.141 -14.805 1 86.56 118 VAL B N 1
ATOM 2996 C CA . VAL B 1 118 ? 0.249 -3.262 -15.68 1 86.56 118 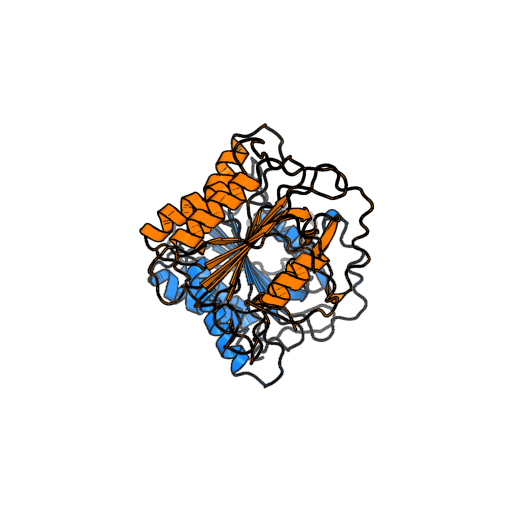VAL B CA 1
ATOM 2997 C C . VAL B 1 118 ? 1.45 -4.199 -15.797 1 86.56 118 VAL B C 1
ATOM 2999 O O . VAL B 1 118 ? 2.596 -3.77 -15.648 1 86.56 118 VAL B O 1
ATOM 3002 N N . VAL B 1 119 ? 1.172 -5.438 -16.047 1 91.31 119 VAL B N 1
ATOM 3003 C CA . VAL B 1 119 ? 2.172 -6.43 -16.438 1 91.31 119 VAL B CA 1
ATOM 3004 C C . VAL B 1 119 ? 1.925 -6.883 -17.875 1 91.31 119 VAL B C 1
ATOM 3006 O O . VAL B 1 119 ? 0.789 -6.859 -18.344 1 91.31 119 VAL B O 1
ATOM 3009 N N . LEU B 1 120 ? 2.957 -7.25 -18.5 1 92.69 120 LEU B N 1
ATOM 3010 C CA . LEU B 1 120 ? 2.83 -7.625 -19.906 1 92.69 120 LEU B CA 1
ATOM 3011 C C . LEU B 1 120 ? 2.916 -9.141 -20.078 1 92.69 120 LEU B C 1
ATOM 3013 O O . LEU B 1 120 ? 3.719 -9.797 -19.406 1 92.69 120 LEU B O 1
ATOM 3017 N N . GLY B 1 121 ? 2.023 -9.672 -20.938 1 96 121 GLY B N 1
ATOM 3018 C CA . GLY B 1 121 ? 2.277 -11.016 -21.438 1 96 121 GLY B CA 1
ATOM 3019 C C . GLY B 1 121 ? 3.447 -11.078 -22.406 1 96 121 GLY B C 1
ATOM 3020 O O . GLY B 1 121 ? 4 -10.047 -22.797 1 96 121 GLY B O 1
ATOM 3021 N N . ILE B 1 122 ? 3.805 -12.297 -22.781 1 96.62 122 ILE B N 1
ATOM 3022 C CA . ILE B 1 122 ? 4.934 -12.438 -23.688 1 96.62 122 ILE B CA 1
ATOM 3023 C C . ILE B 1 122 ? 4.57 -11.859 -25.047 1 96.62 122 ILE B C 1
ATOM 3025 O O . ILE B 1 122 ? 5.445 -11.633 -25.891 1 96.62 122 ILE B O 1
ATOM 3029 N N . ASP B 1 123 ? 3.326 -11.641 -25.359 1 96.69 123 ASP B N 1
ATOM 3030 C CA . ASP B 1 123 ? 2.844 -10.992 -26.578 1 96.69 123 ASP B CA 1
ATOM 3031 C C . ASP B 1 123 ? 2.859 -9.469 -26.438 1 96.69 123 ASP B C 1
ATOM 3033 O O . ASP B 1 123 ? 2.354 -8.758 -27.312 1 96.69 123 ASP B O 1
ATOM 3037 N N . ARG B 1 124 ? 3.244 -8.922 -25.344 1 92.31 124 ARG B N 1
ATOM 3038 C CA . ARG B 1 124 ? 3.406 -7.508 -25.031 1 92.31 124 ARG B CA 1
ATOM 3039 C C . ARG B 1 124 ? 2.057 -6.836 -24.812 1 92.31 124 ARG B C 1
ATOM 3041 O O . ARG B 1 124 ? 1.956 -5.609 -24.828 1 92.31 124 ARG B O 1
ATOM 3048 N N . LYS B 1 125 ? 1.099 -7.637 -24.688 1 94.06 125 LYS B N 1
ATOM 3049 C CA . LYS B 1 125 ? -0.198 -7.066 -24.344 1 94.06 125 LYS B CA 1
ATOM 3050 C C . LYS B 1 125 ? -0.324 -6.871 -22.828 1 94.06 125 LYS B C 1
ATOM 3052 O O . LYS B 1 125 ? 0.111 -7.723 -22.062 1 94.06 125 LYS B O 1
ATOM 3057 N N . PRO B 1 126 ? -0.888 -5.766 -22.422 1 92.31 126 PRO B N 1
ATOM 3058 C CA . PRO B 1 126 ? -0.936 -5.414 -21 1 92.31 126 PRO B CA 1
ATOM 3059 C C . PRO B 1 126 ? -2.094 -6.086 -20.266 1 92.31 126 PRO B C 1
ATOM 3061 O O . PRO B 1 126 ? -3.174 -6.258 -20.844 1 92.31 126 PRO B O 1
ATOM 3064 N N . LEU B 1 127 ? -1.888 -6.52 -19.062 1 92.81 127 LEU B N 1
ATOM 3065 C CA . LEU B 1 127 ? -2.873 -6.91 -18.047 1 92.81 127 LEU B CA 1
ATOM 3066 C C . LEU B 1 127 ? -2.721 -6.07 -16.781 1 92.81 127 LEU B C 1
ATOM 3068 O O . LEU B 1 127 ? -1.659 -6.074 -16.156 1 92.81 127 LEU B O 1
ATOM 3072 N N . SER B 1 128 ? -3.785 -5.375 -16.406 1 89.25 128 SER B N 1
ATOM 3073 C CA . SER B 1 128 ? -3.66 -4.453 -15.281 1 89.25 128 SER B CA 1
ATOM 3074 C C . SER B 1 128 ? -3.59 -5.211 -13.961 1 89.25 128 SER B C 1
ATOM 3076 O O . SER B 1 128 ? -4.277 -6.215 -13.773 1 89.25 128 SER B O 1
ATOM 3078 N N . ILE B 1 129 ? -2.785 -4.738 -13.086 1 88.25 129 ILE B N 1
ATOM 3079 C CA . ILE B 1 129 ? -2.662 -5.316 -11.75 1 88.25 129 ILE B CA 1
ATOM 3080 C C . ILE B 1 129 ? -4 -5.227 -11.023 1 88.25 129 ILE B C 1
ATOM 3082 O O . ILE B 1 129 ? -4.375 -6.137 -10.281 1 88.25 129 ILE B O 1
ATOM 3086 N N . LYS B 1 130 ? -4.684 -4.168 -11.305 1 84.5 130 LYS B N 1
ATOM 3087 C CA . LYS B 1 130 ? -6.027 -4.012 -10.75 1 84.5 130 LYS B CA 1
ATOM 3088 C C . LYS B 1 130 ? -6.93 -5.172 -11.172 1 84.5 130 LYS B C 1
ATOM 3090 O O . LYS B 1 130 ? -7.625 -5.754 -10.336 1 84.5 130 LYS B O 1
ATOM 3095 N N . GLN B 1 131 ? -6.93 -5.449 -12.453 1 87.19 131 GLN B N 1
ATOM 3096 C CA . GLN B 1 131 ? -7.738 -6.555 -12.953 1 87.19 131 GLN B CA 1
ATOM 3097 C C . GLN B 1 131 ? -7.305 -7.879 -12.336 1 87.19 131 GLN B C 1
ATOM 3099 O O . GLN B 1 131 ? -8.141 -8.727 -12.016 1 87.19 131 GLN B O 1
ATOM 3104 N N . ILE B 1 132 ? -6.086 -8.055 -12.148 1 92.06 132 ILE B N 1
ATOM 3105 C CA . ILE B 1 132 ? -5.547 -9.281 -11.578 1 92.06 132 ILE B CA 1
ATOM 3106 C C . ILE B 1 132 ? -6.078 -9.461 -10.156 1 92.06 132 ILE B C 1
ATOM 3108 O O . ILE B 1 132 ? -6.605 -10.523 -9.812 1 92.06 132 ILE B O 1
ATOM 3112 N N . THR B 1 133 ? -5.992 -8.461 -9.344 1 89.75 133 THR B N 1
ATOM 3113 C CA . THR B 1 133 ? -6.434 -8.562 -7.957 1 89.75 133 THR B CA 1
ATOM 3114 C C . THR B 1 133 ? -7.953 -8.711 -7.883 1 89.75 133 THR B C 1
ATOM 3116 O O . THR B 1 133 ? -8.469 -9.453 -7.047 1 89.75 133 THR B O 1
ATOM 3119 N N . ARG B 1 134 ? -8.617 -8.062 -8.797 1 85.94 134 ARG B N 1
ATOM 3120 C CA . ARG B 1 134 ? -10.07 -8.109 -8.812 1 85.94 134 ARG B CA 1
ATOM 3121 C C . ARG B 1 134 ? -10.578 -9.508 -9.141 1 85.94 134 ARG B C 1
ATOM 3123 O O . ARG B 1 134 ? -11.68 -9.883 -8.742 1 85.94 134 ARG B O 1
ATOM 3130 N N . THR B 1 135 ? -9.844 -10.203 -9.93 1 88.06 135 THR B N 1
ATOM 3131 C CA . THR B 1 135 ? -10.203 -11.57 -10.289 1 88.06 135 THR B CA 1
ATOM 3132 C C . THR B 1 135 ? -10.445 -12.414 -9.039 1 88.06 135 THR B C 1
ATOM 3134 O O . THR B 1 135 ? -11.266 -13.328 -9.047 1 88.06 135 THR B O 1
ATOM 3137 N N . PHE B 1 136 ? -9.859 -12.047 -7.922 1 85.81 136 PHE B N 1
ATOM 3138 C CA . PHE B 1 136 ? -9.953 -12.836 -6.703 1 85.81 136 PHE B CA 1
ATOM 3139 C C . PHE B 1 136 ? -10.828 -12.133 -5.668 1 85.81 136 PHE B C 1
ATOM 3141 O O . PHE B 1 136 ? -10.734 -12.422 -4.473 1 85.81 136 PHE B O 1
ATOM 3148 N N . LYS B 1 137 ? -11.547 -11.211 -6.133 1 78.06 137 LYS B N 1
ATOM 3149 C CA . LYS B 1 137 ? -12.484 -10.523 -5.242 1 78.06 137 LYS B CA 1
ATOM 3150 C C . LYS B 1 137 ? -13.438 -11.516 -4.586 1 78.06 137 LYS B C 1
ATOM 3152 O O . LYS B 1 137 ? -13.883 -12.477 -5.219 1 78.06 137 LYS B O 1
ATOM 3157 N N . ALA B 1 138 ? -13.672 -11.258 -3.373 1 62.22 138 ALA B N 1
ATOM 3158 C CA . ALA B 1 138 ? -14.578 -12.102 -2.604 1 62.22 138 ALA B CA 1
ATOM 3159 C C . ALA B 1 138 ? -16.016 -11.984 -3.129 1 62.22 138 ALA B C 1
ATOM 3161 O O . ALA B 1 138 ? -16.516 -10.883 -3.324 1 62.22 138 ALA B O 1
ATOM 3162 N N . THR B 1 139 ? -16.328 -12.953 -3.717 1 60.5 139 THR B N 1
ATOM 3163 C CA . THR B 1 139 ? -17.75 -13.117 -3.957 1 60.5 139 THR B CA 1
ATOM 3164 C C . THR B 1 139 ? -18.344 -14.164 -3.025 1 60.5 139 THR B C 1
ATOM 3166 O O . THR B 1 139 ? -17.609 -14.898 -2.361 1 60.5 139 THR B O 1
ATOM 3169 N N . ASP B 1 140 ? -19.578 -14.031 -2.705 1 58.78 140 ASP B N 1
ATOM 3170 C CA . ASP B 1 140 ? -20.25 -14.977 -1.822 1 58.78 140 ASP B CA 1
ATOM 3171 C C . ASP B 1 140 ? -19.844 -16.406 -2.148 1 58.78 140 ASP B C 1
ATOM 3173 O O . ASP B 1 140 ? -19.938 -17.297 -1.294 1 58.78 140 ASP B O 1
ATOM 3177 N N . LYS B 1 141 ? -19.328 -16.547 -3.281 1 61.41 141 LYS B N 1
ATOM 3178 C CA . LYS B 1 141 ? -19.047 -17.938 -3.664 1 61.41 141 LYS B CA 1
ATOM 3179 C C . LYS B 1 141 ? -17.547 -18.172 -3.812 1 61.41 141 LYS B C 1
ATOM 3181 O O . LYS B 1 141 ? -17.125 -19.281 -4.184 1 61.41 141 LYS B O 1
ATOM 3186 N N . SER B 1 142 ? -16.797 -17.109 -3.354 1 71.88 142 SER B N 1
ATOM 3187 C CA . SER B 1 142 ? -15.375 -17.266 -3.617 1 71.88 142 SER B CA 1
ATOM 3188 C C . SER B 1 142 ? -14.695 -18.094 -2.533 1 71.88 142 SER B C 1
ATOM 3190 O O . SER B 1 142 ? -14.969 -17.922 -1.345 1 71.88 142 SER B O 1
ATOM 3192 N N . ALA B 1 143 ? -13.922 -19.094 -2.945 1 71.94 143 ALA B N 1
ATOM 3193 C CA . ALA B 1 143 ? -13.164 -19.953 -2.031 1 71.94 143 ALA B CA 1
ATOM 3194 C C . ALA B 1 143 ? -12.133 -19.141 -1.252 1 71.94 143 ALA B C 1
ATOM 3196 O O . ALA B 1 143 ? -11.617 -19.594 -0.231 1 71.94 143 ALA B O 1
ATOM 3197 N N . LEU B 1 144 ? -11.953 -17.922 -1.612 1 79.31 144 LEU B N 1
ATOM 3198 C CA . LEU B 1 144 ? -10.883 -17.141 -1.003 1 79.31 144 LEU B CA 1
ATOM 3199 C C . LEU B 1 144 ? -11.453 -16 -0.163 1 79.31 144 LEU B C 1
ATOM 3201 O O . LEU B 1 144 ? -10.711 -15.133 0.3 1 79.31 144 LEU B O 1
ATOM 3205 N N . THR B 1 145 ? -12.711 -16.062 0.035 1 77.5 145 THR B N 1
ATOM 3206 C CA . THR B 1 145 ? -13.312 -15.047 0.891 1 77.5 145 THR B CA 1
ATOM 3207 C C . THR B 1 145 ? -12.719 -15.109 2.297 1 77.5 145 THR B C 1
ATOM 3209 O O . THR B 1 145 ? -12.617 -16.188 2.887 1 77.5 145 THR B O 1
ATOM 3212 N N . GLY B 1 146 ? -12.258 -13.961 2.764 1 80.25 146 GLY B N 1
ATOM 3213 C CA . GLY B 1 146 ? -11.711 -13.859 4.109 1 80.25 146 GLY B CA 1
ATOM 3214 C C . GLY B 1 146 ? -10.281 -14.367 4.215 1 80.25 146 GLY B C 1
ATOM 3215 O O . GLY B 1 146 ? -9.711 -14.391 5.305 1 80.25 146 GLY B O 1
ATOM 3216 N N . LYS B 1 147 ? -9.82 -14.781 3.068 1 87.06 147 LYS B N 1
ATOM 3217 C CA . LYS B 1 147 ? -8.453 -15.297 3.062 1 87.06 147 LYS B CA 1
ATOM 3218 C C . LYS B 1 147 ? -7.484 -14.297 2.439 1 87.06 147 LYS B C 1
ATOM 3220 O O . LYS B 1 147 ? -7.824 -13.625 1.466 1 87.06 147 LYS B O 1
ATOM 3225 N N . PRO B 1 148 ? -6.281 -14.258 3.018 1 92.31 148 PRO B N 1
ATOM 3226 C CA . PRO B 1 148 ? -5.312 -13.305 2.48 1 92.31 148 PRO B CA 1
ATOM 3227 C C . PRO B 1 148 ? -4.82 -13.68 1.085 1 92.31 148 PRO B C 1
ATOM 3229 O O . PRO B 1 148 ? -4.625 -14.859 0.793 1 92.31 148 PRO B O 1
ATOM 3232 N N . LYS B 1 149 ? -4.754 -12.766 0.284 1 93.5 149 LYS B N 1
ATOM 3233 C CA . LYS B 1 149 ? -4.199 -12.867 -1.062 1 93.5 149 LYS B CA 1
ATOM 3234 C C . LYS B 1 149 ? -2.963 -11.984 -1.217 1 93.5 149 LYS B C 1
ATOM 3236 O O . LYS B 1 149 ? -3.045 -10.766 -1.084 1 93.5 149 LYS B O 1
ATOM 3241 N N . LEU B 1 150 ? -1.808 -12.602 -1.485 1 95.75 150 LEU B N 1
ATOM 3242 C CA . LEU B 1 150 ? -0.532 -11.906 -1.619 1 95.75 150 LEU B CA 1
ATOM 3243 C C . LEU B 1 150 ? -0.068 -11.891 -3.072 1 95.75 150 LEU B C 1
ATOM 3245 O O . LEU B 1 150 ? 0.018 -12.945 -3.707 1 95.75 150 LEU B O 1
ATOM 3249 N N . PHE B 1 151 ? 0.221 -10.711 -3.602 1 95.94 151 PHE B N 1
ATOM 3250 C CA . PHE B 1 151 ? 0.739 -10.562 -4.957 1 95.94 151 PHE B CA 1
ATOM 3251 C C . PHE B 1 151 ? 2.145 -9.977 -4.938 1 95.94 151 PHE B C 1
ATOM 3253 O O . PHE B 1 151 ? 2.357 -8.875 -4.434 1 95.94 151 PHE B O 1
ATOM 3260 N N . LEU B 1 152 ? 3.119 -10.703 -5.395 1 96.19 152 LEU B N 1
ATOM 3261 C CA . LEU B 1 152 ? 4.492 -10.25 -5.582 1 96.19 152 LEU B CA 1
ATOM 3262 C C . LEU B 1 152 ? 4.797 -10.016 -7.059 1 96.19 152 LEU B C 1
ATOM 3264 O O . LEU B 1 152 ? 4.871 -10.969 -7.836 1 96.19 152 LEU B O 1
ATOM 3268 N N . ILE B 1 153 ? 4.984 -8.781 -7.414 1 93.25 153 ILE B N 1
ATOM 3269 C CA . ILE B 1 153 ? 5.078 -8.445 -8.828 1 93.25 153 ILE B CA 1
ATOM 3270 C C . ILE B 1 153 ? 6.449 -7.84 -9.125 1 93.25 153 ILE B C 1
ATOM 3272 O O . ILE B 1 153 ? 6.816 -6.812 -8.555 1 93.25 153 ILE B O 1
ATOM 3276 N N . GLN B 1 154 ? 7.211 -8.477 -9.891 1 89.31 154 GLN B N 1
ATOM 3277 C CA . GLN B 1 154 ? 8.445 -7.965 -10.484 1 89.31 154 GLN B CA 1
ATOM 3278 C C . GLN B 1 154 ? 8.258 -7.664 -11.969 1 89.31 154 GLN B C 1
ATOM 3280 O O . GLN B 1 154 ? 8.227 -8.578 -12.797 1 89.31 154 GLN B O 1
ATOM 3285 N N . ALA B 1 155 ? 7.977 -6.375 -12.211 1 82.81 155 ALA B N 1
ATOM 3286 C CA . ALA B 1 155 ? 7.75 -5.992 -13.602 1 82.81 155 ALA B CA 1
ATOM 3287 C C . ALA B 1 155 ? 8.656 -4.836 -14.008 1 82.81 155 ALA B C 1
ATOM 3289 O O . ALA B 1 155 ? 8.75 -3.83 -13.297 1 82.81 155 ALA B O 1
ATOM 3290 N N . CYS B 1 156 ? 9.539 -4.926 -14.836 1 67.81 156 CYS B N 1
ATOM 3291 C CA . CYS B 1 156 ? 10.516 -3.932 -15.266 1 67.81 156 CYS B CA 1
ATOM 3292 C C . CYS B 1 156 ? 10.086 -3.291 -16.578 1 67.81 156 CYS B C 1
ATOM 3294 O O . CYS B 1 156 ? 9.461 -3.941 -17.422 1 67.81 156 CYS B O 1
ATOM 3296 N N . GLN B 1 157 ? 10.062 -1.724 -16.594 1 55.69 157 GLN B N 1
ATOM 3297 C CA . GLN B 1 157 ? 9.812 -1.051 -17.859 1 55.69 157 GLN B CA 1
ATOM 3298 C C . GLN B 1 157 ? 10.883 -1.403 -18.891 1 55.69 157 GLN B C 1
ATOM 3300 O O . GLN B 1 157 ? 12.062 -1.482 -18.562 1 55.69 157 GLN B O 1
ATOM 3305 N N . GLY B 1 158 ? 10.812 -2.512 -19.547 1 47.38 158 GLY B N 1
ATOM 3306 C CA . GLY B 1 158 ? 11.82 -2.719 -20.578 1 47.38 158 GLY B CA 1
ATOM 3307 C C . GLY B 1 158 ? 12.352 -1.424 -21.156 1 47.38 158 GLY B C 1
ATOM 3308 O O . GLY B 1 158 ? 11.719 -0.372 -21.016 1 47.38 158 GLY B O 1
ATOM 3309 N N . LYS B 1 159 ? 13.727 -1.294 -21.312 1 44.78 159 LYS B N 1
ATOM 3310 C CA . LYS B 1 159 ? 14.312 -0.174 -22.047 1 44.78 159 LYS B CA 1
ATOM 3311 C C . LYS B 1 159 ? 13.328 0.396 -23.062 1 44.78 159 LYS B C 1
ATOM 3313 O O . LYS B 1 159 ? 13.344 1.597 -23.344 1 44.78 159 LYS B O 1
ATOM 3318 N N . GLN B 1 160 ? 12.758 -0.398 -23.922 1 40 160 GLN B N 1
ATOM 3319 C CA . GLN B 1 160 ? 12.055 -0.079 -25.172 1 40 160 GLN B CA 1
ATOM 3320 C C . GLN B 1 160 ? 10.602 0.297 -24.891 1 40 160 GLN B C 1
ATOM 3322 O O . GLN B 1 160 ? 9.68 -0.435 -25.266 1 40 160 GLN B O 1
ATOM 3327 N N . ILE B 1 161 ? 10.273 0.716 -23.75 1 39.53 161 ILE B N 1
ATOM 3328 C CA . ILE B 1 161 ? 8.859 1.054 -23.875 1 39.53 161 ILE B CA 1
ATOM 3329 C C . ILE B 1 161 ? 8.641 1.868 -25.156 1 39.53 161 ILE B C 1
ATOM 3331 O O . ILE B 1 161 ? 9.141 2.988 -25.281 1 39.53 161 ILE B O 1
ATOM 3335 N N . GLN B 1 162 ? 8.516 1.374 -26.203 1 36.19 162 GLN B N 1
ATOM 3336 C CA . GLN B 1 162 ? 7.949 1.987 -27.406 1 36.19 162 GLN B CA 1
ATOM 3337 C C . GLN B 1 162 ? 6.777 2.898 -27.062 1 36.19 162 GLN B C 1
ATOM 3339 O O . GLN B 1 162 ? 5.93 2.543 -26.234 1 36.19 162 GLN B O 1
ATOM 3344 N N . HIS B 1 163 ? 6.891 4.203 -27.234 1 35 163 HIS B N 1
ATOM 3345 C CA . HIS B 1 163 ? 5.957 5.324 -27.281 1 35 163 HIS B CA 1
ATOM 3346 C C . HIS B 1 163 ? 4.527 4.84 -27.5 1 35 163 HIS B C 1
ATOM 3348 O O . HIS B 1 163 ? 3.572 5.562 -27.203 1 35 163 HIS B O 1
ATOM 3354 N N . GLY B 1 164 ? 4.316 3.744 -28.328 1 33.06 164 GLY B N 1
ATOM 3355 C CA . GLY B 1 164 ? 3.051 3.49 -29 1 33.06 164 GLY B CA 1
ATOM 3356 C C . GLY B 1 164 ? 2.062 2.725 -28.141 1 33.06 164 GLY B C 1
ATOM 3357 O O . GLY B 1 164 ? 1.025 2.273 -28.625 1 33.06 164 GLY B O 1
ATOM 3358 N N . VAL B 1 165 ? 2.471 2.043 -27.172 1 35.56 165 VAL B N 1
ATOM 3359 C CA . VAL B 1 165 ? 1.321 1.335 -26.625 1 35.56 165 VAL B CA 1
ATOM 3360 C C . VAL B 1 165 ? 0.336 2.336 -26.016 1 35.56 165 VAL B C 1
ATOM 3362 O O . VAL B 1 165 ? 0.649 3.014 -25.047 1 35.56 165 VAL B O 1
ATOM 3365 N N . LEU B 1 166 ? -0.436 2.975 -26.703 1 34.28 166 LEU B N 1
ATOM 3366 C CA . LEU B 1 166 ? -1.61 3.77 -26.359 1 34.28 166 LEU B CA 1
ATOM 3367 C C . LEU B 1 166 ? -2.455 3.061 -25.312 1 34.28 166 LEU B C 1
ATOM 3369 O O . LEU B 1 166 ? -3.023 2 -25.562 1 34.28 166 LEU B O 1
ATOM 3373 N N . LEU B 1 167 ? -2.002 3.021 -24.141 1 37.69 167 LEU B N 1
ATOM 3374 C CA . LEU B 1 167 ? -2.881 2.672 -23.031 1 37.69 167 LEU B CA 1
ATOM 3375 C C . LEU B 1 167 ? -4.277 3.242 -23.25 1 37.69 167 LEU B C 1
ATOM 3377 O O . LEU B 1 167 ? -5.074 3.316 -22.312 1 37.69 167 LEU B O 1
ATOM 3381 N N . LYS B 1 168 ? -4.559 3.789 -24.406 1 37.5 168 LYS B N 1
ATOM 3382 C CA . LYS B 1 168 ? -5.871 4.363 -24.703 1 37.5 168 LYS B CA 1
ATOM 3383 C C . LYS B 1 168 ? -6.984 3.354 -24.422 1 37.5 168 LYS B C 1
ATOM 3385 O O . LYS B 1 168 ? -8.125 3.738 -24.156 1 37.5 168 LYS B O 1
ATOM 3390 N N . ASP B 1 169 ? -6.703 2.059 -24.766 1 35.09 169 ASP B N 1
ATOM 3391 C CA . ASP B 1 169 ? -7.824 1.122 -24.828 1 35.09 169 ASP B CA 1
ATOM 3392 C C . ASP B 1 169 ? -8.109 0.527 -23.453 1 35.09 169 ASP B C 1
ATOM 3394 O O . ASP B 1 169 ? -8.797 -0.489 -23.328 1 35.09 169 ASP B O 1
ATOM 3398 N N . LEU B 1 170 ? -7.316 0.796 -22.5 1 39.88 170 LEU B N 1
ATOM 3399 C CA . LEU B 1 170 ? -7.824 0.284 -21.234 1 39.88 170 LEU B CA 1
ATOM 3400 C C . LEU B 1 170 ? -9.148 0.952 -20.875 1 39.88 170 LEU B C 1
ATOM 3402 O O . LEU B 1 170 ? -9.281 2.172 -20.984 1 39.88 170 LEU B O 1
ATOM 3406 N N . GLU B 1 171 ? -10.18 0.32 -21.062 1 38.78 171 GLU B N 1
ATOM 3407 C CA . GLU B 1 171 ? -11.523 0.818 -20.766 1 38.78 171 GLU B CA 1
ATOM 3408 C C . GLU B 1 171 ? -11.531 1.681 -19.5 1 38.78 171 GLU B C 1
ATOM 3410 O O . GLU B 1 171 ? -10.672 1.523 -18.641 1 38.78 171 GLU B O 1
ATOM 3415 N N . ASP B 1 172 ? -12.289 2.67 -19.562 1 40.25 172 ASP B N 1
ATOM 3416 C CA . ASP B 1 172 ? -12.547 3.697 -18.562 1 40.25 172 ASP B CA 1
ATOM 3417 C C . ASP B 1 172 ? -12.398 3.129 -17.141 1 40.25 172 ASP B C 1
ATOM 3419 O O . ASP B 1 172 ? -11.852 3.787 -16.266 1 40.25 172 ASP B O 1
ATOM 3423 N N . ASP B 1 173 ? -13.008 1.913 -16.922 1 39.72 173 ASP B N 1
ATOM 3424 C CA . ASP B 1 173 ? -12.93 1.229 -15.633 1 39.72 173 ASP B CA 1
ATOM 3425 C C . ASP B 1 173 ? -11.508 0.727 -15.367 1 39.72 173 ASP B C 1
ATOM 3427 O O . ASP B 1 173 ? -11.203 0.297 -14.25 1 39.72 173 ASP B O 1
ATOM 3431 N N . ASP B 1 174 ? -10.641 0.667 -16.328 1 38.78 174 ASP B N 1
ATOM 3432 C CA . ASP B 1 174 ? -9.281 0.146 -16.328 1 38.78 174 ASP B CA 1
ATOM 3433 C C . ASP B 1 174 ? -8.258 1.28 -16.312 1 38.78 174 ASP B C 1
ATOM 3435 O O . ASP B 1 174 ? -7.098 1.083 -16.688 1 38.78 174 ASP B O 1
ATOM 3439 N N . SER B 1 175 ? -8.656 2.432 -16.203 1 40.03 175 SER B N 1
ATOM 3440 C CA . SER B 1 175 ? -7.738 3.564 -16.203 1 40.03 175 SER B CA 1
ATOM 3441 C C . SER B 1 175 ? -6.617 3.367 -15.188 1 40.03 175 SER B C 1
ATOM 3443 O O . SER B 1 175 ? -6.801 2.695 -14.172 1 40.03 175 SER B O 1
ATOM 3445 N N . PRO B 1 176 ? -5.438 3.477 -15.672 1 41.19 176 PRO B N 1
ATOM 3446 C CA . PRO B 1 176 ? -4.281 3.416 -14.773 1 41.19 176 PRO B CA 1
ATOM 3447 C C . PRO B 1 176 ? -4.543 4.094 -13.43 1 41.19 176 PRO B C 1
ATOM 3449 O O . PRO B 1 176 ? -3.703 4.855 -12.945 1 41.19 176 PRO B O 1
ATOM 3452 N N . SER B 1 177 ? -5.832 4.148 -13.016 1 42.5 177 SER B N 1
ATOM 3453 C CA . SER B 1 177 ? -6.176 4.688 -11.703 1 42.5 177 SER B CA 1
ATOM 3454 C C . SER B 1 177 ? -5.344 4.035 -10.602 1 42.5 177 SER B C 1
ATOM 3456 O O . SER B 1 177 ? -4.902 2.893 -10.75 1 42.5 177 SER B O 1
ATOM 3458 N N . PRO B 1 178 ? -4.84 4.871 -9.781 1 47.69 178 PRO B N 1
ATOM 3459 C CA . PRO B 1 178 ? -4.156 4.301 -8.617 1 47.69 178 PRO B CA 1
ATOM 3460 C C . PRO B 1 178 ? -4.891 3.094 -8.039 1 47.69 178 PRO B C 1
ATOM 3462 O O . PRO B 1 178 ? -6.105 3.146 -7.836 1 47.69 178 PRO B O 1
ATOM 3465 N N . PHE B 1 179 ? -4.289 1.914 -8.43 1 52.09 179 PHE B N 1
ATOM 3466 C CA . PHE B 1 179 ? -4.867 0.63 -8.055 1 52.09 179 PHE B CA 1
ATOM 3467 C C . PHE B 1 179 ? -5.043 0.539 -6.543 1 52.09 179 PHE B C 1
ATOM 3469 O O . PHE B 1 179 ? -4.062 0.62 -5.797 1 52.09 179 PHE B O 1
ATOM 3476 N N . ILE B 1 180 ? -6.207 0.956 -5.957 1 55.94 180 ILE B N 1
ATOM 3477 C CA . ILE B 1 180 ? -6.578 0.562 -4.602 1 55.94 180 ILE B CA 1
ATOM 3478 C C . ILE B 1 180 ? -7.32 -0.773 -4.641 1 55.94 180 ILE B C 1
ATOM 3480 O O . ILE B 1 180 ? -8.359 -0.895 -5.289 1 55.94 180 ILE B O 1
ATOM 3484 N N . PRO B 1 181 ? -6.68 -1.85 -4.18 1 57.94 181 PRO B N 1
ATOM 3485 C CA . PRO B 1 181 ? -7.492 -3.064 -4.086 1 57.94 181 PRO B CA 1
ATOM 3486 C C . PRO B 1 181 ? -8.859 -2.816 -3.449 1 57.94 181 PRO B C 1
ATOM 3488 O O . PRO B 1 181 ? -8.953 -2.096 -2.453 1 57.94 181 PRO B O 1
ATOM 3491 N N . GLU B 1 182 ? -9.906 -3.107 -4.152 1 66.38 182 GLU B N 1
ATOM 3492 C CA . GLU B 1 182 ? -11.266 -2.994 -3.629 1 66.38 182 GLU B CA 1
ATOM 3493 C C . GLU B 1 182 ? -11.609 -4.184 -2.74 1 66.38 182 GLU B C 1
ATOM 3495 O O . GLU B 1 182 ? -12.523 -4.102 -1.914 1 66.38 182 GLU B O 1
ATOM 3500 N N . GLU B 1 183 ? -10.711 -5.105 -2.814 1 73.19 183 GLU B N 1
ATOM 3501 C CA . GLU B 1 183 ? -10.984 -6.363 -2.123 1 73.19 183 GLU B CA 1
ATOM 3502 C C . GLU B 1 183 ? -10.328 -6.387 -0.745 1 73.19 183 GLU B C 1
ATOM 3504 O O . GLU B 1 183 ? -9.273 -5.785 -0.543 1 73.19 183 GLU B O 1
ATOM 3509 N N . ALA B 1 184 ? -11.016 -7.023 0.082 1 81.88 184 ALA B N 1
ATOM 3510 C CA . ALA B 1 184 ? -10.469 -7.207 1.425 1 81.88 184 ALA B CA 1
ATOM 3511 C C . ALA B 1 184 ? -9.336 -8.227 1.422 1 81.88 184 ALA B C 1
ATOM 3513 O O . ALA B 1 184 ? -9.289 -9.109 0.559 1 81.88 184 ALA B O 1
ATOM 3514 N N . ASP B 1 185 ? -8.383 -8.094 2.311 1 90 185 ASP B N 1
ATOM 3515 C CA . ASP B 1 185 ? -7.336 -9.062 2.631 1 90 185 ASP B CA 1
ATOM 3516 C C . ASP B 1 185 ? -6.414 -9.289 1.436 1 90 185 ASP B C 1
ATOM 3518 O O . ASP B 1 185 ? -6.098 -10.43 1.096 1 90 185 ASP B O 1
ATOM 3522 N N . VAL B 1 186 ? -6.074 -8.219 0.802 1 92.69 186 VAL B N 1
ATOM 3523 C CA . VAL B 1 186 ? -5.152 -8.242 -0.33 1 92.69 186 VAL B CA 1
ATOM 3524 C C . VAL B 1 186 ? -3.881 -7.477 0.02 1 92.69 186 VAL B C 1
ATOM 3526 O O . VAL B 1 186 ? -3.943 -6.402 0.628 1 92.69 186 VAL B O 1
ATOM 3529 N N . LEU B 1 187 ? -2.736 -8 -0.315 1 94.88 187 LEU B N 1
ATOM 3530 C CA . LEU B 1 187 ? -1.454 -7.309 -0.262 1 94.88 187 LEU B CA 1
ATOM 3531 C C . LEU B 1 187 ? -0.72 -7.422 -1.593 1 94.88 187 LEU B C 1
ATOM 3533 O O . LEU B 1 187 ? -0.586 -8.516 -2.143 1 94.88 187 LEU B O 1
ATOM 3537 N N . VAL B 1 188 ? -0.316 -6.297 -2.121 1 93.56 188 VAL B N 1
ATOM 3538 C CA . VAL B 1 188 ? 0.44 -6.242 -3.369 1 93.56 188 VAL B CA 1
ATOM 3539 C C . VAL B 1 188 ? 1.806 -5.605 -3.119 1 93.56 188 VAL B C 1
ATOM 3541 O O . VAL B 1 188 ? 1.892 -4.477 -2.633 1 93.56 188 VAL B O 1
ATOM 3544 N N . ALA B 1 189 ? 2.863 -6.32 -3.32 1 93.81 189 ALA B N 1
ATOM 3545 C CA . ALA B 1 189 ? 4.223 -5.785 -3.322 1 93.81 189 ALA B CA 1
ATOM 3546 C C . ALA B 1 189 ? 4.785 -5.723 -4.738 1 93.81 189 ALA B C 1
ATOM 3548 O O . ALA B 1 189 ? 4.828 -6.734 -5.441 1 93.81 189 ALA B O 1
ATOM 3549 N N . ILE B 1 190 ? 5.164 -4.523 -5.16 1 89.12 190 ILE B N 1
ATOM 3550 C CA . ILE B 1 190 ? 5.547 -4.336 -6.555 1 89.12 190 ILE B CA 1
ATOM 3551 C C . ILE B 1 190 ? 6.941 -3.723 -6.629 1 89.12 190 ILE B C 1
ATOM 3553 O O . ILE B 1 190 ? 7.238 -2.75 -5.93 1 89.12 190 ILE B O 1
ATOM 3557 N N . ALA B 1 191 ? 7.777 -4.277 -7.312 1 82.38 191 ALA B N 1
ATOM 3558 C CA . ALA B 1 191 ? 9.047 -3.664 -7.695 1 82.38 191 ALA B CA 1
ATOM 3559 C C . ALA B 1 191 ? 9.047 -3.285 -9.172 1 82.38 191 ALA B C 1
ATOM 3561 O O . ALA B 1 191 ? 8.797 -4.125 -10.039 1 82.38 191 ALA B O 1
ATOM 3562 N N . THR B 1 192 ? 8.758 -1.832 -9.406 1 61.16 192 THR B N 1
ATOM 3563 C CA . THR B 1 192 ? 8.906 -1.386 -10.789 1 61.16 192 THR B CA 1
ATOM 3564 C C . THR B 1 192 ? 10.289 -0.781 -11.016 1 61.16 192 THR B C 1
ATOM 3566 O O . THR B 1 192 ? 10.828 -0.108 -10.133 1 61.16 192 THR B O 1
ATOM 3569 N N . VAL B 1 193 ? 11.164 -1.289 -11.625 1 48 193 VAL B N 1
ATOM 3570 C CA . VAL B 1 193 ? 12.43 -0.648 -11.969 1 48 193 VAL B CA 1
ATOM 3571 C C . VAL B 1 193 ? 12.312 0.039 -13.328 1 48 193 VAL B C 1
ATOM 3573 O O . VAL B 1 193 ? 11.945 -0.595 -14.32 1 48 193 VAL B O 1
ATOM 3576 N N . GLU B 1 194 ? 11.695 1.395 -13.281 1 45.44 194 GLU B N 1
ATOM 3577 C CA . GLU B 1 194 ? 11.578 2.055 -14.578 1 45.44 194 GLU B CA 1
ATOM 3578 C C . GLU B 1 194 ? 12.648 1.557 -15.547 1 45.44 194 GLU B C 1
ATOM 3580 O O . GLU B 1 194 ? 12.328 1.074 -16.641 1 45.44 194 GLU B O 1
ATOM 3585 N N . ASP B 1 195 ? 13.484 2.754 -15.891 1 40.75 195 ASP B N 1
ATOM 3586 C CA . ASP B 1 195 ? 14.469 2.779 -16.953 1 40.75 195 ASP B CA 1
ATOM 3587 C C . ASP B 1 195 ? 15.555 1.729 -16.734 1 40.75 195 ASP B C 1
ATOM 3589 O O . ASP B 1 195 ? 16.422 1.534 -17.578 1 40.75 195 ASP B O 1
ATOM 3593 N N . TYR B 1 196 ? 15.977 1.785 -15.523 1 37.09 196 TYR B N 1
ATOM 3594 C CA . TYR B 1 196 ? 17.234 1.049 -15.422 1 37.09 196 TYR B CA 1
ATOM 3595 C C . TYR B 1 196 ? 17 -0.451 -15.547 1 37.09 196 TYR B C 1
ATOM 3597 O O . TYR B 1 196 ? 15.961 -0.96 -15.109 1 37.09 196 TYR B O 1
ATOM 3605 N N . ALA B 1 197 ? 17.531 -0.99 -16.469 1 36.75 197 ALA B N 1
ATOM 3606 C CA . ALA B 1 197 ? 17.797 -2.424 -16.5 1 36.75 197 ALA B CA 1
ATOM 3607 C C . ALA B 1 197 ? 17.703 -3.035 -15.102 1 36.75 197 ALA B C 1
ATOM 3609 O O . ALA B 1 197 ? 18.375 -2.584 -14.172 1 36.75 197 ALA B O 1
ATOM 3610 N N . ALA B 1 198 ? 16.391 -3.129 -14.656 1 40.91 198 ALA B N 1
ATOM 3611 C CA . ALA B 1 198 ? 16.406 -3.939 -13.438 1 40.91 198 ALA B CA 1
ATOM 3612 C C . ALA B 1 198 ? 17.812 -4.469 -13.156 1 40.91 198 ALA B C 1
ATOM 3614 O O . ALA B 1 198 ? 18.406 -5.145 -14 1 40.91 198 ALA B O 1
ATOM 3615 N N . ILE B 1 199 ? 18.672 -3.566 -12.617 1 37.12 199 ILE B N 1
ATOM 3616 C CA . ILE B 1 199 ? 20 -4.102 -12.32 1 37.12 199 ILE B CA 1
ATOM 3617 C C . ILE B 1 199 ? 19.891 -5.594 -12.023 1 37.12 199 ILE B C 1
ATOM 3619 O O . ILE B 1 199 ? 19.5 -5.992 -10.922 1 37.12 199 ILE B O 1
ATOM 3623 N N . ARG B 1 200 ? 19.047 -6.141 -12.836 1 43.53 200 ARG B N 1
ATOM 3624 C CA . ARG B 1 200 ? 19.266 -7.582 -12.773 1 43.53 200 ARG B CA 1
ATOM 3625 C C . ARG B 1 200 ? 20.75 -7.91 -12.93 1 43.53 200 ARG B C 1
ATOM 3627 O O . ARG B 1 200 ? 21.453 -7.293 -13.742 1 43.53 200 ARG B O 1
ATOM 3634 N N . HIS B 1 201 ? 21.219 -8.156 -11.898 1 43.53 201 HIS B N 1
ATOM 3635 C CA . HIS B 1 201 ? 22.438 -8.828 -12.312 1 43.53 201 HIS B CA 1
ATOM 3636 C C . HIS B 1 201 ? 22.141 -9.961 -13.289 1 43.53 201 HIS B C 1
ATOM 3638 O O . HIS B 1 201 ? 21.438 -10.906 -12.961 1 43.53 201 HIS B O 1
ATOM 3644 N N . LYS B 1 202 ? 22.109 -9.703 -14.562 1 44.69 202 LYS B N 1
ATOM 3645 C CA . LYS B 1 202 ? 21.938 -10.656 -15.664 1 44.69 202 LYS B CA 1
ATOM 3646 C C . LYS B 1 202 ? 22.031 -12.094 -15.164 1 44.69 202 LYS B C 1
ATOM 3648 O O . LYS B 1 202 ? 21.344 -12.984 -15.68 1 44.69 202 LYS B O 1
ATOM 3653 N N . ILE B 1 203 ? 22.875 -12.266 -14.086 1 44.94 203 ILE B N 1
ATOM 3654 C CA . ILE B 1 203 ? 23.25 -13.617 -13.664 1 44.94 203 ILE B CA 1
ATOM 3655 C C . ILE B 1 203 ? 22.516 -13.969 -12.375 1 44.94 203 ILE B C 1
ATOM 3657 O O . ILE B 1 203 ? 22.016 -15.086 -12.219 1 44.94 203 ILE B O 1
ATOM 3661 N N . ASP B 1 204 ? 22.172 -12.945 -11.555 1 59.12 204 ASP B N 1
ATOM 3662 C CA . ASP B 1 204 ? 21.906 -13.383 -10.188 1 59.12 204 ASP B CA 1
ATOM 3663 C C . ASP B 1 204 ? 20.453 -13.109 -9.805 1 59.12 204 ASP B C 1
ATOM 3665 O O . ASP B 1 204 ? 20.062 -13.273 -8.641 1 59.12 204 ASP B O 1
ATOM 3669 N N . GLY B 1 205 ? 19.531 -12.844 -10.797 1 67.88 205 GLY B N 1
ATOM 3670 C CA . GLY B 1 205 ? 18.141 -12.609 -10.43 1 67.88 205 GLY B CA 1
ATOM 3671 C C . GLY B 1 205 ? 17.875 -11.195 -9.953 1 67.88 205 GLY B C 1
ATOM 3672 O O . GLY B 1 205 ? 18.797 -10.391 -9.852 1 67.88 205 GLY B O 1
ATOM 3673 N N . SER B 1 206 ? 16.641 -10.836 -9.773 1 83.56 206 SER B N 1
ATOM 3674 C CA . SER B 1 206 ? 16.266 -9.484 -9.359 1 83.56 206 SER B CA 1
ATOM 3675 C C . SER B 1 206 ? 16.5 -9.289 -7.863 1 83.56 206 SER B C 1
ATOM 3677 O O . SER B 1 206 ? 16.312 -10.211 -7.07 1 83.56 206 SER B O 1
ATOM 3679 N N . TRP B 1 207 ? 16.969 -8.141 -7.469 1 84.5 207 TRP B N 1
ATOM 3680 C CA . TRP B 1 207 ? 17.219 -7.812 -6.07 1 84.5 207 TRP B CA 1
ATOM 3681 C C . TRP B 1 207 ? 15.945 -7.949 -5.242 1 84.5 207 TRP B C 1
ATOM 3683 O O . TRP B 1 207 ? 15.977 -8.438 -4.113 1 84.5 207 TRP B O 1
ATOM 3693 N N . PHE B 1 208 ? 14.875 -7.57 -5.852 1 90.25 208 PHE B N 1
ATOM 3694 C CA . PHE B 1 208 ? 13.609 -7.598 -5.133 1 90.25 208 PHE B CA 1
ATOM 3695 C C . PHE B 1 208 ? 13.227 -9.023 -4.766 1 90.25 208 PHE B C 1
ATOM 3697 O O . PHE B 1 208 ? 13.055 -9.344 -3.586 1 90.25 208 PHE B O 1
ATOM 3704 N N . ILE B 1 209 ? 13.141 -9.945 -5.738 1 93.44 209 ILE B N 1
ATOM 3705 C CA . ILE B 1 209 ? 12.688 -11.312 -5.504 1 93.44 209 ILE B CA 1
ATOM 3706 C C . ILE B 1 209 ? 13.688 -12.039 -4.605 1 93.44 209 ILE B C 1
ATOM 3708 O O . ILE B 1 209 ? 13.289 -12.773 -3.699 1 93.44 209 ILE B O 1
ATOM 3712 N N . GLN B 1 210 ? 14.961 -11.805 -4.855 1 91.62 210 GLN B N 1
ATOM 3713 C CA . GLN B 1 210 ? 15.977 -12.438 -4.023 1 91.62 210 GLN B CA 1
ATOM 3714 C C . GLN B 1 210 ? 15.859 -11.984 -2.57 1 91.62 210 GLN B C 1
ATOM 3716 O O . GLN B 1 210 ? 15.953 -12.797 -1.649 1 91.62 210 GLN B O 1
ATOM 3721 N N . SER B 1 211 ? 15.648 -10.734 -2.404 1 93.44 211 SER B N 1
ATOM 3722 C CA . SER B 1 211 ? 15.484 -10.203 -1.055 1 93.44 211 SER B CA 1
ATOM 3723 C C . SER B 1 211 ? 14.211 -10.734 -0.407 1 93.44 211 SER B C 1
ATOM 3725 O O . SER B 1 211 ? 14.203 -11.07 0.779 1 93.44 211 SER B O 1
ATOM 3727 N N . VAL B 1 212 ? 13.102 -10.758 -1.164 1 96.75 212 VAL B N 1
ATOM 3728 C CA . VAL B 1 212 ? 11.844 -11.297 -0.648 1 96.75 212 VAL B CA 1
ATOM 3729 C C . VAL B 1 212 ? 12.062 -12.711 -0.128 1 96.75 212 VAL B C 1
ATOM 3731 O O . VAL B 1 212 ? 11.695 -13.031 1.008 1 96.75 212 VAL B O 1
ATOM 3734 N N . CYS B 1 213 ? 12.688 -13.539 -0.932 1 97 213 CYS B N 1
ATOM 3735 C CA . CYS B 1 213 ? 12.859 -14.945 -0.576 1 97 213 CYS B CA 1
ATOM 3736 C C . CYS B 1 213 ? 13.773 -15.094 0.63 1 97 213 CYS B C 1
ATOM 3738 O O . CYS B 1 213 ? 13.5 -15.883 1.532 1 97 213 CYS B O 1
ATOM 3740 N N . GLN B 1 214 ? 14.844 -14.297 0.667 1 96.31 214 GLN B N 1
ATOM 3741 C CA . GLN B 1 214 ? 15.75 -14.328 1.812 1 96.31 214 GLN B CA 1
ATOM 3742 C C . GLN B 1 214 ? 15.039 -13.898 3.09 1 96.31 214 GLN B C 1
ATOM 3744 O O . GLN B 1 214 ? 15.148 -14.562 4.125 1 96.31 214 GLN B O 1
ATOM 3749 N N . GLN B 1 215 ? 14.32 -12.867 3.014 1 97.38 215 GLN B N 1
ATOM 3750 C CA . GLN B 1 215 ? 13.656 -12.32 4.191 1 97.38 215 GLN B CA 1
ATOM 3751 C C . GLN B 1 215 ? 12.492 -13.203 4.625 1 97.38 215 GLN B C 1
ATOM 3753 O O . GLN B 1 215 ? 12.195 -13.312 5.816 1 97.38 215 GLN B O 1
ATOM 3758 N N . LEU B 1 216 ? 11.82 -13.859 3.691 1 97.19 216 LEU B N 1
ATOM 3759 C CA . LEU B 1 216 ? 10.797 -14.828 4.062 1 97.19 216 LEU B CA 1
ATOM 3760 C C . LEU B 1 216 ? 11.398 -15.984 4.855 1 97.19 216 LEU B C 1
ATOM 3762 O O . LEU B 1 216 ? 10.883 -16.359 5.91 1 97.19 216 LEU B O 1
ATOM 3766 N N . LYS B 1 217 ? 12.523 -16.516 4.348 1 96.75 217 LYS B N 1
ATOM 3767 C CA . LYS B 1 217 ? 13.172 -17.641 5.02 1 96.75 217 LYS B CA 1
ATOM 3768 C C . LYS B 1 217 ? 13.586 -17.266 6.438 1 96.75 217 LYS B C 1
ATOM 3770 O O . LYS B 1 217 ? 13.359 -18.031 7.379 1 96.75 217 LYS B O 1
ATOM 3775 N N . GLU B 1 218 ? 14.102 -16.094 6.602 1 96.56 218 GLU B N 1
ATOM 3776 C CA . GLU B 1 218 ? 14.586 -15.656 7.906 1 96.56 218 GLU B CA 1
ATOM 3777 C C . GLU B 1 218 ? 13.438 -15.164 8.781 1 96.56 218 GLU B C 1
ATOM 3779 O O . GLU B 1 218 ? 13.328 -15.562 9.945 1 96.56 218 GLU B O 1
ATOM 3784 N N . GLY B 1 219 ? 12.633 -14.344 8.227 1 95 219 GLY B N 1
ATOM 3785 C CA . GLY B 1 219 ? 11.57 -13.703 8.992 1 95 219 GLY B CA 1
ATOM 3786 C C . GLY B 1 219 ? 10.508 -14.672 9.469 1 95 219 GLY B C 1
ATOM 3787 O O . GLY B 1 219 ? 9.984 -14.531 10.578 1 95 219 GLY B O 1
ATOM 3788 N N . CYS B 1 220 ? 10.133 -15.617 8.602 1 91.81 220 CYS B N 1
ATOM 3789 C CA . CYS B 1 220 ? 9.133 -16.594 9.008 1 91.81 220 CYS B CA 1
ATOM 3790 C C . CYS B 1 220 ? 9.617 -17.422 10.188 1 91.81 220 CYS B C 1
ATOM 3792 O O . CYS B 1 220 ? 8.828 -17.797 11.062 1 91.81 220 CYS B O 1
ATOM 3794 N N . GLN B 1 221 ? 10.875 -17.703 10.266 1 92.81 221 GLN B N 1
ATOM 3795 C CA . GLN B 1 221 ? 11.453 -18.422 11.391 1 92.81 221 GLN B CA 1
ATOM 3796 C C . GLN B 1 221 ? 11.359 -17.609 12.672 1 92.81 221 GLN B C 1
ATOM 3798 O O . GLN B 1 221 ? 11.25 -18.172 13.766 1 92.81 221 GLN B O 1
ATOM 3803 N N . ARG B 1 222 ? 11.344 -16.312 12.539 1 93.38 222 ARG B N 1
ATOM 3804 C CA . ARG B 1 222 ? 11.227 -15.406 13.68 1 93.38 222 ARG B CA 1
ATOM 3805 C C . ARG B 1 222 ? 9.773 -15.055 13.945 1 93.38 222 ARG B C 1
ATOM 3807 O O . ARG B 1 222 ? 9.477 -14.141 14.719 1 93.38 222 ARG B O 1
ATOM 3814 N N . HIS B 1 223 ? 8.867 -15.648 13.195 1 91.62 223 HIS B N 1
ATOM 3815 C CA . HIS B 1 223 ? 7.426 -15.453 13.32 1 91.62 223 HIS B CA 1
ATOM 3816 C C . HIS B 1 223 ? 7.035 -14.008 13.047 1 91.62 223 HIS B C 1
ATOM 3818 O O . HIS B 1 223 ? 6.133 -13.469 13.688 1 91.62 223 HIS B O 1
ATOM 3824 N N . GLU B 1 224 ? 7.777 -13.383 12.188 1 93.62 224 GLU B N 1
ATOM 3825 C CA . GLU B 1 224 ? 7.445 -12.023 11.758 1 93.62 224 GLU B CA 1
ATOM 3826 C C . GLU B 1 224 ? 6.277 -12.023 10.781 1 93.62 224 GLU B C 1
ATOM 3828 O O . GLU B 1 224 ? 6.113 -12.969 10 1 93.62 224 GLU B O 1
ATOM 3833 N N . ASP B 1 225 ? 5.465 -10.953 10.859 1 92.44 225 ASP B N 1
ATOM 3834 C CA . ASP B 1 225 ? 4.367 -10.852 9.906 1 92.44 225 ASP B CA 1
ATOM 3835 C C . ASP B 1 225 ? 4.867 -10.383 8.539 1 92.44 225 ASP B C 1
ATOM 3837 O O . ASP B 1 225 ? 5.945 -9.789 8.438 1 92.44 225 ASP B O 1
ATOM 3841 N N . ILE B 1 226 ? 4.121 -10.539 7.52 1 95.88 226 ILE B N 1
ATOM 3842 C CA . ILE B 1 226 ? 4.523 -10.336 6.133 1 95.88 226 ILE B CA 1
ATOM 3843 C C . ILE B 1 226 ? 4.875 -8.867 5.902 1 95.88 226 ILE B C 1
ATOM 3845 O O . ILE B 1 226 ? 5.789 -8.555 5.141 1 95.88 226 ILE B O 1
ATOM 3849 N N . THR B 1 227 ? 4.152 -7.895 6.543 1 95.38 227 THR B N 1
ATOM 3850 C CA . THR B 1 227 ? 4.434 -6.48 6.344 1 95.38 227 THR B CA 1
ATOM 3851 C C . THR B 1 227 ? 5.805 -6.113 6.91 1 95.38 227 THR B C 1
ATOM 3853 O O . THR B 1 227 ? 6.543 -5.332 6.309 1 95.38 227 THR B O 1
ATOM 3856 N N . THR B 1 228 ? 6.16 -6.676 8.055 1 94.12 228 THR B N 1
ATOM 3857 C CA . THR B 1 228 ? 7.488 -6.48 8.625 1 94.12 228 THR B CA 1
ATOM 3858 C C . THR B 1 228 ? 8.562 -7.039 7.699 1 94.12 228 THR B C 1
ATOM 3860 O O . THR B 1 228 ? 9.586 -6.391 7.469 1 94.12 228 THR B O 1
ATOM 3863 N N . ILE B 1 229 ? 8.305 -8.195 7.234 1 96.5 229 ILE B N 1
ATOM 3864 C CA . ILE B 1 229 ? 9.242 -8.836 6.32 1 96.5 229 ILE B CA 1
ATOM 3865 C C . ILE B 1 229 ? 9.461 -7.953 5.094 1 96.5 229 ILE B C 1
ATOM 3867 O O . ILE B 1 229 ? 10.594 -7.738 4.668 1 96.5 229 ILE B O 1
ATOM 3871 N N . LEU B 1 230 ? 8.391 -7.422 4.516 1 96.81 230 LEU B N 1
ATOM 3872 C CA . LEU B 1 230 ? 8.477 -6.617 3.303 1 96.81 230 LEU B CA 1
ATOM 3873 C C . LEU B 1 230 ? 9.125 -5.266 3.59 1 96.81 230 LEU B C 1
ATOM 3875 O O . LEU B 1 230 ? 9.75 -4.676 2.711 1 96.81 230 LEU B O 1
ATOM 3879 N N . GLN B 1 231 ? 9.031 -4.727 4.84 1 94.94 231 GLN B N 1
ATOM 3880 C CA . GLN B 1 231 ? 9.789 -3.539 5.227 1 94.94 231 GLN B CA 1
ATOM 3881 C C . GLN B 1 231 ? 11.297 -3.807 5.18 1 94.94 231 GLN B C 1
ATOM 3883 O O . GLN B 1 231 ? 12.062 -2.971 4.703 1 94.94 231 GLN B O 1
ATOM 3888 N N . ARG B 1 232 ? 11.695 -4.938 5.621 1 95 232 ARG B N 1
ATOM 3889 C CA . ARG B 1 232 ? 13.102 -5.32 5.566 1 95 232 ARG B CA 1
ATOM 3890 C C . ARG B 1 232 ? 13.578 -5.465 4.121 1 95 232 ARG B C 1
ATOM 3892 O O . ARG B 1 232 ? 14.711 -5.113 3.797 1 95 232 ARG B O 1
ATOM 3899 N N . VAL B 1 233 ? 12.703 -6.055 3.297 1 95 233 VAL B N 1
ATOM 3900 C CA . VAL B 1 233 ? 13.008 -6.152 1.873 1 95 233 VAL B CA 1
ATOM 3901 C C . VAL B 1 233 ? 13.266 -4.762 1.3 1 95 233 VAL B C 1
ATOM 3903 O O . VAL B 1 233 ? 14.234 -4.551 0.572 1 95 233 VAL B O 1
ATOM 3906 N N . ASN B 1 234 ? 12.383 -3.785 1.608 1 91.81 234 ASN B N 1
ATOM 3907 C CA . ASN B 1 234 ? 12.555 -2.408 1.156 1 91.81 234 ASN B CA 1
ATOM 3908 C C . ASN B 1 234 ? 13.898 -1.839 1.603 1 91.81 234 ASN B C 1
ATOM 3910 O O . ASN B 1 234 ? 14.57 -1.151 0.833 1 91.81 234 ASN B O 1
ATOM 3914 N N . ASP B 1 235 ? 14.281 -2.105 2.816 1 91.06 235 ASP B N 1
ATOM 3915 C CA . ASP B 1 235 ? 15.555 -1.634 3.346 1 91.06 235 ASP B CA 1
ATOM 3916 C C . ASP B 1 235 ? 16.734 -2.229 2.566 1 91.06 235 ASP B C 1
ATOM 3918 O O . ASP B 1 235 ? 17.641 -1.505 2.145 1 91.06 235 ASP B O 1
ATOM 3922 N N . GLU B 1 236 ? 16.688 -3.523 2.338 1 90.44 236 GLU B N 1
ATOM 3923 C CA . GLU B 1 236 ? 17.75 -4.223 1.633 1 90.44 236 GLU B CA 1
ATOM 3924 C C . GLU B 1 236 ? 17.875 -3.74 0.19 1 90.44 236 GLU B C 1
ATOM 3926 O O . GLU B 1 236 ? 18.969 -3.447 -0.283 1 90.44 236 GLU B O 1
ATOM 3931 N N . VAL B 1 237 ? 16.766 -3.67 -0.5 1 88.12 237 VAL B N 1
ATOM 3932 C CA . VAL B 1 237 ? 16.766 -3.258 -1.899 1 88.12 237 VAL B CA 1
ATOM 3933 C C . VAL B 1 237 ? 17.25 -1.814 -2.012 1 88.12 237 VAL B C 1
ATOM 3935 O O . VAL B 1 237 ? 17.984 -1.473 -2.938 1 88.12 237 VAL B O 1
ATOM 3938 N N . SER B 1 238 ? 16.844 -0.939 -1.057 1 84.12 238 SER B N 1
ATOM 3939 C CA . SER B 1 238 ? 17.266 0.456 -1.074 1 84.12 238 SER B CA 1
ATOM 3940 C C . SER B 1 238 ? 18.781 0.575 -0.919 1 84.12 238 SER B C 1
ATOM 3942 O O . SER B 1 238 ? 19.406 1.441 -1.534 1 84.12 238 SER B O 1
ATOM 3944 N N . GLN B 1 239 ? 19.359 -0.272 -0.122 1 83.94 239 GLN B N 1
ATOM 3945 C CA . GLN B 1 239 ? 20.812 -0.264 0.088 1 83.94 239 GLN B CA 1
ATOM 3946 C C . GLN B 1 239 ? 21.547 -0.742 -1.157 1 83.94 239 GLN B C 1
ATOM 3948 O O . GLN B 1 239 ? 22.594 -0.196 -1.512 1 83.94 239 GLN B O 1
ATOM 3953 N N . LYS B 1 240 ? 21.031 -1.72 -1.789 1 77.25 240 LYS B N 1
ATOM 3954 C CA . LYS B 1 240 ? 21.656 -2.248 -3.004 1 77.25 240 LYS B CA 1
ATOM 3955 C C . LYS B 1 240 ? 21.578 -1.235 -4.141 1 77.25 240 LYS B C 1
ATOM 3957 O O . LYS B 1 240 ? 22.531 -1.089 -4.91 1 77.25 240 LYS B O 1
ATOM 3962 N N . GLU B 1 241 ? 20.484 -0.541 -4.207 1 71.62 241 GLU B N 1
ATOM 3963 C CA . GLU B 1 241 ? 20.312 0.494 -5.223 1 71.62 241 GLU B CA 1
ATOM 3964 C C . GLU B 1 241 ? 21.281 1.654 -4.992 1 71.62 241 GLU B C 1
ATOM 3966 O O . GLU B 1 241 ? 21.812 2.232 -5.945 1 71.62 241 GLU B O 1
ATOM 3971 N N . ALA B 1 242 ? 21.453 2.027 -3.801 1 66.06 242 ALA B N 1
ATOM 3972 C CA . ALA B 1 242 ? 22.328 3.137 -3.443 1 66.06 242 ALA B CA 1
ATOM 3973 C C . ALA B 1 242 ? 23.781 2.834 -3.834 1 66.06 242 ALA B C 1
ATOM 3975 O O . ALA B 1 242 ? 24.531 3.742 -4.172 1 66.06 242 ALA B O 1
ATOM 3976 N N . SER B 1 243 ? 24.109 1.55 -3.777 1 65.25 243 SER B N 1
ATOM 3977 C CA . SER B 1 243 ? 25.484 1.146 -4.074 1 65.25 243 SER B CA 1
ATOM 3978 C C . SER B 1 243 ? 25.688 0.974 -5.574 1 65.25 243 SER B C 1
ATOM 3980 O O . SER B 1 243 ? 26.828 0.867 -6.039 1 65.25 243 SER B O 1
ATOM 3982 N N . SER B 1 244 ? 24.531 0.898 -6.18 1 59.81 244 SER B N 1
ATOM 3983 C CA . SER B 1 244 ? 24.672 0.707 -7.621 1 59.81 244 SER B CA 1
ATOM 3984 C C . SER B 1 244 ? 25.062 2.002 -8.32 1 59.81 244 SER B C 1
ATOM 3986 O O . SER B 1 244 ? 25.125 3.062 -7.688 1 59.81 244 SER B O 1
ATOM 3988 N N . LYS B 1 245 ? 25.25 2.064 -9.641 1 56.03 245 LYS B N 1
ATOM 3989 C CA . LYS B 1 245 ? 25.828 3.154 -10.43 1 56.03 245 LYS B CA 1
ATOM 3990 C C . LYS B 1 245 ? 25.156 4.484 -10.086 1 56.03 245 LYS B C 1
ATOM 3992 O O . LYS B 1 245 ? 23.938 4.566 -10.016 1 56.03 245 LYS B O 1
ATOM 3997 N N . PRO B 1 246 ? 26.016 5.449 -9.773 1 53.5 246 PRO B N 1
ATOM 3998 C CA . PRO B 1 246 ? 25.547 6.816 -9.516 1 53.5 246 PRO B CA 1
ATOM 3999 C C . PRO B 1 246 ? 24.641 7.348 -10.625 1 53.5 246 PRO B C 1
ATOM 4001 O O . PRO B 1 246 ? 24.922 7.125 -11.805 1 53.5 246 PRO B O 1
ATOM 4004 N N . GLY B 1 247 ? 23.359 7.855 -10.328 1 52.03 247 GLY B N 1
ATOM 4005 C CA . GLY B 1 247 ? 22.469 8.469 -11.297 1 52.03 247 GLY B CA 1
ATOM 4006 C C . GLY B 1 247 ? 21.266 7.605 -11.633 1 52.03 247 GLY B C 1
ATOM 4007 O O . GLY B 1 247 ? 20.328 8.055 -12.305 1 52.03 247 GLY B O 1
ATOM 4008 N N . ALA B 1 248 ? 21.469 6.289 -11.312 1 52.44 248 ALA B N 1
ATOM 4009 C CA . ALA B 1 248 ? 20.359 5.418 -11.695 1 52.44 248 ALA B CA 1
ATOM 4010 C C . ALA B 1 248 ? 19.125 5.699 -10.859 1 52.44 248 ALA B C 1
ATOM 4012 O O . ALA B 1 248 ? 19.234 6.078 -9.688 1 52.44 248 ALA B O 1
ATOM 4013 N N . LYS B 1 249 ? 18.094 5.922 -11.609 1 56.25 249 LYS B N 1
ATOM 4014 C CA . LYS B 1 249 ? 16.828 6.105 -10.906 1 56.25 249 LYS B CA 1
ATOM 4015 C C . LYS B 1 249 ? 16.625 5.016 -9.859 1 56.25 249 LYS B C 1
ATOM 4017 O O . LYS B 1 249 ? 16.781 3.828 -10.148 1 56.25 249 LYS B O 1
ATOM 4022 N N . LYS B 1 250 ? 16.734 5.422 -8.586 1 61.06 250 LYS B N 1
ATOM 4023 C CA . LYS B 1 250 ? 16.547 4.543 -7.438 1 61.06 250 LYS B CA 1
ATOM 4024 C C . LYS B 1 250 ? 15.062 4.328 -7.141 1 61.06 250 LYS B C 1
ATOM 4026 O O . LYS B 1 250 ? 14.297 5.293 -7.051 1 61.06 250 LYS B O 1
ATOM 4031 N N . GLN B 1 251 ? 14.523 3.07 -7.57 1 64.62 251 GLN B N 1
ATOM 4032 C CA . GLN B 1 251 ? 13.125 2.826 -7.242 1 64.62 251 GLN B CA 1
ATOM 4033 C C . GLN B 1 251 ? 12.992 1.797 -6.121 1 64.62 251 GLN B C 1
ATOM 4035 O O . GLN B 1 251 ? 13.688 0.777 -6.125 1 64.62 251 GLN B O 1
ATOM 4040 N N . MET B 1 252 ? 12.289 2.086 -5.098 1 76.75 252 MET B N 1
ATOM 4041 C CA . MET B 1 252 ? 11.945 1.217 -3.975 1 76.75 252 MET B CA 1
ATOM 4042 C C . MET B 1 252 ? 10.656 0.453 -4.254 1 76.75 252 MET B C 1
ATOM 4044 O O . MET B 1 252 ? 9.742 0.985 -4.879 1 76.75 252 MET B O 1
ATOM 4048 N N . PRO B 1 253 ? 10.766 -0.878 -3.828 1 86.69 253 PRO B N 1
ATOM 4049 C CA . PRO B 1 253 ? 9.484 -1.572 -3.934 1 86.69 253 PRO B CA 1
ATOM 4050 C C . PRO B 1 253 ? 8.375 -0.897 -3.123 1 86.69 253 PRO B C 1
ATOM 4052 O O . PRO B 1 253 ? 8.656 -0.279 -2.092 1 86.69 253 PRO B O 1
ATOM 4055 N N . GLU B 1 254 ? 7.234 -0.96 -3.617 1 89.12 254 GLU B N 1
ATOM 4056 C CA . GLU B 1 254 ? 6.059 -0.446 -2.92 1 89.12 254 GLU B CA 1
ATOM 4057 C C . GLU B 1 254 ? 5.152 -1.582 -2.455 1 89.12 254 GLU B C 1
ATOM 4059 O O . GLU B 1 254 ? 4.918 -2.539 -3.195 1 89.12 254 GLU B O 1
ATOM 4064 N N . VAL B 1 255 ? 4.621 -1.409 -1.236 1 92.69 255 VAL B N 1
ATOM 4065 C CA . VAL B 1 255 ? 3.668 -2.375 -0.698 1 92.69 255 VAL B CA 1
ATOM 4066 C C . VAL B 1 255 ? 2.312 -1.702 -0.494 1 92.69 255 VAL B C 1
ATOM 4068 O O . VAL B 1 255 ? 2.236 -0.592 0.037 1 92.69 255 VAL B O 1
ATOM 4071 N N . ARG B 1 256 ? 1.315 -2.369 -0.977 1 91.5 256 ARG B N 1
ATOM 4072 C CA . ARG B 1 256 ? -0.064 -1.939 -0.771 1 91.5 256 ARG B CA 1
ATOM 4073 C C . ARG B 1 256 ? -0.902 -3.059 -0.163 1 91.5 256 ARG B C 1
ATOM 4075 O O . ARG B 1 256 ? -0.768 -4.223 -0.55 1 91.5 256 ARG B O 1
ATOM 4082 N N . PHE B 1 257 ? -1.808 -2.605 0.854 1 91.88 257 PHE B N 1
ATOM 4083 C CA . PHE B 1 257 ? -2.613 -3.707 1.366 1 91.88 257 PHE B CA 1
ATOM 4084 C C . PHE B 1 257 ? -3.943 -3.197 1.909 1 91.88 257 PHE B C 1
ATOM 4086 O O . PHE B 1 257 ? -4.074 -2.018 2.242 1 91.88 257 PHE B O 1
ATOM 4093 N N . THR B 1 258 ? -4.906 -4.105 1.892 1 92.19 258 THR B N 1
ATOM 4094 C CA . THR B 1 258 ? -6.184 -3.975 2.586 1 92.19 258 THR B CA 1
ATOM 4095 C C . THR B 1 258 ? -6.34 -5.066 3.639 1 92.19 258 THR B C 1
ATOM 4097 O O . THR B 1 258 ? -7.461 -5.434 4 1 92.19 258 THR B O 1
ATOM 4100 N N . LEU B 1 259 ? -5.223 -5.648 4.086 1 92.81 259 LEU B N 1
ATOM 4101 C CA . LEU B 1 259 ? -5.242 -6.695 5.102 1 92.81 259 LEU B CA 1
ATOM 4102 C C . LEU B 1 259 ? -5.957 -6.215 6.359 1 92.81 259 LEU B C 1
ATOM 4104 O O . LEU B 1 259 ? -5.773 -5.074 6.789 1 92.81 259 LEU B O 1
ATOM 4108 N N . ARG B 1 260 ? -6.664 -7.105 6.914 1 91.5 260 ARG B N 1
ATOM 4109 C CA . ARG B 1 260 ? -7.406 -6.766 8.125 1 91.5 260 ARG B CA 1
ATOM 4110 C C . ARG B 1 260 ? -6.797 -7.434 9.352 1 91.5 260 ARG B C 1
ATOM 4112 O O . ARG B 1 260 ? -7.148 -7.102 10.484 1 91.5 260 ARG B O 1
ATOM 4119 N N . LYS B 1 261 ? -5.926 -8.359 9.055 1 90.31 261 LYS B N 1
ATOM 4120 C CA . LYS B 1 261 ? -5.23 -9.07 10.117 1 90.31 261 LYS B CA 1
ATOM 4121 C C . LYS B 1 261 ? -3.752 -9.25 9.789 1 90.31 261 LYS B C 1
ATOM 4123 O O . LYS B 1 261 ? -3.355 -9.164 8.625 1 90.31 261 LYS B O 1
ATOM 4128 N N . ARG B 1 262 ? -3.047 -9.5 10.898 1 90.5 262 ARG B N 1
ATOM 4129 C CA . ARG B 1 262 ? -1.641 -9.852 10.719 1 90.5 262 ARG B CA 1
ATOM 4130 C C . ARG B 1 262 ? -1.496 -11.172 9.977 1 90.5 262 ARG B C 1
ATOM 4132 O O . ARG B 1 262 ? -2.209 -12.133 10.266 1 90.5 262 ARG B O 1
ATOM 4139 N N . LEU B 1 263 ? -0.639 -11.195 9.008 1 92.62 263 LEU B N 1
ATOM 4140 C CA . LEU B 1 263 ? -0.377 -12.414 8.25 1 92.62 263 LEU B CA 1
ATOM 4141 C C . LEU B 1 263 ? 1.014 -12.961 8.562 1 92.62 263 LEU B C 1
ATOM 4143 O O . LEU B 1 263 ? 2.02 -12.32 8.242 1 92.62 263 LEU B O 1
ATOM 4147 N N . VAL B 1 264 ? 1.008 -14.055 9.211 1 92.62 264 VAL B N 1
ATOM 4148 C CA . VAL B 1 264 ? 2.256 -14.742 9.539 1 92.62 264 VAL B CA 1
ATOM 4149 C C . VAL B 1 264 ? 2.312 -16.078 8.82 1 92.62 264 VAL B C 1
ATOM 4151 O O . VAL B 1 264 ? 1.389 -16.891 8.93 1 92.62 264 VAL B O 1
ATOM 4154 N N . LEU B 1 265 ? 3.34 -16.266 8.016 1 91.69 265 LEU B N 1
ATOM 4155 C CA . LEU B 1 265 ? 3.561 -17.531 7.344 1 91.69 265 LEU B CA 1
ATOM 4156 C C . LEU B 1 265 ? 4.57 -18.391 8.109 1 91.69 265 LEU B C 1
ATOM 4158 O O . LEU B 1 265 ? 5.539 -17.859 8.656 1 91.69 265 LEU B O 1
ATOM 4162 N N . SER B 1 266 ? 4.246 -19.641 8.172 1 87.44 266 SER B N 1
ATOM 4163 C CA . SER B 1 266 ? 5.129 -20.547 8.883 1 87.44 266 SER B CA 1
ATOM 4164 C C . SER B 1 266 ? 5.258 -21.875 8.148 1 87.44 266 SER B C 1
ATOM 4166 O O . SER B 1 266 ? 4.289 -22.375 7.566 1 87.44 266 SER B O 1
ATOM 4168 N N . PRO B 1 267 ? 6.484 -22.453 8.133 1 84.75 267 PRO B N 1
ATOM 4169 C CA . PRO B 1 267 ? 6.695 -23.75 7.48 1 84.75 267 PRO B CA 1
ATOM 4170 C C . PRO B 1 267 ? 6.012 -24.891 8.219 1 84.75 267 PRO B C 1
ATOM 4172 O O . PRO B 1 267 ? 5.746 -24.781 9.422 1 84.75 267 PRO B O 1
#